Protein AF-0000000066256297 (afdb_homodimer)

Structure (mmCIF, N/CA/C/O backbone):
data_AF-0000000066256297-model_v1
#
loop_
_entity.id
_entity.type
_entity.pdbx_description
1 polymer 'tRNA (pseudouridine(54)-N(1))-methyltransferase'
#
loop_
_atom_site.group_PDB
_atom_site.id
_atom_site.type_symbol
_atom_site.label_atom_id
_atom_site.label_alt_id
_atom_site.label_comp_id
_atom_site.label_asym_id
_atom_site.label_entity_id
_atom_site.label_seq_id
_atom_site.pdbx_PDB_ins_code
_atom_site.Cartn_x
_atom_site.Cartn_y
_atom_site.Cartn_z
_atom_site.occupancy
_atom_site.B_iso_or_equiv
_atom_site.auth_seq_id
_atom_site.auth_comp_id
_atom_site.auth_asym_id
_atom_site.auth_atom_id
_atom_site.pdbx_PDB_model_num
ATOM 1 N N . MET A 1 1 ? 9.57 9.062 17.453 1 93.94 1 MET A N 1
ATOM 2 C CA . MET A 1 1 ? 8.273 8.766 16.859 1 93.94 1 MET A CA 1
ATOM 3 C C . MET A 1 1 ? 8.188 9.328 15.438 1 93.94 1 MET A C 1
ATOM 5 O O . MET A 1 1 ? 8.453 10.508 15.219 1 93.94 1 MET A O 1
ATOM 9 N N . ARG A 1 2 ? 7.922 8.508 14.492 1 96.69 2 ARG A N 1
ATOM 10 C CA . ARG A 1 2 ? 7.742 8.93 13.109 1 96.69 2 ARG A CA 1
ATOM 11 C C . ARG A 1 2 ? 6.316 9.422 12.867 1 96.69 2 ARG A C 1
ATOM 13 O O . ARG A 1 2 ? 5.359 8.836 13.383 1 96.69 2 ARG A O 1
ATOM 20 N N . GLN A 1 3 ? 6.301 10.539 12.156 1 98.75 3 GLN A N 1
ATOM 21 C CA . GLN A 1 3 ? 4.973 11.078 11.875 1 98.75 3 GLN A CA 1
ATOM 22 C C . GLN A 1 3 ? 4.758 11.25 10.375 1 98.75 3 GLN A C 1
ATOM 24 O O . GLN A 1 3 ? 5.719 11.43 9.617 1 98.75 3 GLN A O 1
ATOM 29 N N . PHE A 1 4 ? 3.551 11.141 9.945 1 98.88 4 PHE A N 1
ATOM 30 C CA . PHE A 1 4 ? 3.123 11.43 8.586 1 98.88 4 PHE A CA 1
ATOM 31 C C . PHE A 1 4 ? 1.931 12.383 8.586 1 98.88 4 PHE A C 1
ATOM 33 O O . PHE A 1 4 ? 0.943 12.148 9.289 1 98.88 4 PHE A O 1
ATOM 40 N N . ILE A 1 5 ? 2.037 13.438 7.898 1 98.88 5 ILE A N 1
ATOM 41 C CA . ILE A 1 5 ? 0.925 14.344 7.637 1 98.88 5 ILE A CA 1
ATOM 42 C C . ILE A 1 5 ? 0.438 14.164 6.199 1 98.88 5 ILE A C 1
ATOM 44 O O . ILE A 1 5 ? 1.205 14.336 5.25 1 98.88 5 ILE A O 1
ATOM 48 N N . VAL A 1 6 ? -0.752 13.797 6.062 1 98.75 6 VAL A N 1
ATOM 49 C CA . VAL A 1 6 ? -1.353 13.633 4.742 1 98.75 6 VAL A CA 1
ATOM 50 C C . VAL A 1 6 ? -2.479 14.641 4.555 1 98.75 6 VAL A C 1
ATOM 52 O O . VAL A 1 6 ? -3.41 14.703 5.359 1 98.75 6 VAL A O 1
ATOM 55 N N . ILE A 1 7 ? -2.391 15.383 3.5 1 98.44 7 ILE A N 1
ATOM 56 C CA . ILE A 1 7 ? -3.395 16.406 3.215 1 98.44 7 ILE A CA 1
ATOM 57 C C . ILE A 1 7 ? -4.523 15.797 2.383 1 98.44 7 ILE A C 1
ATOM 59 O O . ILE A 1 7 ? -4.293 15.32 1.27 1 98.44 7 ILE A O 1
ATOM 63 N N 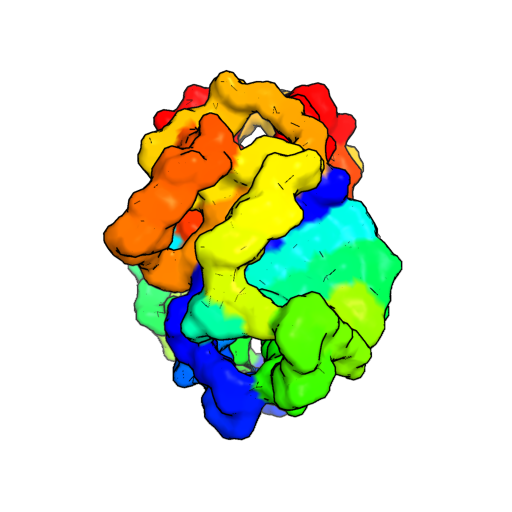. GLY A 1 8 ? -5.73 15.75 2.938 1 97.94 8 GLY A N 1
ATOM 64 C CA . GLY A 1 8 ? -6.926 15.383 2.199 1 97.94 8 GLY A CA 1
ATOM 65 C C . GLY A 1 8 ? -7.676 16.578 1.642 1 97.94 8 GLY A C 1
ATOM 66 O O . GLY A 1 8 ? -8.461 17.219 2.35 1 97.94 8 GLY A O 1
ATOM 67 N N . HIS A 1 9 ? -7.566 16.812 0.413 1 97.12 9 HIS A N 1
ATOM 68 C CA . HIS A 1 9 ? -8.047 18.047 -0.198 1 97.12 9 HIS A CA 1
ATOM 69 C C . HIS A 1 9 ? -9.562 18.031 -0.364 1 97.12 9 HIS A C 1
ATOM 71 O O . HIS A 1 9 ? -10.219 19.047 -0.148 1 97.12 9 HIS A O 1
ATOM 77 N N . ASP A 1 10 ? -10.109 16.844 -0.715 1 97 10 ASP A N 1
ATOM 78 C CA . ASP A 1 10 ? -11.484 16.844 -1.22 1 97 10 ASP A CA 1
ATOM 79 C C . ASP A 1 10 ? -12.406 16.031 -0.307 1 97 10 ASP A C 1
ATOM 81 O O . ASP A 1 10 ? -13.586 15.859 -0.605 1 97 10 ASP A O 1
ATOM 85 N N . VAL A 1 11 ? -11.859 15.516 0.78 1 97.5 11 VAL A N 1
ATOM 86 C CA . VAL A 1 11 ? -12.688 14.734 1.691 1 97.5 11 VAL A CA 1
ATOM 87 C C . VAL A 1 11 ? -13.734 15.633 2.346 1 97.5 11 VAL A C 1
ATOM 89 O O . VAL A 1 11 ? -13.398 16.688 2.891 1 97.5 11 VAL A O 1
ATOM 92 N N . PRO A 1 12 ? -14.992 15.25 2.311 1 97.69 12 PRO A N 1
ATOM 93 C CA . PRO A 1 12 ? -16.016 16.062 2.996 1 97.69 12 PRO A CA 1
ATOM 94 C C . PRO A 1 12 ? -15.805 16.109 4.508 1 97.69 12 PRO A C 1
ATOM 96 O O . PRO A 1 12 ? -15.414 15.102 5.113 1 97.69 12 PRO A O 1
ATOM 99 N N . THR A 1 13 ? -16.047 17.266 5.074 1 97.56 13 THR A N 1
ATOM 100 C CA . THR A 1 13 ? -15.969 17.375 6.527 1 97.56 13 THR A CA 1
ATOM 101 C C . THR A 1 13 ? -17.266 16.891 7.18 1 97.56 13 THR A C 1
ATOM 103 O O . THR A 1 13 ? -17.281 16.578 8.367 1 97.56 13 THR A O 1
ATOM 106 N N . ASP A 1 14 ? -18.359 16.891 6.395 1 97.62 14 ASP A N 1
ATOM 107 C CA . ASP A 1 14 ? -19.625 16.328 6.859 1 97.62 14 ASP A CA 1
ATOM 108 C C . ASP A 1 14 ? -19.609 14.797 6.797 1 97.62 14 ASP A C 1
ATOM 110 O O . ASP A 1 14 ? -19.516 14.219 5.711 1 97.62 14 ASP A O 1
ATOM 114 N N . PRO A 1 15 ? -19.703 14.172 7.945 1 97.62 15 PRO A N 1
ATOM 115 C CA . PRO A 1 15 ? -19.656 12.703 7.953 1 97.62 15 PRO A CA 1
ATOM 116 C C . PRO A 1 15 ? -20.75 12.062 7.105 1 97.62 15 PRO A C 1
ATOM 118 O O . PRO A 1 15 ? -20.547 10.984 6.539 1 97.62 15 PRO A O 1
ATOM 121 N N . ASP A 1 16 ? -21.844 12.695 6.918 1 97.31 16 ASP A N 1
ATOM 122 C CA . ASP A 1 16 ? -22.969 12.141 6.16 1 97.31 16 ASP A CA 1
ATOM 123 C C . ASP A 1 16 ? -22.656 12.125 4.664 1 97.31 16 ASP A C 1
ATOM 125 O O . ASP A 1 16 ? -23.297 11.398 3.904 1 97.31 16 ASP A O 1
ATOM 129 N N . ALA A 1 17 ? -21.719 12.914 4.273 1 97.5 17 ALA A N 1
ATOM 130 C CA . ALA A 1 17 ? -21.328 12.984 2.867 1 97.5 17 ALA A CA 1
ATOM 131 C C . ALA A 1 17 ? -20.25 11.961 2.541 1 97.5 17 ALA A C 1
ATOM 133 O O . ALA A 1 17 ? -19.844 11.828 1.385 1 97.5 17 ALA A O 1
ATOM 134 N N . VAL A 1 18 ? -19.797 11.25 3.531 1 97.5 18 VAL A N 1
ATOM 135 C CA . VAL A 1 18 ? -18.781 10.211 3.338 1 97.5 18 VAL A CA 1
ATOM 136 C C . VAL A 1 18 ? -19.469 8.859 3.117 1 97.5 18 VAL A C 1
ATOM 138 O O . VAL A 1 18 ? -19.859 8.195 4.074 1 97.5 18 VAL A O 1
ATOM 141 N N . SER A 1 19 ? -19.547 8.477 1.919 1 96.81 19 SER A N 1
ATOM 142 C CA . SER A 1 19 ? -20.109 7.172 1.591 1 96.81 19 SER A CA 1
ATOM 143 C C . SER A 1 19 ? -19.047 6.078 1.672 1 96.81 19 SER A C 1
ATOM 145 O O . SER A 1 19 ? -18.062 6.098 0.923 1 96.81 19 SER A O 1
ATOM 147 N N . LEU A 1 20 ? -19.297 5.062 2.494 1 96 20 LEU A N 1
ATOM 148 C CA . LEU A 1 20 ? -18.375 3.949 2.643 1 96 20 LEU A CA 1
ATOM 149 C C . LEU A 1 20 ? -18.438 3.023 1.434 1 96 20 LEU A C 1
ATOM 151 O O . LEU A 1 20 ? -17.547 2.184 1.242 1 96 20 LEU A O 1
ATOM 155 N N . ALA A 1 21 ? -19.484 3.16 0.629 1 94.69 21 ALA A N 1
ATOM 156 C CA . ALA A 1 21 ? -19.656 2.318 -0.552 1 94.69 21 ALA A CA 1
ATOM 157 C C . ALA A 1 21 ? -18.953 2.918 -1.761 1 94.69 21 ALA A C 1
ATOM 159 O O . ALA A 1 21 ? -18.781 2.254 -2.787 1 94.69 21 ALA A O 1
ATOM 160 N N . ASP A 1 22 ? -18.5 4.211 -1.619 1 96.81 22 ASP A N 1
ATOM 161 C CA . ASP A 1 22 ? -17.844 4.93 -2.705 1 96.81 22 ASP A CA 1
ATOM 162 C C . ASP A 1 22 ? -16.75 5.84 -2.172 1 96.81 22 ASP A C 1
ATOM 164 O O . ASP A 1 22 ? -16.875 7.066 -2.201 1 96.81 22 ASP A O 1
ATOM 168 N N . LEU A 1 23 ? -15.672 5.27 -1.812 1 97.88 23 LEU A N 1
ATOM 169 C CA . LEU A 1 23 ? -14.578 6.004 -1.184 1 97.88 23 LEU A CA 1
ATOM 170 C C . LEU A 1 23 ? -13.883 6.91 -2.193 1 97.88 23 LEU A C 1
ATOM 172 O O . LEU A 1 23 ? -13.508 8.039 -1.866 1 97.88 23 LEU A O 1
ATOM 176 N N . PRO A 1 24 ? -13.695 6.414 -3.461 1 97 24 PRO A N 1
ATOM 177 C CA . PRO A 1 24 ? -13.172 7.359 -4.449 1 97 24 PRO A CA 1
ATOM 178 C C . PRO A 1 24 ? -14.055 8.602 -4.605 1 97 24 PRO A C 1
ATOM 180 O O . PRO A 1 24 ? -13.539 9.711 -4.73 1 97 24 PRO A O 1
ATOM 183 N N . GLY A 1 25 ? -15.383 8.469 -4.574 1 97 25 GLY A N 1
ATOM 184 C CA . GLY A 1 25 ? -16.312 9.57 -4.719 1 97 25 GLY A CA 1
ATOM 185 C C . GLY A 1 25 ? -16.406 10.445 -3.48 1 97 25 GLY A C 1
ATOM 186 O O . GLY A 1 25 ? -16.938 11.555 -3.537 1 97 25 GLY A O 1
ATOM 187 N N . ALA A 1 26 ? -15.844 9.961 -2.355 1 97.12 26 ALA A N 1
ATOM 188 C CA . ALA A 1 26 ? -15.805 10.719 -1.104 1 97.12 26 ALA A CA 1
ATOM 189 C C . ALA A 1 26 ? -14.484 11.477 -0.96 1 97.12 26 ALA A C 1
ATOM 191 O O . ALA A 1 26 ? -13.844 11.414 0.088 1 97.12 26 ALA A O 1
ATOM 192 N N . GLY A 1 27 ? -14.102 12.133 -2.062 1 97.12 27 GLY A N 1
ATOM 193 C CA . GLY A 1 27 ? -12.883 12.922 -2.041 1 97.12 27 GLY A CA 1
ATOM 194 C C . GLY A 1 27 ? -11.625 12.062 -2.018 1 97.12 27 GLY A C 1
ATOM 195 O O . GLY A 1 27 ? -10.664 12.391 -1.322 1 97.12 27 GLY A O 1
ATOM 196 N N . ARG A 1 28 ? -11.695 10.906 -2.662 1 97.06 28 ARG A N 1
ATOM 197 C CA . ARG A 1 28 ? -10.586 9.969 -2.719 1 97.06 28 ARG A CA 1
ATOM 198 C C . ARG A 1 28 ? -10.188 9.508 -1.321 1 97.06 28 ARG A C 1
ATOM 200 O O . ARG A 1 28 ? -8.992 9.383 -1.019 1 97.06 28 ARG A O 1
ATOM 207 N N . LEU A 1 29 ? -11.148 9.281 -0.467 1 98.25 29 LEU A N 1
ATOM 208 C CA . LEU A 1 29 ? -10.875 8.781 0.877 1 98.25 29 LEU A CA 1
ATOM 209 C C . LEU A 1 29 ? -10.125 7.457 0.824 1 98.25 29 LEU A C 1
ATOM 211 O O . LEU A 1 29 ? -9.406 7.109 1.762 1 98.25 29 LEU A O 1
ATOM 215 N N . ASP A 1 30 ? -10.211 6.703 -0.293 1 98 30 ASP A N 1
ATOM 216 C CA . ASP A 1 30 ? -9.461 5.465 -0.474 1 98 30 ASP A CA 1
ATOM 217 C C . ASP A 1 30 ? -7.961 5.711 -0.356 1 98 30 ASP A C 1
ATOM 219 O O . ASP A 1 30 ? -7.238 4.902 0.23 1 98 30 ASP A O 1
ATOM 223 N N . VAL A 1 31 ? -7.465 6.832 -0.862 1 97.62 31 VAL A N 1
ATOM 224 C CA . VAL A 1 31 ? -6.051 7.176 -0.788 1 97.62 31 VAL A CA 1
ATOM 225 C C . VAL A 1 31 ? -5.637 7.352 0.671 1 97.62 31 VAL A C 1
ATOM 227 O O . VAL A 1 31 ? -4.613 6.82 1.103 1 97.62 31 VAL A O 1
ATOM 230 N N . LEU A 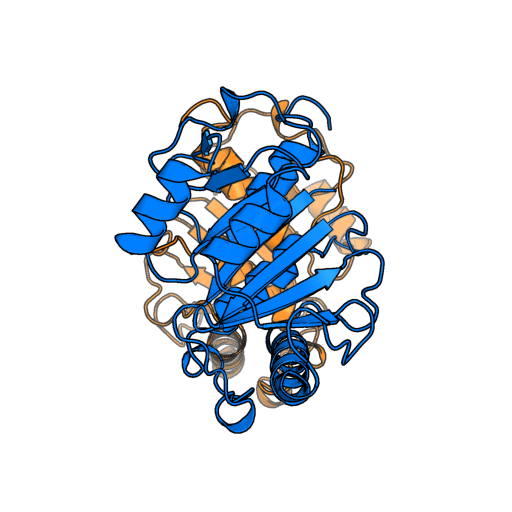1 32 ? -6.434 8.078 1.442 1 98.5 32 LEU A N 1
ATOM 231 C CA . LEU A 1 32 ? -6.109 8.328 2.844 1 98.5 32 LEU A CA 1
ATOM 232 C C . LEU A 1 32 ? -6.121 7.031 3.643 1 98.5 32 LEU A C 1
ATOM 234 O O . LEU A 1 32 ? -5.27 6.824 4.508 1 98.5 32 LEU A O 1
ATOM 238 N N . CYS A 1 33 ? -7.078 6.188 3.34 1 98.56 33 CYS A N 1
ATOM 239 C CA . CYS A 1 33 ? -7.156 4.902 4.02 1 98.56 33 CYS A CA 1
ATOM 240 C C . CYS A 1 33 ? -5.918 4.059 3.734 1 98.56 33 CYS A C 1
ATOM 242 O O . CYS A 1 33 ? -5.371 3.422 4.637 1 98.56 33 CYS A O 1
ATOM 244 N N . ARG A 1 34 ? -5.496 4.102 2.49 1 98.25 34 ARG A N 1
ATOM 245 C CA . ARG A 1 34 ? -4.297 3.346 2.139 1 98.25 34 ARG A CA 1
ATOM 246 C C . ARG A 1 34 ? -3.064 3.938 2.812 1 98.25 34 ARG A C 1
ATOM 248 O O . ARG A 1 34 ? -2.145 3.205 3.188 1 98.25 34 ARG A O 1
ATOM 255 N N . CYS A 1 35 ? -3.031 5.215 2.955 1 98.69 35 CYS A N 1
ATOM 256 C CA . CYS A 1 35 ? -1.939 5.848 3.686 1 98.69 35 CYS A CA 1
ATOM 257 C C . CYS A 1 35 ? -1.9 5.367 5.133 1 98.69 35 CYS A C 1
ATOM 259 O O . CYS A 1 35 ? -0.828 5.074 5.664 1 98.69 35 CYS A O 1
ATOM 261 N N . LEU A 1 36 ? -3.074 5.309 5.754 1 98.75 36 LEU A N 1
ATOM 262 C CA . LEU A 1 36 ? -3.146 4.816 7.125 1 98.75 36 LEU A CA 1
ATOM 263 C C . LEU A 1 36 ? -2.668 3.371 7.207 1 98.75 36 LEU A C 1
ATOM 265 O O . LEU A 1 36 ? -1.913 3.014 8.117 1 98.75 36 LEU A O 1
ATOM 269 N N . ASN A 1 37 ? -3.105 2.617 6.262 1 98.25 37 ASN A N 1
ATOM 270 C CA . ASN A 1 37 ? -2.633 1.237 6.195 1 98.25 37 ASN A CA 1
ATOM 271 C C . ASN A 1 37 ? -1.111 1.168 6.109 1 98.25 37 ASN A C 1
ATOM 273 O O . ASN A 1 37 ? -0.47 0.5 6.926 1 98.25 37 ASN A O 1
ATOM 277 N N . SER A 1 38 ? -0.524 1.867 5.203 1 98.62 38 SER A N 1
ATOM 278 C CA . SER A 1 38 ? 0.917 1.86 4.969 1 98.62 38 SER A CA 1
ATOM 279 C C . SER A 1 38 ? 1.677 2.352 6.195 1 98.62 38 SER A C 1
ATOM 281 O O . SER A 1 38 ? 2.793 1.904 6.461 1 98.62 38 SER A O 1
ATOM 283 N N . ALA A 1 39 ? 1.097 3.234 6.93 1 98.81 39 ALA A N 1
ATOM 284 C CA . ALA A 1 39 ? 1.782 3.871 8.047 1 98.81 39 ALA A CA 1
ATOM 285 C C . ALA A 1 39 ? 1.852 2.934 9.25 1 98.81 39 ALA A C 1
ATOM 287 O O . ALA A 1 39 ? 2.857 2.9 9.961 1 98.81 39 ALA A O 1
ATOM 288 N N . PHE A 1 40 ? 0.82 2.111 9.414 1 98.69 40 PHE A N 1
ATOM 289 C CA . PHE A 1 40 ? 0.727 1.488 10.734 1 98.69 40 PHE A CA 1
ATOM 290 C C . PHE A 1 40 ? 0.972 -0.013 10.641 1 98.69 40 PHE A C 1
ATOM 292 O O . PHE A 1 40 ? 1.448 -0.63 11.594 1 98.69 40 PHE A O 1
ATOM 299 N N . PHE A 1 41 ? 0.716 -0.639 9.539 1 97.94 41 PHE A N 1
ATOM 300 C CA . PHE A 1 41 ? 0.625 -2.094 9.555 1 97.94 41 PHE A CA 1
ATOM 301 C C . PHE A 1 41 ? 1.976 -2.725 9.234 1 97.94 41 PHE A C 1
ATOM 303 O O . PHE A 1 41 ? 2.697 -2.246 8.359 1 97.94 41 PHE A O 1
ATOM 310 N N . LEU A 1 42 ? 2.283 -3.736 9.938 1 96.31 42 LEU A N 1
ATOM 311 C CA . LEU A 1 42 ? 3.248 -4.789 9.641 1 96.31 42 LEU A CA 1
ATOM 312 C C . LEU A 1 42 ? 2.545 -6.121 9.398 1 96.31 42 LEU A C 1
ATOM 314 O O . LEU A 1 42 ? 1.331 -6.23 9.594 1 96.31 42 LEU A O 1
ATOM 318 N N . SER A 1 43 ? 3.182 -7.09 8.883 1 92.06 43 SER A N 1
ATOM 319 C CA . SER A 1 43 ? 2.588 -8.383 8.562 1 92.06 43 SER A CA 1
ATOM 320 C C . SER A 1 43 ? 1.782 -8.93 9.734 1 92.06 43 SER A C 1
ATOM 322 O O . SER A 1 43 ? 0.704 -9.492 9.547 1 92.06 43 SER A O 1
ATOM 324 N N . HIS A 1 44 ? 2.197 -8.797 10.977 1 87.5 44 HIS A N 1
ATOM 325 C CA . HIS A 1 44 ? 1.499 -9.406 12.102 1 87.5 44 HIS A CA 1
ATOM 326 C C . HIS A 1 44 ? 1.401 -8.445 13.281 1 87.5 44 HIS A C 1
ATOM 328 O O . HIS A 1 44 ? 1.224 -8.867 14.422 1 87.5 44 HIS A O 1
ATOM 334 N N . ASP A 1 45 ? 1.59 -7.168 12.93 1 92.19 45 ASP A N 1
ATOM 335 C CA . ASP A 1 45 ? 1.62 -6.191 14.016 1 92.19 45 ASP A CA 1
ATOM 336 C C . ASP A 1 45 ? 1.303 -4.789 13.5 1 92.19 45 ASP A C 1
ATOM 338 O O . ASP A 1 45 ? 1.182 -4.578 12.289 1 92.19 45 ASP A O 1
ATOM 342 N N . LEU A 1 46 ? 1.068 -3.861 14.438 1 96.19 46 LEU A N 1
ATOM 343 C CA . LEU A 1 46 ? 0.966 -2.432 14.164 1 96.19 46 LEU A CA 1
ATOM 344 C C . LEU A 1 46 ? 2.207 -1.695 14.664 1 96.19 46 LEU A C 1
ATOM 346 O O . LEU A 1 46 ? 2.734 -2.01 15.734 1 96.19 46 LEU A O 1
ATOM 350 N N . ARG A 1 47 ? 2.66 -0.815 13.906 1 97.44 47 ARG A N 1
ATOM 351 C CA . ARG A 1 47 ? 3.703 0.068 14.414 1 97.44 47 ARG A CA 1
ATOM 352 C C . ARG A 1 47 ? 3.176 0.936 15.555 1 97.44 47 ARG A C 1
ATOM 354 O O . ARG A 1 47 ? 2.193 1.661 15.383 1 97.44 47 ARG A O 1
ATOM 361 N N . ASP A 1 48 ? 3.805 0.898 16.656 1 97 48 ASP A N 1
ATOM 362 C CA . ASP A 1 48 ? 3.285 1.605 17.828 1 97 48 ASP A CA 1
ATOM 363 C C . ASP A 1 48 ? 3.99 2.947 18.016 1 97 48 ASP A C 1
ATOM 365 O O . ASP A 1 48 ? 3.535 3.791 18.797 1 97 48 ASP A O 1
ATOM 369 N N . ASN A 1 49 ? 5.066 3.193 17.359 1 97.31 49 ASN A N 1
ATOM 370 C CA . ASN A 1 49 ? 5.816 4.441 17.453 1 97.31 49 ASN A CA 1
ATOM 371 C C . ASN A 1 49 ? 5.625 5.309 16.219 1 97.31 49 ASN A C 1
ATOM 373 O O . ASN A 1 49 ? 6.586 5.891 15.703 1 97.31 49 ASN A O 1
ATOM 377 N N . VAL A 1 50 ? 4.438 5.305 15.672 1 98.56 50 VAL A N 1
ATOM 378 C CA . VAL A 1 50 ? 4.07 6.074 14.484 1 98.56 50 VAL A CA 1
ATOM 379 C C . VAL A 1 50 ? 2.807 6.887 14.773 1 98.56 50 VAL A C 1
ATOM 381 O O . VAL A 1 50 ? 1.908 6.422 15.477 1 98.56 50 VAL A O 1
ATOM 384 N N . ARG A 1 51 ? 2.793 8.141 14.266 1 98.75 51 ARG A N 1
ATOM 385 C CA . ARG A 1 51 ? 1.64 9.039 14.305 1 98.75 51 ARG A CA 1
ATOM 386 C C . ARG A 1 51 ? 1.274 9.516 12.898 1 98.75 51 ARG A C 1
ATOM 388 O O . ARG A 1 51 ? 2.154 9.836 12.102 1 98.75 51 ARG A O 1
ATOM 395 N N . VAL A 1 52 ? -0.029 9.492 12.609 1 98.94 52 VAL A N 1
ATOM 396 C CA . VAL A 1 52 ? -0.481 10.039 11.336 1 98.94 52 VAL A CA 1
ATOM 397 C C . VAL A 1 52 ? -1.491 11.156 11.578 1 98.94 52 VAL A C 1
ATOM 399 O O . VAL A 1 52 ? -2.369 11.031 12.438 1 98.94 52 VAL A O 1
ATOM 402 N N . TRP A 1 53 ? -1.342 12.195 10.82 1 98.88 53 TRP A N 1
ATOM 403 C CA . TRP A 1 53 ? -2.309 13.289 10.758 1 98.88 53 TRP A CA 1
ATOM 404 C C . TRP A 1 53 ? -2.975 13.344 9.383 1 98.88 53 TRP A C 1
ATOM 406 O O . TRP A 1 53 ? -2.295 13.422 8.359 1 98.88 53 TRP A O 1
ATOM 416 N N . LEU A 1 54 ? -4.23 13.289 9.391 1 98.88 54 LEU A N 1
ATOM 417 C CA . LEU A 1 54 ? -5.004 13.617 8.195 1 98.88 54 LEU A CA 1
ATOM 418 C C . LEU A 1 54 ? -5.582 15.023 8.289 1 98.88 54 LEU A C 1
ATOM 420 O O . LEU A 1 54 ? -6.383 15.312 9.18 1 98.88 54 LEU A O 1
ATOM 424 N N . VAL A 1 55 ? -5.148 15.883 7.422 1 98.56 55 VAL A N 1
ATOM 425 C CA . VAL A 1 55 ? -5.719 17.234 7.363 1 98.56 55 VAL A CA 1
ATOM 426 C C . VAL A 1 55 ? -6.887 17.25 6.383 1 98.56 55 VAL A C 1
ATOM 428 O O . VAL A 1 55 ? -6.711 16.984 5.191 1 98.56 55 VAL A O 1
ATOM 431 N N . VAL A 1 56 ? -8.039 17.594 6.832 1 97.81 56 VAL A N 1
ATOM 432 C CA . VAL A 1 56 ? -9.25 17.531 6.023 1 97.81 56 VAL A CA 1
ATOM 433 C C . VAL A 1 56 ? -9.859 18.938 5.91 1 97.81 56 VAL A C 1
ATOM 435 O O . VAL A 1 56 ? -10.156 19.562 6.918 1 97.81 56 VAL A O 1
ATOM 438 N N . GLY A 1 57 ? -10.039 19.391 4.688 1 94.12 57 GLY A N 1
ATOM 439 C CA . GLY A 1 57 ? -10.664 20.672 4.426 1 94.12 57 GLY A CA 1
ATOM 440 C C . GLY A 1 57 ? -9.844 21.844 4.945 1 94.12 57 GLY A C 1
ATOM 441 O O . GLY A 1 57 ? -10.367 22.953 5.105 1 94.12 57 GLY A O 1
ATOM 442 N N . ASP A 1 58 ? -8.594 21.516 5.289 1 96.19 58 ASP A N 1
ATOM 443 C CA . ASP A 1 58 ? -7.742 22.484 5.965 1 96.19 58 ASP A CA 1
ATOM 444 C C . ASP A 1 58 ? -8.453 23.078 7.184 1 96.19 58 ASP A C 1
ATOM 446 O O . ASP A 1 58 ? -8.273 24.266 7.5 1 96.19 58 ASP A O 1
ATOM 450 N N . GLU A 1 59 ? -9.273 22.359 7.785 1 95.81 59 GLU A N 1
ATOM 451 C CA . GLU A 1 59 ? -10.109 22.766 8.906 1 95.81 59 GLU A CA 1
ATOM 452 C C . GLU A 1 59 ? -9.945 21.828 10.094 1 95.81 59 GLU A C 1
ATOM 454 O O . GLU A 1 59 ? -9.93 22.266 11.25 1 95.81 59 GLU A O 1
ATOM 459 N N . TYR A 1 60 ? -9.836 20.578 9.797 1 97.56 60 TYR A N 1
ATOM 460 C CA . TYR A 1 60 ? -9.703 19.578 10.859 1 97.56 60 TYR A CA 1
ATOM 461 C C . TYR A 1 60 ? -8.445 18.734 10.672 1 97.56 60 TYR A C 1
ATOM 463 O O . TYR A 1 60 ? -8 18.516 9.539 1 97.56 60 TYR A O 1
ATOM 471 N N . ALA A 1 61 ? -7.871 18.312 11.75 1 98.31 61 ALA A N 1
ATOM 472 C CA . ALA A 1 61 ? -6.812 17.297 11.766 1 98.31 61 ALA A CA 1
ATOM 473 C C . ALA A 1 61 ? -7.242 16.062 12.547 1 98.31 61 ALA A C 1
ATOM 475 O O . ALA A 1 61 ? -7.641 16.172 13.711 1 98.31 61 ALA A O 1
ATOM 476 N N . ILE A 1 62 ? -7.285 15 11.898 1 98.69 62 ILE A N 1
ATOM 477 C CA . ILE A 1 62 ? -7.527 13.711 12.539 1 98.69 62 ILE A CA 1
ATOM 478 C C . ILE A 1 62 ? -6.195 13.023 12.828 1 98.69 62 ILE A C 1
ATOM 480 O O . ILE A 1 62 ? -5.383 12.812 11.922 1 98.69 62 ILE A O 1
ATOM 484 N N . ARG A 1 63 ? -6 12.688 14.023 1 98.75 63 ARG A N 1
ATOM 485 C CA . ARG A 1 63 ? -4.742 12.086 14.445 1 98.75 63 ARG A CA 1
ATOM 486 C C . ARG A 1 63 ? -4.934 10.609 14.797 1 98.75 63 ARG A C 1
ATOM 488 O O . ARG A 1 63 ? -5.855 10.258 15.531 1 98.75 63 ARG A O 1
ATOM 495 N N . PHE A 1 64 ? -4.121 9.758 14.266 1 98.81 64 PHE A N 1
ATOM 496 C CA . PHE A 1 64 ? -4.016 8.344 14.609 1 98.81 64 PHE A CA 1
ATOM 497 C C . PHE A 1 64 ? -2.727 8.062 15.375 1 98.81 64 PHE A C 1
ATOM 499 O O . PHE A 1 64 ? -1.632 8.328 14.875 1 98.81 64 PHE A O 1
ATOM 506 N N . GLU A 1 65 ? -2.883 7.555 16.547 1 98.75 65 GLU A N 1
ATOM 507 C CA . GLU A 1 65 ? -1.749 7.277 17.422 1 98.75 65 GLU A CA 1
ATOM 508 C C . GLU A 1 65 ? -1.459 5.777 17.484 1 98.75 65 GLU A C 1
ATOM 510 O O . GLU A 1 65 ? -2.205 5.023 18.109 1 98.75 65 GLU A O 1
ATOM 515 N N . GLY A 1 66 ? -0.285 5.359 16.953 1 98.25 66 GLY A N 1
ATOM 516 C CA . GLY A 1 66 ? 0.035 3.949 16.797 1 98.25 66 GLY A CA 1
ATOM 517 C C . GLY A 1 66 ? -0.035 3.178 18.094 1 98.25 66 GLY A C 1
ATOM 518 O O . GLY A 1 66 ? -0.587 2.076 18.141 1 98.25 66 GLY A O 1
ATOM 519 N N . SER A 1 67 ? 0.377 3.727 19.172 1 97.94 67 SER A N 1
ATOM 520 C CA . SER A 1 67 ? 0.475 3.035 20.453 1 97.94 67 SER A CA 1
ATOM 521 C C . SER A 1 67 ? -0.903 2.811 21.062 1 97.94 67 SER A C 1
ATOM 523 O O . SER A 1 67 ? -1.055 2.004 21.984 1 97.94 67 SER A O 1
ATOM 525 N N . GLU A 1 68 ? -1.868 3.49 20.547 1 98.38 68 GLU A N 1
ATOM 526 C CA . GLU A 1 68 ? -3.184 3.463 21.188 1 98.38 68 GLU A CA 1
ATOM 527 C C . GLU A 1 68 ? -4.215 2.791 20.281 1 98.38 68 GLU A C 1
ATOM 529 O O . GLU A 1 68 ? -5.305 2.436 20.734 1 98.38 68 GLU A O 1
ATOM 534 N N . LEU A 1 69 ? -3.828 2.545 19.016 1 97.75 69 LEU A N 1
ATOM 535 C CA . LEU A 1 69 ? -4.773 2.004 18.047 1 97.75 69 LEU A CA 1
ATOM 536 C C . LEU A 1 69 ? -5.184 0.584 18.422 1 97.75 69 LEU A C 1
ATOM 538 O O . LEU A 1 69 ? -4.336 -0.24 18.766 1 97.75 69 LEU A O 1
ATOM 542 N N . ARG A 1 70 ? -6.523 0.24 18.359 1 92.56 70 ARG A N 1
ATOM 543 C CA . ARG A 1 70 ? -7.023 -1.098 18.656 1 92.56 70 ARG A CA 1
ATOM 544 C C . ARG A 1 70 ? -7.996 -1.572 17.594 1 92.56 70 ARG A C 1
ATOM 546 O O . ARG A 1 70 ? -8.195 -2.775 17.406 1 92.56 70 ARG A O 1
ATOM 553 N N . ARG A 1 71 ? -8.578 -0.694 16.781 1 88.25 71 ARG A N 1
ATOM 554 C CA . ARG A 1 71 ? -9.656 -1.056 15.875 1 88.25 71 ARG A CA 1
ATOM 555 C C . ARG A 1 71 ? -9.281 -0.755 14.43 1 88.25 71 ARG A C 1
ATOM 557 O O . ARG A 1 71 ? -10.156 -0.523 13.594 1 88.25 71 ARG A O 1
ATOM 564 N N . LEU A 1 72 ? -8.039 -0.723 14.203 1 95.19 72 LEU A N 1
ATOM 565 C CA . LEU A 1 72 ? -7.652 -0.449 12.82 1 95.19 72 LEU A CA 1
ATOM 566 C C . LEU A 1 72 ? -7.488 -1.745 12.031 1 95.19 72 LEU A C 1
ATOM 568 O O . LEU A 1 72 ? -6.762 -2.646 12.461 1 95.19 72 LEU A O 1
ATOM 572 N N . ASN A 1 73 ? -8.281 -1.924 11.039 1 94.75 73 ASN A N 1
ATOM 573 C CA . ASN A 1 73 ? -8.148 -3.025 10.094 1 94.75 73 ASN A CA 1
ATOM 574 C C . ASN A 1 73 ? -7.531 -2.562 8.773 1 94.75 73 ASN A C 1
ATOM 576 O O . ASN A 1 73 ? -7.66 -1.395 8.398 1 94.75 73 ASN A O 1
ATOM 580 N N . PRO A 1 74 ? -6.855 -3.412 8.109 1 94.81 74 PRO A N 1
ATOM 581 C CA . PRO A 1 74 ? -6.074 -2.98 6.945 1 94.81 74 PRO A CA 1
ATOM 582 C C . PRO A 1 74 ? -6.949 -2.641 5.738 1 94.81 74 PRO A C 1
ATOM 584 O O . PRO A 1 74 ? -6.488 -1.976 4.809 1 94.81 74 PRO A O 1
ATOM 587 N N . ASP A 1 75 ? -8.172 -3.059 5.691 1 96.94 75 ASP A N 1
ATOM 588 C CA . ASP A 1 75 ? -8.992 -2.822 4.508 1 96.94 75 ASP A CA 1
ATOM 589 C C . ASP A 1 75 ? -9.516 -1.386 4.48 1 96.94 75 ASP A C 1
ATOM 591 O O . ASP A 1 75 ? -9.711 -0.77 5.531 1 96.94 75 ASP A O 1
ATOM 595 N N . GLU A 1 76 ? -9.789 -0.865 3.332 1 98.44 76 GLU A N 1
ATOM 596 C CA . GLU A 1 76 ? -10.133 0.538 3.129 1 98.44 76 GLU A CA 1
ATOM 597 C C . GLU A 1 76 ? -11.469 0.877 3.789 1 98.44 76 GLU A C 1
ATOM 599 O O . GLU A 1 76 ? -11.594 1.916 4.441 1 98.44 76 GLU A O 1
ATOM 604 N N . ARG A 1 77 ? -12.406 0.026 3.662 1 97.44 77 ARG A N 1
ATOM 605 C CA . ARG A 1 77 ? -13.758 0.35 4.105 1 97.44 77 ARG A CA 1
ATOM 606 C C . ARG A 1 77 ? -13.82 0.496 5.621 1 97.44 77 ARG A C 1
ATOM 608 O O . ARG A 1 77 ? -14.414 1.446 6.137 1 97.44 77 ARG A O 1
ATOM 615 N N . SER A 1 78 ? -13.242 -0.438 6.312 1 97.12 78 SER A N 1
ATOM 616 C CA . SER A 1 78 ? -13.234 -0.368 7.77 1 97.12 78 SER A CA 1
ATOM 617 C C . SER A 1 78 ? -12.453 0.849 8.258 1 97.12 78 SER A C 1
ATOM 619 O O . SER A 1 78 ? -12.852 1.495 9.234 1 97.12 78 SER A O 1
ATOM 621 N N . THR A 1 79 ? -11.352 1.139 7.625 1 97.94 79 THR A N 1
ATOM 622 C CA . THR A 1 79 ? -10.562 2.312 7.977 1 97.94 79 THR A CA 1
ATOM 623 C C . THR A 1 79 ? -11.352 3.594 7.723 1 97.94 79 THR A C 1
ATOM 625 O O . THR A 1 79 ? -11.312 4.523 8.531 1 97.94 79 THR A O 1
ATOM 628 N N . ALA A 1 80 ? -12.078 3.623 6.586 1 98.31 80 ALA A N 1
ATOM 629 C CA . ALA A 1 80 ? -12.906 4.777 6.25 1 98.31 80 ALA A CA 1
ATOM 630 C C . ALA A 1 80 ? -13.984 5.012 7.309 1 98.31 80 ALA A C 1
ATOM 632 O O . ALA A 1 80 ? -14.328 6.156 7.609 1 98.31 80 ALA A O 1
ATOM 633 N N . ALA A 1 81 ? -14.484 3.936 7.84 1 97.94 81 ALA A N 1
ATOM 634 C CA . ALA A 1 81 ? -15.477 4.051 8.906 1 97.94 81 ALA A CA 1
ATOM 635 C C . ALA A 1 81 ? -14.891 4.75 10.125 1 97.94 81 ALA A C 1
ATOM 637 O O . ALA A 1 81 ? -15.586 5.52 10.797 1 97.94 81 ALA A O 1
ATOM 638 N N . LEU A 1 82 ? -13.625 4.492 10.469 1 98.12 82 LEU A N 1
ATOM 639 C CA . LEU A 1 82 ? -12.953 5.164 11.578 1 98.12 82 LEU A CA 1
ATOM 640 C C . LEU A 1 82 ? -12.805 6.656 11.297 1 98.12 82 LEU A C 1
ATOM 642 O O . LEU A 1 82 ? -13.047 7.484 12.18 1 98.12 82 LEU A O 1
ATOM 646 N N . VAL A 1 83 ? -12.469 6.996 10.062 1 98.5 83 VAL A N 1
ATOM 647 C CA . VAL A 1 83 ? -12.328 8.398 9.672 1 98.5 83 VAL A CA 1
ATOM 648 C C . VAL A 1 83 ? -13.68 9.094 9.742 1 98.5 83 VAL A C 1
ATOM 650 O O . VAL A 1 83 ? -13.789 10.195 10.281 1 98.5 83 VAL A O 1
ATOM 653 N N . ARG A 1 84 ? -14.68 8.438 9.18 1 98.44 84 ARG A N 1
ATOM 654 C CA . ARG A 1 84 ? -16.031 8.992 9.242 1 98.44 84 ARG A CA 1
ATOM 655 C C . ARG A 1 84 ? -16.469 9.195 10.688 1 98.44 84 ARG A C 1
ATOM 657 O O . ARG A 1 84 ? -17.109 10.203 11.008 1 98.44 84 ARG A O 1
ATOM 664 N N . GLY A 1 85 ? -16.203 8.203 11.555 1 98.25 85 GLY A N 1
ATOM 665 C CA . GLY A 1 85 ? -16.484 8.336 12.977 1 98.25 85 GLY A CA 1
ATOM 666 C C . GLY A 1 85 ? -15.797 9.523 13.625 1 98.25 85 GLY A C 1
ATOM 667 O O . GLY A 1 85 ? -16.391 10.211 14.461 1 98.25 85 GLY A O 1
ATOM 668 N N . ALA A 1 86 ? -14.547 9.742 13.25 1 98.56 86 ALA A N 1
ATOM 669 C CA . ALA A 1 86 ? -13.828 10.906 13.758 1 98.56 86 ALA A CA 1
ATOM 670 C C . ALA A 1 86 ? -14.5 12.203 13.312 1 98.56 86 ALA A C 1
ATOM 672 O O . ALA A 1 86 ? -14.719 13.102 14.125 1 98.56 86 ALA A O 1
ATOM 673 N N . LEU A 1 87 ? -14.883 12.289 12.031 1 98.38 87 LEU A N 1
ATOM 674 C CA . LEU A 1 87 ? -15.555 13.477 11.508 1 98.38 87 LEU A CA 1
ATOM 675 C C . LEU A 1 87 ? -16.875 13.711 12.227 1 98.38 87 LEU A C 1
ATOM 677 O O . LEU A 1 87 ? -17.266 14.859 12.461 1 98.38 87 LEU A O 1
ATOM 681 N N . ALA A 1 88 ? -17.547 12.633 12.547 1 98.25 88 ALA A N 1
ATOM 682 C CA . ALA A 1 88 ? -18.828 12.75 13.258 1 98.25 88 ALA A CA 1
ATOM 683 C C . ALA A 1 88 ? -18.625 13.359 14.641 1 98.25 88 ALA A C 1
ATOM 685 O O . ALA A 1 88 ? -19.547 13.977 15.188 1 98.25 88 ALA A O 1
ATOM 686 N N . ALA A 1 89 ? -17.422 13.203 15.188 1 98 89 ALA A N 1
ATOM 687 C CA . ALA A 1 89 ? -17.125 13.688 16.531 1 98 89 ALA A CA 1
ATOM 688 C C . ALA A 1 89 ? -16.547 15.102 16.5 1 98 89 ALA A C 1
ATOM 690 O O . ALA A 1 89 ? -16.203 15.664 17.547 1 98 89 ALA A O 1
ATOM 691 N N . ARG A 1 90 ? -16.453 15.695 15.344 1 96.25 90 ARG A N 1
ATOM 692 C CA . ARG A 1 90 ? -15.727 16.953 15.18 1 96.25 90 ARG A CA 1
ATOM 693 C C . ARG A 1 90 ? -16.359 18.062 16.016 1 96.25 90 ARG A C 1
ATOM 695 O O . ARG A 1 90 ? -15.68 18.984 16.469 1 96.25 90 ARG A O 1
ATOM 702 N N . GLU A 1 91 ? -17.656 18.031 16.219 1 93.81 91 GLU A N 1
ATOM 703 C CA . GLU A 1 91 ? -18.344 19.062 16.984 1 93.81 91 GLU A CA 1
ATOM 704 C C . GLU A 1 91 ? -17.922 19.062 18.453 1 93.81 91 GLU A C 1
ATOM 706 O O . GLU A 1 91 ? -18.109 20.047 19.156 1 93.81 91 GLU A O 1
ATOM 711 N N . LYS A 1 92 ? -17.391 17.906 18.875 1 93.69 92 LYS A N 1
ATOM 712 C CA . LYS A 1 92 ? -16.938 17.766 20.25 1 93.69 92 LYS A CA 1
ATOM 713 C C . LYS A 1 92 ? -15.523 18.312 20.422 1 93.69 92 LYS A C 1
ATOM 715 O O . LYS A 1 92 ? -15.008 18.406 21.531 1 93.69 92 LYS A O 1
ATOM 720 N N . ALA A 1 93 ? -14.938 18.578 19.312 1 87.69 93 ALA A N 1
ATOM 721 C CA . ALA A 1 93 ? -13.633 19.234 19.328 1 87.69 93 ALA A CA 1
ATOM 722 C C . ALA A 1 93 ? -13.766 20.719 19.594 1 87.69 93 ALA A C 1
ATOM 724 O O . ALA A 1 93 ? -14.43 21.438 18.844 1 87.69 93 ALA A O 1
ATOM 725 N N . ILE A 1 94 ? -13.523 21.188 20.781 1 84.19 94 ILE A N 1
ATOM 726 C CA . ILE A 1 94 ? -13.672 22.578 21.188 1 84.19 94 ILE A CA 1
ATOM 727 C C . ILE A 1 94 ? -12.312 23.266 21.141 1 84.19 94 ILE A C 1
ATOM 729 O O . ILE A 1 94 ? -11.383 22.875 21.844 1 84.19 94 ILE A O 1
ATOM 733 N N . GLY A 1 95 ? -12.273 24.219 20.328 1 80.12 95 GLY A N 1
ATOM 734 C CA . GLY A 1 95 ? -10.992 24.891 20.203 1 80.12 95 GLY A CA 1
ATOM 735 C C . GLY A 1 95 ? -9.852 23.953 19.828 1 80.12 95 GLY A C 1
ATOM 736 O O . GLY A 1 95 ? -9.914 23.281 18.797 1 80.12 95 GLY A O 1
ATOM 737 N N . SER A 1 96 ? -8.875 23.891 20.719 1 78.44 96 SER A N 1
ATOM 738 C CA . SER A 1 96 ? -7.707 23.062 20.453 1 78.44 96 SER A CA 1
ATOM 739 C C . SER A 1 96 ? -7.801 21.719 21.188 1 78.44 96 SER A C 1
ATOM 741 O O . SER A 1 96 ? -6.945 20.844 21 1 78.44 96 SER A O 1
ATOM 743 N N . MET A 1 97 ? -8.891 21.641 21.875 1 91.12 97 MET A N 1
ATOM 744 C CA . MET A 1 97 ? -9.055 20.359 22.578 1 91.12 97 MET A CA 1
ATOM 745 C C . MET A 1 97 ? -9.578 19.281 21.641 1 91.12 97 MET A C 1
ATOM 747 O O . MET A 1 97 ? -10.617 19.453 21 1 91.12 97 MET A O 1
ATOM 751 N N . ALA A 1 98 ? -8.883 18.234 21.578 1 95.94 98 ALA A N 1
ATOM 752 C CA . ALA A 1 98 ? -9.195 17.156 20.641 1 95.94 98 ALA A CA 1
ATOM 753 C C . ALA A 1 98 ? -10.305 16.266 21.188 1 95.94 98 ALA A C 1
ATOM 755 O O . ALA A 1 98 ? -10.375 16.031 22.391 1 95.94 98 ALA A O 1
ATOM 756 N N . ALA A 1 99 ? -11.211 15.852 20.375 1 98 99 ALA A N 1
ATOM 757 C CA . ALA A 1 99 ? -12.125 14.75 20.672 1 98 99 ALA A CA 1
ATOM 758 C C . ALA A 1 99 ? -11.477 13.406 20.375 1 98 99 ALA A C 1
ATOM 760 O O . ALA A 1 99 ? -10.555 13.312 19.562 1 98 99 ALA A O 1
ATOM 761 N N . ASN A 1 100 ? -11.844 12.352 21.094 1 97.94 100 ASN A N 1
ATOM 762 C CA . ASN A 1 100 ? -11.297 11.016 20.938 1 97.94 100 ASN A CA 1
ATOM 763 C C . ASN A 1 100 ? -12.391 9.977 20.734 1 97.94 100 ASN A C 1
ATOM 765 O O . ASN A 1 100 ? -12.734 9.234 21.656 1 97.94 100 ASN A O 1
ATOM 769 N N . PRO A 1 101 ? -12.906 9.852 19.516 1 97 101 PRO A N 1
ATOM 770 C CA . PRO A 1 101 ? -14.078 9.016 19.25 1 97 101 PRO A CA 1
ATOM 771 C C . PRO A 1 101 ? -13.773 7.523 19.359 1 97 101 PRO A C 1
ATOM 773 O O . PRO A 1 101 ? -14.688 6.711 19.5 1 97 101 PRO A O 1
ATOM 776 N N . SER A 1 102 ? -12.57 7.051 19.219 1 96.88 102 SER A N 1
ATOM 777 C CA . SER A 1 102 ? -12.156 5.656 19.328 1 96.88 102 SER A CA 1
ATOM 778 C C . SER A 1 102 ? -10.703 5.543 19.766 1 96.88 102 SER A C 1
ATOM 780 O O . SER A 1 102 ? -9.953 6.52 19.688 1 96.88 102 SER A O 1
ATOM 782 N N . PRO A 1 103 ? -10.305 4.398 20.312 1 97.81 103 PRO A N 1
ATOM 783 C CA . PRO A 1 103 ? -8.922 4.262 20.781 1 97.81 103 PRO A CA 1
ATOM 784 C C . PRO A 1 103 ? -7.898 4.648 19.703 1 97.81 103 PRO A C 1
ATOM 786 O O . PRO A 1 103 ? -7.918 4.105 18.609 1 97.81 103 PRO A O 1
ATOM 789 N N . GLY A 1 104 ? -7.07 5.648 20.031 1 98.44 104 GLY A N 1
ATOM 790 C CA . GLY A 1 104 ? -5.953 6.031 19.172 1 98.44 104 GLY A CA 1
ATOM 791 C C . GLY A 1 104 ? -6.352 6.992 18.062 1 98.44 104 GLY A C 1
ATOM 792 O O . GLY A 1 104 ? -5.516 7.379 17.25 1 98.44 104 GLY A O 1
ATOM 793 N N . VAL A 1 105 ? -7.645 7.398 18.062 1 98.62 105 VAL A N 1
ATOM 794 C CA . VAL A 1 105 ? -8.117 8.312 17.016 1 98.62 105 VAL A CA 1
ATOM 795 C C . VAL A 1 105 ? -8.625 9.602 17.656 1 98.62 105 VAL A C 1
ATOM 797 O O . VAL A 1 105 ? -9.477 9.562 18.547 1 98.62 105 VAL A O 1
ATOM 800 N N . TYR A 1 106 ? -8.07 10.68 17.203 1 98.69 106 TYR A N 1
ATOM 801 C CA . TYR A 1 106 ? -8.398 11.992 17.734 1 98.69 106 TYR A CA 1
ATOM 802 C C . TYR A 1 106 ? -8.75 12.969 16.609 1 98.69 106 TYR A C 1
ATOM 804 O O . TYR A 1 106 ? -8.258 12.828 15.492 1 98.69 106 TYR A O 1
ATOM 812 N N . ILE A 1 107 ? -9.531 13.945 16.922 1 98.62 107 ILE A N 1
ATOM 813 C CA . ILE A 1 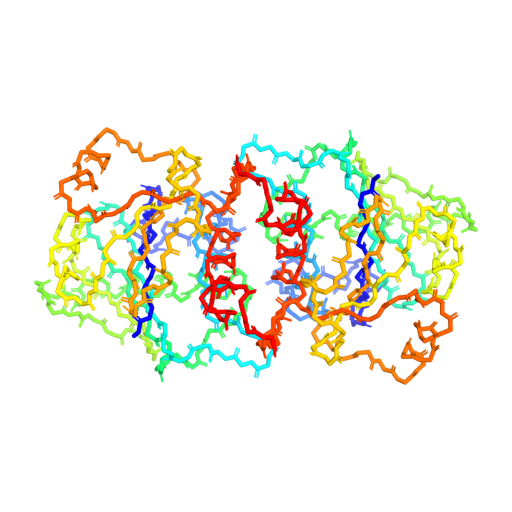107 ? -9.812 14.992 15.945 1 98.62 107 ILE A CA 1
ATOM 814 C C . ILE A 1 107 ? -9.82 16.359 16.641 1 98.62 107 ILE A C 1
ATOM 816 O O . ILE A 1 107 ? -10.312 16.484 17.766 1 98.62 107 ILE A O 1
ATOM 820 N N . ARG A 1 108 ? -9.305 17.375 15.977 1 98.06 108 ARG A N 1
ATOM 821 C CA . ARG A 1 108 ? -9.336 18.75 16.438 1 98.06 108 ARG A CA 1
ATOM 822 C C . ARG A 1 108 ? -9.461 19.719 15.273 1 98.06 108 ARG A C 1
ATOM 824 O O . ARG A 1 108 ? -9.195 19.359 14.125 1 98.06 108 ARG A O 1
ATOM 831 N N . THR A 1 109 ? -9.953 20.891 15.641 1 97.19 109 THR A N 1
ATOM 832 C CA . THR A 1 109 ? -9.906 21.969 14.664 1 97.19 109 THR A CA 1
ATOM 833 C C . THR A 1 109 ? -8.469 22.438 14.438 1 97.19 109 THR A C 1
ATOM 835 O O . THR A 1 109 ? -7.816 22.922 15.375 1 97.19 109 THR A O 1
ATOM 838 N N . GLN A 1 110 ? -8.023 22.219 13.258 1 96.94 110 GLN A N 1
ATOM 839 C CA . GLN A 1 110 ? -6.621 22.484 12.961 1 96.94 110 GLN A CA 1
ATOM 840 C C . GLN A 1 110 ? -6.387 22.594 11.461 1 96.94 110 GLN A C 1
ATOM 842 O O . GLN A 1 110 ? -6.812 21.734 10.695 1 96.94 110 GLN A O 1
ATOM 847 N N . SER A 1 111 ? -5.789 23.781 11.07 1 96.5 111 SER A N 1
ATOM 848 C CA . SER A 1 111 ? -5.359 23.938 9.688 1 96.5 111 SER A CA 1
ATOM 849 C C . SER A 1 111 ? -3.996 23.281 9.453 1 96.5 111 SER A C 1
ATOM 851 O O . SER A 1 111 ? -3.314 22.906 10.406 1 96.5 111 SER A O 1
ATOM 853 N N . LEU A 1 112 ? -3.623 23.172 8.164 1 98.06 112 LEU A N 1
ATOM 854 C CA . LEU A 1 112 ? -2.295 22.656 7.84 1 98.06 112 LEU A CA 1
ATOM 855 C C . LEU A 1 112 ? -1.211 23.547 8.453 1 98.06 112 LEU A C 1
ATOM 857 O O . LEU A 1 112 ? -0.265 23.031 9.062 1 98.06 112 LEU A O 1
ATOM 861 N N . SER A 1 113 ? -1.365 24.844 8.242 1 97.81 113 SER A N 1
ATOM 862 C CA . SER A 1 113 ? -0.373 25.781 8.766 1 97.81 113 SER A CA 1
ATOM 863 C C . SER A 1 113 ? -0.202 25.625 10.273 1 97.81 113 SER A C 1
ATOM 865 O O . SER A 1 113 ? 0.922 25.516 10.766 1 97.81 113 SER A O 1
ATOM 867 N N . GLY A 1 114 ? -1.299 25.594 11 1 96.69 114 GLY A N 1
ATOM 868 C CA . GLY A 1 114 ? -1.247 25.406 12.445 1 96.69 114 GLY A CA 1
ATOM 869 C C . GLY A 1 114 ? -0.621 24.078 12.844 1 96.69 114 GLY A C 1
ATOM 870 O O . GLY A 1 114 ? 0.104 24 13.844 1 96.69 114 GLY A O 1
ATOM 871 N N . LEU A 1 115 ? -0.948 23.047 12.109 1 97.69 115 LEU A N 1
ATOM 872 C CA . LEU A 1 115 ? -0.4 21.734 12.414 1 97.69 115 LEU A CA 1
ATOM 873 C C . LEU A 1 115 ? 1.114 21.719 12.234 1 97.69 115 LEU A C 1
ATOM 875 O O . LEU A 1 115 ? 1.84 21.172 13.07 1 97.69 115 LEU A O 1
ATOM 879 N N . LEU A 1 116 ? 1.575 22.281 11.125 1 98.06 116 LEU A N 1
ATOM 880 C CA . LEU A 1 116 ? 3.01 22.344 10.859 1 98.06 116 LEU A CA 1
ATOM 881 C C . LEU A 1 116 ? 3.74 23.047 11.992 1 98.06 116 LEU A C 1
ATOM 883 O O . LEU A 1 116 ? 4.832 22.641 12.391 1 98.06 116 LEU A O 1
ATOM 887 N N . GLU A 1 117 ? 3.162 24.062 12.562 1 96.69 117 GLU A N 1
ATOM 888 C CA . GLU A 1 117 ? 3.74 24.766 13.695 1 96.69 117 GLU A CA 1
ATOM 889 C C . GLU A 1 117 ? 3.754 23.906 14.953 1 96.69 117 GLU A C 1
ATOM 891 O O . GLU A 1 117 ? 4.738 23.891 15.695 1 96.69 117 GLU A O 1
ATOM 896 N N . SER A 1 118 ? 2.697 23.219 15.109 1 95.69 118 SER A N 1
ATOM 897 C CA . SER A 1 118 ? 2.529 22.438 16.328 1 95.69 118 SER A CA 1
ATOM 898 C C . SER A 1 118 ? 3.51 21.266 16.375 1 95.69 118 SER A C 1
ATOM 900 O O . SER A 1 118 ? 3.896 20.828 17.469 1 95.69 118 SER A O 1
ATOM 902 N N . VAL A 1 119 ? 3.955 20.781 15.18 1 96.44 119 VAL A N 1
ATOM 903 C CA . VAL A 1 119 ? 4.801 19.594 15.172 1 96.44 119 VAL A CA 1
ATOM 904 C C . VAL A 1 119 ? 6.254 20 14.938 1 96.44 119 VAL A C 1
ATOM 906 O O . VAL A 1 119 ? 7.141 19.141 14.867 1 96.44 119 VAL A O 1
ATOM 909 N N . ALA A 1 120 ? 6.551 21.234 14.828 1 93.69 120 ALA A N 1
ATOM 910 C CA . ALA A 1 120 ? 7.852 21.75 14.422 1 93.69 120 ALA A CA 1
ATOM 911 C C . ALA A 1 120 ? 8.953 21.312 15.391 1 93.69 120 ALA A C 1
ATOM 913 O O . ALA A 1 120 ? 10.086 21.062 14.977 1 93.69 120 ALA A O 1
ATOM 914 N N . ASP A 1 121 ? 8.617 21.156 16.656 1 94.5 121 ASP A N 1
ATOM 915 C CA . ASP A 1 121 ? 9.633 20.859 17.656 1 94.5 121 ASP A CA 1
ATOM 916 C C . ASP A 1 121 ? 9.812 19.359 17.844 1 94.5 121 ASP A C 1
ATOM 918 O O . ASP A 1 121 ? 10.719 18.906 18.547 1 94.5 121 ASP A O 1
ATOM 922 N N . ASP A 1 122 ? 8.938 18.578 17.219 1 95.69 122 ASP A N 1
ATOM 923 C CA . ASP A 1 122 ? 8.984 17.125 17.406 1 95.69 122 ASP A CA 1
ATOM 924 C C . ASP A 1 122 ? 10.172 16.516 16.656 1 95.69 122 ASP A C 1
ATOM 926 O O . ASP A 1 122 ? 10.688 15.477 17.062 1 95.69 122 ASP A O 1
ATOM 930 N N . GLY A 1 123 ? 10.641 17.125 15.586 1 94.44 123 GLY A N 1
ATOM 931 C CA . GLY A 1 123 ? 11.695 16.641 14.711 1 94.44 123 GLY A CA 1
ATOM 932 C C . GLY A 1 123 ? 11.703 17.312 13.352 1 94.44 123 GLY A C 1
ATOM 933 O O . GLY A 1 123 ? 10.93 18.234 13.109 1 94.44 123 GLY A O 1
ATOM 934 N N . PRO A 1 124 ? 12.609 16.875 12.516 1 96.31 124 PRO A N 1
ATOM 935 C CA . PRO A 1 124 ? 12.68 17.516 11.188 1 96.31 124 PRO A CA 1
ATOM 936 C C . PRO A 1 124 ? 11.422 17.281 10.359 1 96.31 124 PRO A C 1
ATOM 938 O O . PRO A 1 124 ? 10.859 16.188 10.367 1 96.31 124 PRO A O 1
ATOM 941 N N . LEU A 1 125 ? 11.008 18.328 9.695 1 97.56 125 LEU A N 1
ATOM 942 C CA . LEU A 1 125 ? 9.891 18.281 8.758 1 97.56 125 LEU A CA 1
ATOM 943 C C . LEU A 1 125 ? 10.383 18.031 7.336 1 97.56 125 LEU A C 1
ATOM 945 O O . LEU A 1 125 ? 11.172 18.812 6.801 1 97.56 125 LEU A O 1
ATOM 949 N N . VAL A 1 126 ? 9.922 16.938 6.742 1 97.69 126 VAL A N 1
ATOM 950 C CA . VAL A 1 126 ? 10.406 16.484 5.441 1 97.69 126 VAL A CA 1
ATOM 951 C C . VAL A 1 126 ? 9.25 16.422 4.449 1 97.69 126 VAL A C 1
ATOM 953 O O . VAL A 1 126 ? 8.289 15.672 4.652 1 97.69 126 VAL A O 1
ATOM 956 N N . THR A 1 127 ? 9.312 17.203 3.428 1 97.56 127 THR A N 1
ATOM 957 C CA . THR A 1 127 ? 8.344 17.062 2.34 1 97.56 127 THR A CA 1
ATOM 958 C C . THR A 1 127 ? 8.781 15.984 1.354 1 97.56 127 THR A C 1
ATOM 960 O O . THR A 1 127 ? 9.883 16.047 0.807 1 97.56 127 THR A O 1
ATOM 963 N N . LEU A 1 128 ? 7.965 15.016 1.155 1 96.38 128 LEU A N 1
ATOM 964 C CA . LEU A 1 128 ? 8.258 14.008 0.136 1 96.38 128 LEU A CA 1
ATOM 965 C C . LEU A 1 128 ? 7.816 14.492 -1.242 1 96.38 128 LEU A C 1
ATOM 967 O O . LEU A 1 128 ? 6.648 14.828 -1.44 1 96.38 128 LEU A O 1
ATOM 971 N N . HIS A 1 129 ? 8.781 14.539 -2.104 1 93.5 129 HIS A N 1
ATOM 972 C CA . HIS A 1 129 ? 8.539 15.078 -3.438 1 93.5 129 HIS A CA 1
ATOM 973 C C . HIS A 1 129 ? 9.477 14.453 -4.461 1 93.5 129 HIS A C 1
ATOM 975 O O . HIS A 1 129 ? 10.656 14.211 -4.164 1 93.5 129 HIS A O 1
ATOM 981 N N . GLU A 1 130 ? 8.969 14.227 -5.656 1 91.38 130 GLU A N 1
ATOM 982 C CA . GLU A 1 130 ? 9.758 13.57 -6.695 1 91.38 130 GLU A CA 1
ATOM 983 C C . GLU A 1 130 ? 10.977 14.406 -7.082 1 91.38 130 GLU A C 1
ATOM 985 O O . GLU A 1 130 ? 12 13.859 -7.488 1 91.38 130 GLU A O 1
ATOM 990 N N . ASP A 1 131 ? 10.922 15.727 -6.887 1 91.38 131 ASP A N 1
ATOM 991 C CA . ASP A 1 131 ? 12.008 16.625 -7.277 1 91.38 131 ASP A CA 1
ATOM 992 C C . ASP A 1 131 ? 12.938 16.906 -6.098 1 91.38 131 ASP A C 1
ATOM 994 O O . ASP A 1 131 ? 13.812 17.766 -6.188 1 91.38 131 ASP A O 1
ATOM 998 N N . GLY A 1 132 ? 12.742 16.25 -5.035 1 95.62 132 GLY A N 1
ATOM 999 C CA . GLY A 1 132 ? 13.57 16.484 -3.859 1 95.62 132 GLY A CA 1
ATOM 1000 C C . GLY A 1 132 ? 14.938 15.836 -3.963 1 95.62 132 GLY A C 1
ATOM 1001 O O . GLY A 1 132 ? 15.273 15.234 -4.984 1 95.62 132 GLY A O 1
ATOM 1002 N N . GLN A 1 133 ? 15.75 16.062 -2.885 1 96.69 133 GLN A N 1
ATOM 1003 C CA . GLN A 1 133 ? 17.047 15.398 -2.732 1 96.69 133 GLN A CA 1
ATOM 1004 C C . GLN A 1 133 ? 16.875 13.891 -2.549 1 96.69 133 GLN A C 1
ATOM 1006 O O . GLN A 1 133 ? 16.016 13.453 -1.787 1 96.69 133 GLN A O 1
ATOM 1011 N N . PRO A 1 134 ? 17.672 13.094 -3.33 1 97.56 134 PRO A N 1
ATOM 1012 C CA . PRO A 1 134 ? 17.578 11.648 -3.115 1 97.56 134 PRO A CA 1
ATOM 1013 C C . PRO A 1 134 ? 17.719 11.266 -1.645 1 97.56 134 PRO A C 1
ATOM 1015 O O . PRO A 1 134 ? 18.594 11.781 -0.945 1 97.56 134 PRO A O 1
ATOM 1018 N N . VAL A 1 135 ? 16.891 10.375 -1.223 1 97.12 135 VAL A N 1
ATOM 1019 C CA . VAL A 1 135 ? 16.812 10.008 0.188 1 97.12 135 VAL A CA 1
ATOM 1020 C C . VAL A 1 135 ? 18.141 9.406 0.64 1 97.12 135 VAL A C 1
ATOM 1022 O O . VAL A 1 135 ? 18.547 9.578 1.794 1 97.12 135 VAL A O 1
ATOM 1025 N N . VAL A 1 136 ? 18.906 8.805 -0.211 1 95.81 136 VAL A N 1
ATOM 1026 C CA . VAL A 1 136 ? 20.141 8.125 0.136 1 95.81 136 VAL A CA 1
ATOM 1027 C C . VAL A 1 136 ? 21.219 9.156 0.475 1 95.81 136 VAL A C 1
ATOM 1029 O O . VAL A 1 136 ? 22.234 8.812 1.074 1 95.81 136 VAL A O 1
ATOM 1032 N N . ASP A 1 137 ? 21.016 10.375 0.064 1 95.38 137 ASP A N 1
ATOM 1033 C CA . ASP A 1 137 ? 21.984 11.43 0.311 1 95.38 137 ASP A CA 1
ATOM 1034 C C . ASP A 1 137 ? 21.75 12.086 1.671 1 95.38 137 ASP A C 1
ATOM 1036 O O . ASP A 1 137 ? 22.484 13 2.059 1 95.38 137 ASP A O 1
ATOM 1040 N N . ILE A 1 138 ? 20.781 11.633 2.344 1 93.38 138 ILE A N 1
ATOM 1041 C CA . ILE A 1 138 ? 20.453 12.203 3.652 1 93.38 138 ILE A CA 1
ATOM 1042 C C . ILE A 1 138 ? 20.578 11.117 4.723 1 93.38 138 ILE A C 1
ATOM 1044 O O . ILE A 1 138 ? 20.25 9.953 4.477 1 93.38 138 ILE A O 1
ATOM 1048 N N . ASP A 1 139 ? 21.031 11.547 5.898 1 92 139 ASP A N 1
ATOM 1049 C CA . ASP A 1 139 ? 21.062 10.609 7.016 1 92 139 ASP A CA 1
ATOM 1050 C C . ASP A 1 139 ? 19.672 10.422 7.621 1 92 139 ASP A C 1
ATOM 1052 O O . ASP A 1 139 ? 18.938 11.391 7.824 1 92 139 ASP A O 1
ATOM 1056 N N . PRO A 1 140 ? 19.391 9.156 7.824 1 90.75 140 PRO A N 1
ATOM 1057 C CA . PRO A 1 140 ? 18.109 8.961 8.492 1 90.75 140 PRO A CA 1
ATOM 1058 C C . PRO A 1 140 ? 18 9.734 9.812 1 90.75 140 PRO A C 1
ATOM 1060 O O . PRO A 1 140 ? 18.969 9.781 10.578 1 90.75 140 PRO A O 1
ATOM 1063 N N . SER A 1 141 ? 17.031 10.492 9.922 1 84.62 141 SER A N 1
ATOM 1064 C CA . SER A 1 141 ? 16.812 11.266 11.141 1 84.62 141 SER A CA 1
ATOM 1065 C C . SER A 1 141 ? 15.992 10.477 12.156 1 84.62 141 SER A C 1
ATOM 1067 O O . SER A 1 141 ? 15.234 9.578 11.789 1 84.62 141 SER A O 1
ATOM 1069 N N . ALA A 1 142 ? 16.328 11.062 13.422 1 84.75 142 ALA A N 1
ATOM 1070 C CA . ALA A 1 142 ? 15.516 10.508 14.5 1 84.75 142 ALA A CA 1
ATOM 1071 C C . ALA A 1 142 ? 14.148 11.18 14.555 1 84.75 142 ALA A C 1
ATOM 1073 O O . ALA A 1 142 ? 14.039 12.391 14.383 1 84.75 142 ALA A O 1
ATOM 1074 N N . GLU A 1 143 ? 13.047 10.547 14.383 1 93.94 143 GLU A N 1
ATOM 1075 C CA . GLU A 1 143 ? 11.664 10.945 14.633 1 93.94 143 GLU A CA 1
ATOM 1076 C C . GLU A 1 143 ? 11.172 11.93 13.578 1 93.94 143 GLU A C 1
ATOM 1078 O O . GLU A 1 143 ? 10.672 13.008 13.914 1 93.94 143 GLU A O 1
ATOM 1083 N N . PRO A 1 144 ? 11.391 11.805 12.305 1 97.31 144 PRO A N 1
ATOM 1084 C CA . PRO A 1 144 ? 10.953 12.719 11.242 1 97.31 144 PRO A CA 1
ATOM 1085 C C . PRO A 1 144 ? 9.438 12.836 11.164 1 97.31 144 PRO A C 1
ATOM 1087 O O . PRO A 1 144 ? 8.719 11.961 11.648 1 97.31 144 PRO A O 1
ATOM 1090 N N . THR A 1 145 ? 9.023 14.008 10.68 1 98.5 145 THR A N 1
ATOM 1091 C CA . THR A 1 145 ? 7.652 14.203 10.227 1 98.5 145 THR A CA 1
ATOM 1092 C C . THR A 1 145 ? 7.602 14.375 8.711 1 98.5 145 THR A C 1
ATOM 1094 O O . THR A 1 145 ? 8.133 15.352 8.172 1 98.5 145 THR A O 1
ATOM 1097 N N . PHE A 1 146 ? 7.004 13.438 8.047 1 98.56 146 PHE A N 1
ATOM 1098 C CA . PHE A 1 146 ? 6.859 13.492 6.598 1 98.56 146 PHE A CA 1
ATOM 1099 C C . PHE A 1 146 ? 5.531 14.141 6.211 1 98.56 146 PHE A C 1
ATOM 1101 O O . PHE A 1 146 ? 4.5 13.867 6.828 1 98.56 146 PHE A O 1
ATOM 1108 N N . VAL A 1 147 ? 5.547 14.977 5.227 1 98.5 147 VAL A N 1
ATOM 1109 C CA . VAL A 1 147 ? 4.324 15.594 4.727 1 98.5 147 VAL A CA 1
ATOM 1110 C C . VAL A 1 147 ? 4.066 15.148 3.289 1 98.5 147 VAL A C 1
ATOM 1112 O O . VAL A 1 147 ? 4.965 15.195 2.447 1 98.5 147 VAL A O 1
ATOM 1115 N N . LEU A 1 148 ? 2.9 14.648 3.076 1 97.44 148 LEU A N 1
ATOM 1116 C CA . LEU A 1 148 ? 2.469 14.188 1.762 1 97.44 148 LEU A CA 1
ATOM 1117 C C . LEU A 1 148 ? 1.094 14.742 1.413 1 97.44 148 LEU A C 1
ATOM 1119 O O . LEU A 1 148 ? 0.34 15.148 2.303 1 97.44 148 LEU A O 1
ATOM 1123 N N . SER A 1 149 ? 0.836 14.797 0.121 1 96.31 149 SER A N 1
ATOM 1124 C CA . SER A 1 149 ? -0.496 15.125 -0.374 1 96.31 149 SER A CA 1
ATOM 1125 C C . SER A 1 149 ? -1.252 13.875 -0.802 1 96.31 149 SER A C 1
ATOM 1127 O O . SER A 1 149 ? -0.678 12.781 -0.853 1 96.31 149 SER A O 1
ATOM 1129 N N . ASP A 1 150 ? -2.494 13.992 -1 1 94.75 150 ASP A N 1
ATOM 1130 C CA . ASP A 1 150 ? -3.324 12.898 -1.495 1 94.75 150 ASP A CA 1
ATOM 1131 C C . ASP A 1 150 ? -3.158 12.727 -3.002 1 94.75 150 ASP A C 1
ATOM 1133 O O . ASP A 1 150 ? -2.033 12.656 -3.504 1 94.75 150 ASP A O 1
ATOM 1137 N N . HIS A 1 151 ? -4.137 12.68 -3.816 1 90.5 151 HIS A N 1
ATOM 1138 C CA . HIS A 1 151 ? -4.055 12.461 -5.258 1 90.5 151 HIS A CA 1
ATOM 1139 C C . HIS A 1 151 ? -3.77 13.766 -5.996 1 90.5 151 HIS A C 1
ATOM 1141 O O . HIS A 1 151 ? -3.514 13.758 -7.203 1 90.5 151 HIS A O 1
ATOM 1147 N N . HIS A 1 152 ? -3.736 14.828 -5.227 1 91.81 152 HIS A N 1
ATOM 1148 C CA . HIS A 1 152 ? -3.379 16.125 -5.789 1 91.81 152 HIS A CA 1
ATOM 1149 C C . HIS A 1 152 ? -1.906 16.438 -5.551 1 91.81 152 HIS A C 1
ATOM 1151 O O . HIS A 1 152 ? -1.308 15.938 -4.594 1 91.81 152 HIS A O 1
ATOM 1157 N N . SER A 1 153 ? -1.43 17.312 -6.441 1 91.88 153 SER A N 1
ATOM 1158 C CA . SER A 1 153 ? -0.186 17.984 -6.094 1 91.88 153 SER A CA 1
ATOM 1159 C C . SER A 1 153 ? -0.413 19.047 -5.02 1 91.88 153 SER A C 1
ATOM 1161 O O . SER A 1 153 ? -1.536 19.516 -4.836 1 91.88 153 SER A O 1
ATOM 1163 N N . PHE A 1 154 ? 0.641 19.328 -4.262 1 94.75 154 PHE A N 1
ATOM 1164 C CA . PHE A 1 154 ? 0.546 20.5 -3.385 1 94.75 154 PHE A CA 1
ATOM 1165 C C . PHE A 1 154 ? 0.161 21.734 -4.176 1 94.75 154 PHE A C 1
ATOM 1167 O O . PHE A 1 154 ? 0.73 22.016 -5.234 1 94.75 154 PHE A O 1
ATOM 1174 N N . ASP A 1 155 ? -0.788 22.438 -3.654 1 94.81 155 ASP A N 1
ATOM 1175 C CA . ASP A 1 155 ? -1.107 23.688 -4.344 1 94.81 155 ASP A CA 1
ATOM 1176 C C . ASP A 1 155 ? -0.107 24.797 -3.982 1 94.81 155 ASP A C 1
ATOM 1178 O O . ASP A 1 155 ? 0.838 24.547 -3.227 1 94.81 155 ASP A O 1
ATOM 1182 N N . ASP A 1 156 ? -0.34 25.953 -4.512 1 96.06 156 ASP A N 1
ATOM 1183 C CA . ASP A 1 156 ? 0.628 27.031 -4.348 1 96.06 156 ASP A CA 1
ATOM 1184 C C . ASP A 1 156 ? 0.76 27.438 -2.881 1 96.06 156 ASP A C 1
ATOM 1186 O O . ASP A 1 156 ? 1.866 27.688 -2.396 1 96.06 156 ASP A O 1
ATOM 1190 N N . ALA A 1 157 ? -0.323 27.578 -2.203 1 96.44 157 ALA A N 1
ATOM 1191 C CA . ALA A 1 157 ? -0.302 27.969 -0.796 1 96.44 157 ALA A CA 1
ATOM 1192 C C . ALA A 1 157 ? 0.401 26.922 0.053 1 96.44 157 ALA A C 1
ATOM 1194 O O . ALA A 1 157 ? 1.212 27.25 0.922 1 96.44 157 ALA A O 1
ATOM 1195 N N . GLU A 1 158 ? 0.081 25.703 -0.201 1 96.19 158 GLU A N 1
ATOM 1196 C CA . GLU A 1 158 ? 0.731 24.594 0.499 1 96.19 158 GLU A CA 1
ATOM 1197 C C . GLU A 1 158 ? 2.232 24.578 0.223 1 96.19 158 GLU A C 1
ATOM 1199 O O . GLU A 1 158 ? 3.035 24.406 1.143 1 96.19 158 GLU A O 1
ATOM 1204 N N . THR A 1 159 ? 2.535 24.719 -1.049 1 95.56 159 THR A N 1
ATOM 1205 C CA . THR A 1 159 ? 3.939 24.75 -1.445 1 95.56 159 THR A CA 1
ATOM 1206 C C . THR A 1 159 ? 4.691 25.844 -0.696 1 95.56 159 THR A C 1
ATOM 1208 O O . THR A 1 159 ? 5.797 25.609 -0.2 1 95.56 159 THR A O 1
ATOM 1211 N N . ALA A 1 160 ? 4.109 26.969 -0.594 1 96.5 160 ALA A N 1
ATOM 1212 C CA . ALA A 1 160 ? 4.723 28.094 0.124 1 96.5 160 ALA A CA 1
ATOM 1213 C C . ALA A 1 160 ? 4.859 27.781 1.611 1 96.5 160 ALA A C 1
ATOM 1215 O O . ALA A 1 160 ? 5.891 28.062 2.221 1 96.5 160 ALA A O 1
ATOM 1216 N N . LEU A 1 161 ? 3.816 27.234 2.184 1 96.62 161 LEU A N 1
ATOM 1217 C CA . LEU A 1 161 ? 3.83 26.859 3.59 1 96.62 161 LEU A CA 1
ATOM 1218 C C . LEU A 1 161 ? 4.949 25.859 3.871 1 96.62 161 LEU A C 1
ATOM 1220 O O . LEU A 1 161 ? 5.676 26 4.859 1 96.62 161 LEU A O 1
ATOM 1224 N N . LEU A 1 162 ? 5.027 24.859 3.029 1 96.62 162 LEU A N 1
ATOM 1225 C CA . LEU A 1 162 ? 6.027 23.812 3.219 1 96.62 162 LEU A CA 1
ATOM 1226 C C . LEU A 1 162 ? 7.434 24.359 3.012 1 96.62 162 LEU A C 1
ATOM 1228 O O . LEU A 1 162 ? 8.367 23.969 3.715 1 96.62 162 LEU A O 1
ATOM 1232 N N . ALA A 1 163 ? 7.582 25.25 2.062 1 94.56 163 ALA A N 1
ATOM 1233 C CA . ALA A 1 163 ? 8.875 25.906 1.852 1 94.56 163 ALA A CA 1
ATOM 1234 C C . ALA A 1 163 ? 9.305 26.672 3.092 1 94.56 163 ALA A C 1
ATOM 1236 O O . ALA A 1 163 ? 10.5 26.719 3.416 1 94.56 163 ALA A O 1
ATOM 1237 N N . ALA A 1 164 ? 8.375 27.219 3.807 1 95.81 164 ALA A N 1
ATOM 1238 C CA . ALA A 1 164 ? 8.656 28.047 4.969 1 95.81 164 ALA A CA 1
ATOM 1239 C C . ALA A 1 164 ? 8.961 27.188 6.199 1 95.81 164 ALA A C 1
ATOM 1241 O O . ALA A 1 164 ? 9.68 27.625 7.105 1 95.81 164 ALA A O 1
ATOM 1242 N N . HIS A 1 165 ? 8.461 25.953 6.266 1 95.75 165 HIS A N 1
ATOM 1243 C CA . HIS A 1 165 ? 8.508 25.203 7.512 1 95.75 165 HIS A CA 1
ATOM 1244 C C . HIS A 1 165 ? 9.391 23.969 7.379 1 95.75 165 HIS A C 1
ATOM 1246 O O . HIS A 1 165 ? 9.969 23.5 8.359 1 95.75 165 HIS A O 1
ATOM 1252 N N . ALA A 1 166 ? 9.422 23.375 6.188 1 94.88 166 ALA A N 1
ATOM 1253 C CA . ALA A 1 166 ? 10.086 22.094 6.016 1 94.88 166 ALA A CA 1
ATOM 1254 C C . ALA A 1 166 ? 11.602 22.234 6.082 1 94.88 166 ALA A C 1
ATOM 1256 O O . ALA A 1 166 ? 12.164 23.203 5.57 1 94.88 166 ALA A O 1
ATOM 1257 N N . ASP A 1 167 ? 12.242 21.281 6.652 1 94.75 167 ASP A N 1
ATOM 1258 C CA . ASP A 1 167 ? 13.695 21.25 6.75 1 94.75 167 ASP A CA 1
ATOM 1259 C C . ASP A 1 167 ? 14.32 20.688 5.473 1 94.75 167 ASP A C 1
ATOM 1261 O O . ASP A 1 167 ? 15.453 21.031 5.129 1 94.75 167 ASP A O 1
ATOM 1265 N N . ARG A 1 168 ? 13.586 19.812 4.805 1 95.25 168 ARG A N 1
ATOM 1266 C CA . ARG A 1 168 ? 14.102 19.125 3.627 1 95.25 168 ARG A CA 1
ATOM 1267 C C . ARG A 1 168 ? 12.977 18.75 2.672 1 95.25 168 ARG A C 1
ATOM 1269 O O . ARG A 1 168 ? 11.828 18.594 3.088 1 95.25 168 ARG A O 1
ATOM 1276 N N . ARG A 1 169 ? 13.32 18.719 1.441 1 96.44 169 ARG A N 1
ATOM 1277 C CA . ARG A 1 169 ? 12.523 18.078 0.395 1 96.44 169 ARG A CA 1
ATOM 1278 C C . ARG A 1 169 ? 13.242 16.844 -0.162 1 96.44 169 ARG A C 1
ATOM 1280 O O . ARG A 1 169 ? 14.383 16.938 -0.621 1 96.44 169 ARG A O 1
ATOM 1287 N N . VAL A 1 170 ? 12.539 15.68 -0.122 1 97.25 170 VAL A N 1
ATOM 1288 C CA . VAL A 1 170 ? 13.25 14.422 -0.335 1 97.25 170 VAL A CA 1
ATOM 1289 C C . VAL A 1 170 ? 12.531 13.586 -1.39 1 97.25 170 VAL A C 1
ATOM 1291 O O . VAL A 1 170 ? 11.297 13.539 -1.412 1 97.25 170 VAL A O 1
ATOM 1294 N N . SER A 1 171 ? 13.305 13 -2.262 1 97.62 171 SER A N 1
ATOM 1295 C CA . SER A 1 171 ? 12.812 12.031 -3.236 1 97.62 171 SER A CA 1
ATOM 1296 C C . SER A 1 171 ? 13.156 10.602 -2.816 1 97.62 171 SER A C 1
ATOM 1298 O O . SER A 1 171 ? 14.25 10.344 -2.312 1 97.62 171 SER A O 1
ATOM 1300 N N . LEU A 1 172 ? 12.195 9.719 -2.994 1 98 172 LEU A N 1
ATOM 1301 C CA . LEU A 1 172 ? 12.375 8.336 -2.564 1 98 172 LEU A CA 1
ATOM 1302 C C . LEU A 1 172 ? 12.789 7.449 -3.736 1 98 172 LEU A C 1
ATOM 1304 O O . LEU A 1 172 ? 13.023 6.254 -3.562 1 98 172 LEU A O 1
ATOM 1308 N N . GLY A 1 173 ? 12.914 7.957 -4.887 1 97.38 173 GLY A N 1
ATOM 1309 C CA . GLY A 1 173 ? 13.258 7.23 -6.098 1 97.38 173 GLY A CA 1
ATOM 1310 C C . GLY A 1 173 ? 12.914 7.98 -7.367 1 97.38 173 GLY A C 1
ATOM 1311 O O . GLY A 1 173 ? 12.406 9.102 -7.312 1 97.38 173 GLY A O 1
ATOM 1312 N N . PRO A 1 174 ? 13.195 7.398 -8.531 1 96.69 174 PRO A N 1
ATOM 1313 C CA . PRO A 1 174 ? 12.992 8.078 -9.805 1 96.69 174 PRO A CA 1
ATOM 1314 C C . PRO A 1 174 ? 11.531 8.078 -10.258 1 96.69 174 PRO A C 1
ATOM 1316 O O . PRO A 1 174 ? 11.141 8.883 -11.109 1 96.69 174 PRO A O 1
ATOM 1319 N N . GLU A 1 175 ? 10.75 7.148 -9.766 1 96.44 175 GLU A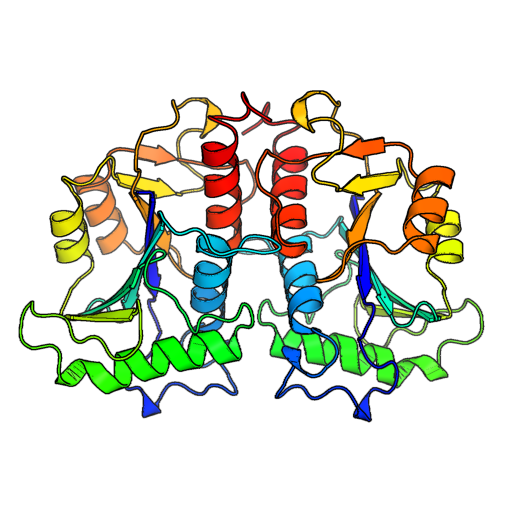 N 1
ATOM 1320 C CA . GLU A 1 175 ? 9.344 7.047 -10.148 1 96.44 175 GLU A CA 1
ATOM 1321 C C . GLU A 1 175 ? 8.453 7.82 -9.18 1 96.44 175 GLU A C 1
ATOM 1323 O O . GLU A 1 175 ? 8.641 7.742 -7.961 1 96.44 175 GLU A O 1
ATOM 1328 N N . PRO A 1 176 ? 7.527 8.633 -9.68 1 95.62 176 PRO A N 1
ATOM 1329 C CA . PRO A 1 176 ? 6.555 9.258 -8.773 1 95.62 176 PRO A CA 1
ATOM 1330 C C . PRO A 1 176 ? 5.633 8.242 -8.109 1 95.62 176 PRO A C 1
ATOM 1332 O O . PRO A 1 176 ? 5.016 7.418 -8.789 1 95.62 176 PRO A O 1
ATOM 1335 N N . LEU A 1 177 ? 5.551 8.281 -6.809 1 97 177 LEU A N 1
ATOM 1336 C CA . LEU A 1 177 ? 4.828 7.258 -6.059 1 97 177 LEU A CA 1
ATOM 1337 C C . LEU A 1 177 ? 3.502 7.805 -5.539 1 97 177 LEU A C 1
ATOM 1339 O O . LEU A 1 177 ? 3.389 8.992 -5.246 1 97 177 LEU A O 1
ATOM 1343 N N . HIS A 1 178 ? 2.504 6.906 -5.402 1 96.25 178 HIS A N 1
ATOM 1344 C CA . HIS A 1 178 ? 1.345 7.219 -4.574 1 96.25 178 HIS A CA 1
ATOM 1345 C C . HIS A 1 178 ? 1.762 7.527 -3.139 1 96.25 178 HIS A C 1
ATOM 1347 O O . HIS A 1 178 ? 2.787 7.035 -2.666 1 96.25 178 HIS A O 1
ATOM 1353 N N . ALA A 1 179 ? 0.969 8.289 -2.541 1 97.06 179 ALA A N 1
ATOM 1354 C CA . ALA A 1 179 ? 1.27 8.688 -1.167 1 97.06 179 ALA A CA 1
ATOM 1355 C C . ALA A 1 179 ? 1.458 7.469 -0.271 1 97.06 179 ALA A C 1
ATOM 1357 O O . ALA A 1 179 ? 2.402 7.41 0.521 1 97.06 179 ALA A O 1
ATOM 1358 N N . ASP A 1 180 ? 0.549 6.473 -0.37 1 98.25 180 ASP A N 1
ATOM 1359 C CA . ASP A 1 180 ? 0.659 5.281 0.466 1 98.25 180 ASP A CA 1
ATOM 1360 C C . ASP A 1 180 ? 1.934 4.5 0.149 1 98.25 180 ASP A C 1
ATOM 1362 O O . ASP A 1 180 ? 2.562 3.938 1.047 1 98.25 180 ASP A O 1
ATOM 1366 N N . HIS A 1 181 ? 2.348 4.438 -1.114 1 98.5 181 HIS A N 1
ATOM 1367 C CA . HIS A 1 181 ? 3.609 3.801 -1.481 1 98.5 181 HIS A CA 1
ATOM 1368 C C . HIS A 1 181 ? 4.797 4.566 -0.912 1 98.5 181 HIS A C 1
ATOM 1370 O O . HIS A 1 181 ? 5.762 3.963 -0.438 1 98.5 181 HIS A O 1
ATOM 1376 N N . ALA A 1 182 ? 4.711 5.859 -1.015 1 98.56 182 ALA A N 1
ATOM 1377 C CA . ALA A 1 182 ? 5.781 6.691 -0.475 1 98.56 182 ALA A CA 1
ATOM 1378 C C . ALA A 1 182 ? 5.969 6.445 1.02 1 98.56 182 ALA A C 1
ATOM 1380 O O . ALA A 1 182 ? 7.098 6.355 1.503 1 98.56 182 ALA A O 1
ATOM 1381 N N . ILE A 1 183 ? 4.887 6.324 1.728 1 98.75 183 ILE A N 1
ATOM 1382 C CA . ILE A 1 183 ? 4.953 6.047 3.158 1 98.75 183 ILE A CA 1
ATOM 1383 C C . ILE A 1 183 ? 5.664 4.715 3.395 1 98.75 183 ILE A C 1
ATOM 1385 O O . ILE A 1 183 ? 6.539 4.617 4.254 1 98.75 183 ILE A O 1
ATOM 1389 N N . THR A 1 184 ? 5.309 3.697 2.66 1 98.75 184 THR A N 1
ATOM 1390 C CA . THR A 1 184 ? 5.91 2.375 2.783 1 98.75 184 THR A CA 1
ATOM 1391 C C . THR A 1 184 ? 7.414 2.439 2.533 1 98.75 184 THR A C 1
ATOM 1393 O O . THR A 1 184 ? 8.203 1.873 3.297 1 98.75 184 THR A O 1
ATOM 1396 N N . VAL A 1 185 ? 7.828 3.146 1.488 1 98.62 185 VAL A N 1
ATOM 1397 C CA . VAL A 1 185 ? 9.242 3.266 1.139 1 98.62 185 VAL A CA 1
ATOM 1398 C C . VAL A 1 185 ? 9.977 4.059 2.217 1 98.62 185 VAL A C 1
ATOM 1400 O O . VAL A 1 185 ? 11.086 3.701 2.609 1 98.62 185 VAL A O 1
ATOM 1403 N N . ALA A 1 186 ? 9.375 5.137 2.699 1 98.38 186 ALA A N 1
ATOM 1404 C CA . ALA A 1 186 ? 9.977 5.922 3.773 1 98.38 186 ALA A CA 1
ATOM 1405 C C . ALA A 1 186 ? 10.195 5.07 5.023 1 98.38 186 ALA A C 1
ATOM 1407 O O . ALA A 1 186 ? 11.25 5.141 5.656 1 98.38 186 ALA A O 1
ATOM 1408 N N . HIS A 1 187 ? 9.203 4.262 5.387 1 98.38 187 HIS A N 1
ATOM 1409 C CA . HIS A 1 187 ? 9.344 3.33 6.5 1 98.38 187 HIS A CA 1
ATOM 1410 C C . HIS A 1 187 ? 10.523 2.391 6.293 1 98.38 187 HIS A C 1
ATOM 1412 O O . HIS A 1 187 ? 11.32 2.182 7.207 1 98.38 187 HIS A O 1
ATOM 1418 N N . ASN A 1 188 ? 10.547 1.82 5.109 1 98.12 188 ASN A N 1
ATOM 1419 C CA . ASN A 1 188 ? 11.609 0.859 4.84 1 98.12 188 ASN A CA 1
ATOM 1420 C C . ASN A 1 188 ? 12.992 1.5 4.961 1 98.12 188 ASN A C 1
ATOM 1422 O O . ASN A 1 188 ? 13.906 0.904 5.527 1 98.12 188 ASN A O 1
ATOM 1426 N N . TYR A 1 189 ? 13.102 2.725 4.434 1 98.38 189 TYR A N 1
ATOM 1427 C CA . TYR A 1 189 ? 14.336 3.49 4.543 1 98.38 189 TYR A CA 1
ATOM 1428 C C . TYR A 1 189 ? 14.742 3.674 6.004 1 98.38 189 TYR A C 1
ATOM 1430 O O . TYR A 1 189 ? 15.891 3.432 6.371 1 98.38 189 TYR A O 1
ATOM 1438 N N . LEU A 1 190 ? 13.789 4.027 6.812 1 97.88 190 LEU A N 1
ATOM 1439 C CA . LEU A 1 190 ? 14.055 4.254 8.227 1 97.88 190 LEU A CA 1
ATOM 1440 C C . LEU A 1 190 ? 14.32 2.934 8.945 1 97.88 190 LEU A C 1
ATOM 1442 O O . LEU A 1 190 ? 15.234 2.84 9.766 1 97.88 190 LEU A O 1
ATOM 1446 N N . ASP A 1 191 ? 13.516 1.907 8.664 1 97.06 191 ASP A N 1
ATOM 1447 C CA . ASP A 1 191 ? 13.672 0.602 9.297 1 97.06 191 ASP A CA 1
ATOM 1448 C C . ASP A 1 191 ? 15.062 0.029 9.039 1 97.06 191 ASP A C 1
ATOM 1450 O O . ASP A 1 191 ? 15.617 -0.67 9.891 1 97.06 191 ASP A O 1
ATOM 1454 N N . THR A 1 192 ? 15.617 0.279 7.875 1 97.19 192 THR A N 1
ATOM 1455 C CA . THR A 1 192 ? 16.891 -0.301 7.457 1 97.19 192 THR A CA 1
ATOM 1456 C C . THR A 1 192 ? 18.047 0.646 7.77 1 97.19 192 THR A C 1
ATOM 1458 O O . THR A 1 192 ? 19.172 0.406 7.355 1 97.19 192 THR A O 1
ATOM 1461 N N . ASP A 1 193 ? 17.75 1.733 8.461 1 96.62 193 ASP A N 1
ATOM 1462 C CA . ASP A 1 193 ? 18.781 2.734 8.773 1 96.62 193 ASP A CA 1
ATOM 1463 C C . ASP A 1 193 ? 19.516 3.168 7.512 1 96.62 193 ASP A C 1
ATOM 1465 O O . ASP A 1 193 ? 20.75 3.09 7.453 1 96.62 193 ASP A O 1
ATOM 1469 N N . GLY A 1 194 ? 18.688 3.607 6.52 1 96.19 194 GLY A N 1
ATOM 1470 C CA . GLY A 1 194 ? 19.266 4.051 5.262 1 96.19 194 GLY A CA 1
ATOM 1471 C C . GLY A 1 194 ? 19.828 2.912 4.434 1 96.19 194 GLY A C 1
ATOM 1472 O O . GLY A 1 194 ? 20.906 3.043 3.84 1 96.19 194 GLY A O 1
ATOM 1473 N N . TYR A 1 195 ? 19.234 1.71 4.527 1 95.88 195 TYR A N 1
ATOM 1474 C CA . TYR A 1 195 ? 19.578 0.507 3.783 1 95.88 195 TYR A CA 1
ATOM 1475 C C . TYR A 1 195 ? 20.906 -0.071 4.277 1 95.88 195 TYR A C 1
ATOM 1477 O O . TYR A 1 195 ? 21.625 -0.719 3.518 1 95.88 195 TYR A O 1
ATOM 1485 N N . ASN A 1 196 ? 21.234 0.161 5.594 1 93.88 196 ASN A N 1
ATOM 1486 C CA . ASN A 1 196 ? 22.484 -0.307 6.168 1 93.88 196 ASN A CA 1
ATOM 1487 C C . ASN A 1 196 ? 22.266 -1.431 7.176 1 93.88 196 ASN A C 1
ATOM 1489 O O . ASN A 1 196 ? 23.219 -2.074 7.617 1 93.88 196 ASN A O 1
ATOM 1493 N N . ARG A 1 197 ? 20.984 -1.714 7.484 1 92.62 197 ARG A N 1
ATOM 1494 C CA . ARG A 1 197 ? 20.672 -2.725 8.492 1 92.62 197 ARG A CA 1
ATOM 1495 C C . ARG A 1 197 ? 19.531 -3.619 8.039 1 92.62 197 ARG A C 1
ATOM 1497 O O . ARG A 1 197 ? 18.469 -3.127 7.672 1 92.62 197 ARG A O 1
ATOM 1504 N N . TYR A 1 198 ? 19.781 -4.891 8.07 1 93.44 198 TYR A N 1
ATOM 1505 C CA . TYR A 1 198 ? 18.797 -5.883 7.66 1 93.44 198 TYR A CA 1
ATOM 1506 C C . TYR A 1 198 ? 18.703 -7.016 8.672 1 93.44 198 TYR A C 1
ATOM 1508 O O . TYR A 1 198 ? 19.688 -7.32 9.359 1 93.44 198 TYR A O 1
ATOM 1516 N N . MET B 1 1 ? 10.453 -7.715 -17.875 1 94 1 MET B N 1
ATOM 1517 C CA . MET B 1 1 ? 9.133 -7.586 -17.25 1 94 1 MET B CA 1
ATOM 1518 C C . MET B 1 1 ? 9.148 -8.148 -15.828 1 94 1 MET B C 1
ATOM 1520 O O . MET B 1 1 ? 9.578 -9.281 -15.609 1 94 1 MET B O 1
ATOM 1524 N N . ARG B 1 2 ? 8.789 -7.355 -14.883 1 96.75 2 ARG B N 1
ATOM 1525 C CA . ARG B 1 2 ? 8.695 -7.793 -13.492 1 96.75 2 ARG B CA 1
ATOM 1526 C C . ARG B 1 2 ? 7.363 -8.484 -13.227 1 96.75 2 ARG B C 1
ATOM 1528 O O . ARG B 1 2 ? 6.324 -8.047 -13.719 1 96.75 2 ARG B O 1
ATOM 1535 N N . GLN B 1 3 ? 7.52 -9.594 -12.516 1 98.75 3 GLN B N 1
ATOM 1536 C CA . GLN B 1 3 ? 6.289 -10.312 -12.203 1 98.75 3 GLN B CA 1
ATOM 1537 C C . GLN B 1 3 ? 6.129 -10.508 -10.703 1 98.75 3 GLN B C 1
ATOM 1539 O O . GLN B 1 3 ? 7.117 -10.562 -9.969 1 98.75 3 GLN B O 1
ATOM 1544 N N . PHE B 1 4 ? 4.934 -10.578 -10.258 1 98.88 4 PHE B N 1
ATOM 1545 C CA . PHE B 1 4 ? 4.574 -10.93 -8.883 1 98.88 4 PHE B CA 1
ATOM 1546 C C . PHE B 1 4 ? 3.533 -12.039 -8.867 1 98.88 4 PHE B C 1
ATOM 1548 O O . PHE B 1 4 ? 2.51 -11.953 -9.547 1 98.88 4 PHE B O 1
ATOM 1555 N N . ILE B 1 5 ? 3.801 -13.07 -8.18 1 98.88 5 ILE B N 1
ATOM 1556 C CA . ILE B 1 5 ? 2.836 -14.125 -7.895 1 98.88 5 ILE B CA 1
ATOM 1557 C C . ILE B 1 5 ? 2.354 -14.016 -6.453 1 98.88 5 ILE B C 1
ATOM 1559 O O . ILE B 1 5 ? 3.154 -14.078 -5.516 1 98.88 5 ILE B O 1
ATOM 1563 N N . VAL B 1 6 ? 1.12 -13.836 -6.297 1 98.75 6 VAL B N 1
ATOM 1564 C CA . VAL B 1 6 ? 0.525 -13.75 -4.965 1 98.75 6 VAL B CA 1
ATOM 1565 C C . VAL B 1 6 ? -0.441 -14.914 -4.758 1 98.75 6 VAL B C 1
ATOM 1567 O O . VAL B 1 6 ? -1.366 -15.109 -5.551 1 98.75 6 VAL B O 1
ATOM 1570 N N . ILE B 1 7 ? -0.235 -15.617 -3.703 1 98.44 7 ILE B N 1
ATOM 1571 C CA . ILE B 1 7 ? -1.075 -16.766 -3.402 1 98.44 7 ILE B CA 1
ATOM 1572 C C . ILE B 1 7 ? -2.268 -16.328 -2.555 1 98.44 7 ILE B C 1
ATOM 1574 O O . ILE B 1 7 ? -2.094 -15.82 -1.446 1 98.44 7 ILE B O 1
ATOM 1578 N N . GLY B 1 8 ? -3.475 -16.469 -3.084 1 97.94 8 GLY B N 1
ATOM 1579 C CA . GLY B 1 8 ? -4.699 -16.266 -2.33 1 97.94 8 GLY B CA 1
ATOM 1580 C C . GLY B 1 8 ? -5.266 -17.562 -1.764 1 97.94 8 GLY B C 1
ATOM 1581 O O . GLY B 1 8 ? -5.973 -18.297 -2.459 1 97.94 8 GLY B O 1
ATOM 1582 N N . HIS B 1 9 ? -5.102 -17.781 -0.536 1 97.19 9 HIS B N 1
ATOM 1583 C CA . HIS B 1 9 ? -5.387 -19.062 0.081 1 97.19 9 HIS B CA 1
ATOM 1584 C C . HIS B 1 9 ? -6.887 -19.266 0.272 1 97.19 9 HIS B C 1
ATOM 1586 O O . HIS B 1 9 ? -7.402 -20.375 0.062 1 97.19 9 HIS B O 1
ATOM 1592 N N . ASP B 1 10 ? -7.594 -18.172 0.636 1 97 10 ASP B N 1
ATOM 1593 C CA . ASP B 1 10 ? -8.945 -18.359 1.165 1 97 10 ASP B CA 1
ATOM 1594 C C . ASP B 1 10 ? -9.984 -17.688 0.271 1 97 10 ASP B C 1
ATOM 1596 O O . ASP B 1 10 ? -11.172 -17.688 0.592 1 97 10 ASP B O 1
ATOM 1600 N N . VAL B 1 11 ? -9.547 -17.109 -0.83 1 97.56 11 VAL B N 1
ATOM 1601 C CA . VAL B 1 11 ? -10.492 -16.453 -1.725 1 97.56 11 VAL B CA 1
ATOM 1602 C C . VAL B 1 11 ? -11.414 -17.484 -2.359 1 97.56 11 VAL B C 1
ATOM 1604 O O . VAL B 1 11 ? -10.945 -18.484 -2.914 1 97.56 11 VAL B O 1
ATOM 1607 N N . PRO B 1 12 ? -12.711 -17.281 -2.307 1 97.69 12 PRO B N 1
ATOM 1608 C CA . PRO B 1 12 ? -13.617 -18.234 -2.973 1 97.69 12 PRO B CA 1
ATOM 1609 C C . PRO B 1 12 ? -13.43 -18.25 -4.488 1 97.69 12 PRO B C 1
ATOM 1611 O O . PRO B 1 12 ? -13.203 -17.203 -5.102 1 97.69 12 PRO B O 1
ATOM 1614 N N . THR B 1 13 ? -13.523 -19.453 -5.051 1 97.56 13 THR B N 1
ATOM 1615 C CA . THR B 1 13 ? -13.445 -19.547 -6.504 1 97.56 13 THR B CA 1
ATOM 1616 C C . THR B 1 13 ? -14.812 -19.266 -7.133 1 97.56 13 THR B C 1
ATOM 1618 O O . THR B 1 13 ? -14.898 -18.953 -8.328 1 97.56 13 THR B O 1
ATOM 1621 N N . ASP B 1 14 ? -15.891 -19.406 -6.324 1 97.56 14 ASP B N 1
ATOM 1622 C CA . ASP B 1 14 ? -17.234 -19.031 -6.766 1 97.56 14 ASP B CA 1
ATOM 1623 C C . ASP B 1 14 ? -17.422 -17.516 -6.703 1 97.56 14 ASP B C 1
ATOM 1625 O O . ASP B 1 14 ? -17.406 -16.922 -5.621 1 97.56 14 ASP B O 1
ATOM 1629 N N . PRO B 1 15 ? -17.625 -16.906 -7.848 1 97.62 15 PRO B N 1
ATOM 1630 C CA . PRO B 1 15 ? -17.781 -15.453 -7.859 1 97.62 15 PRO B CA 1
ATOM 1631 C C . PRO B 1 15 ? -18.938 -14.969 -6.996 1 97.62 15 PRO B C 1
ATOM 1633 O O . PRO B 1 15 ? -18.875 -13.875 -6.43 1 97.62 15 PRO B O 1
ATOM 1636 N N . ASP B 1 16 ? -19.938 -15.75 -6.793 1 97.31 16 ASP B N 1
ATOM 1637 C CA . ASP B 1 16 ? -21.109 -15.352 -6.02 1 97.31 16 ASP B CA 1
ATOM 1638 C C . ASP B 1 16 ? -20.797 -15.289 -4.527 1 97.31 16 ASP B C 1
ATOM 1640 O O . ASP B 1 16 ? -21.516 -14.664 -3.754 1 97.31 16 ASP B O 1
ATOM 1644 N N . ALA B 1 17 ? -19.734 -15.938 -4.152 1 97.5 17 ALA B N 1
ATOM 1645 C CA . ALA B 1 17 ? -19.328 -15.953 -2.752 1 97.5 17 ALA B CA 1
ATOM 1646 C C . ALA B 1 17 ? -18.406 -14.781 -2.438 1 97.5 17 ALA B C 1
ATOM 1648 O O . ALA B 1 17 ? -18 -14.586 -1.287 1 97.5 17 ALA B O 1
ATOM 1649 N N . VAL B 1 18 ? -18.062 -14.016 -3.432 1 97.5 18 VAL B N 1
ATOM 1650 C CA . VAL B 1 18 ? -17.203 -12.844 -3.25 1 97.5 18 VAL B CA 1
ATOM 1651 C C . VAL B 1 18 ? -18.078 -11.609 -3.01 1 97.5 18 VAL B C 1
ATOM 1653 O O . VAL B 1 18 ? -18.594 -11.008 -3.955 1 97.5 18 VAL B O 1
ATOM 1656 N N . SER B 1 19 ? -18.172 -11.234 -1.816 1 96.81 19 SER B N 1
ATOM 1657 C CA . SER B 1 19 ? -18.906 -10.016 -1.472 1 96.81 19 SER B CA 1
ATOM 1658 C C . SER B 1 19 ? -18.016 -8.789 -1.573 1 96.81 19 SER B C 1
ATOM 1660 O O . SER B 1 19 ? -17.031 -8.664 -0.841 1 96.81 19 SER B O 1
ATOM 1662 N N . LEU B 1 20 ? -18.422 -7.828 -2.387 1 96 20 LEU B N 1
ATOM 1663 C CA . LEU B 1 20 ? -17.656 -6.594 -2.555 1 96 20 LEU B CA 1
ATOM 1664 C C . LEU B 1 20 ? -17.828 -5.684 -1.343 1 96 20 LEU B C 1
ATOM 1666 O O . LEU B 1 20 ? -17.062 -4.73 -1.165 1 96 20 LEU B O 1
ATOM 1670 N N . ALA B 1 21 ? -18.844 -5.953 -0.525 1 94.75 21 ALA B N 1
ATOM 1671 C CA . ALA B 1 21 ? -19.109 -5.141 0.658 1 94.75 21 ALA B CA 1
ATOM 1672 C C . ALA B 1 21 ? -18.297 -5.629 1.854 1 94.75 21 ALA B C 1
ATOM 1674 O O . ALA B 1 21 ? -18.219 -4.945 2.877 1 94.75 21 ALA B O 1
ATOM 1675 N N . ASP B 1 22 ? -17.672 -6.848 1.711 1 96.81 22 ASP B N 1
ATOM 1676 C CA . ASP B 1 22 ? -16.906 -7.461 2.785 1 96.81 22 ASP B CA 1
ATOM 1677 C C . ASP B 1 22 ? -15.695 -8.203 2.23 1 96.81 22 ASP B C 1
ATOM 1679 O O . ASP B 1 22 ? -15.641 -9.438 2.27 1 96.81 22 ASP B O 1
ATOM 1683 N N . LEU B 1 23 ? -14.727 -7.496 1.844 1 97.88 23 LEU B N 1
ATOM 1684 C CA . LEU B 1 23 ? -13.547 -8.07 1.195 1 97.88 23 LEU B CA 1
ATOM 1685 C C . LEU B 1 23 ? -12.711 -8.867 2.191 1 97.88 23 LEU B C 1
ATOM 1687 O O . LEU B 1 23 ? -12.195 -9.93 1.859 1 97.88 23 LEU B O 1
ATOM 1691 N N . PRO B 1 24 ? -12.578 -8.344 3.451 1 97.06 24 PRO B N 1
ATOM 1692 C CA . PRO B 1 24 ? -11.906 -9.203 4.43 1 97.06 24 PRO B CA 1
ATOM 1693 C C . PRO B 1 24 ? -12.602 -10.555 4.602 1 97.06 24 PRO B C 1
ATOM 1695 O O . PRO B 1 24 ? -11.93 -11.586 4.715 1 97.06 24 PRO B O 1
ATOM 1698 N N . GLY B 1 25 ? -13.922 -10.609 4.602 1 97.12 25 GLY B N 1
ATOM 1699 C CA . GLY B 1 25 ? -14.688 -11.836 4.77 1 97.12 25 GLY B CA 1
ATOM 1700 C C . GLY B 1 25 ? -14.68 -12.711 3.533 1 97.12 25 GLY B C 1
ATOM 1701 O O . GLY B 1 25 ? -15.047 -13.891 3.6 1 97.12 25 GLY B O 1
ATOM 1702 N N . ALA B 1 26 ? -14.227 -12.164 2.395 1 97.19 26 ALA B N 1
ATOM 1703 C CA . ALA B 1 26 ? -14.102 -12.906 1.144 1 97.19 26 ALA B CA 1
ATOM 1704 C C . ALA B 1 26 ? -12.695 -13.469 0.975 1 97.19 26 ALA B C 1
ATOM 1706 O O . ALA B 1 26 ? -12.086 -13.32 -0.084 1 97.19 26 ALA B O 1
ATOM 1707 N N . GLY B 1 27 ? -12.203 -14.07 2.066 1 97.12 27 GLY B N 1
ATOM 1708 C CA . GLY B 1 27 ? -10.883 -14.68 2.021 1 97.12 27 GLY B CA 1
ATOM 1709 C C . GLY B 1 27 ? -9.758 -13.664 1.979 1 97.12 27 GLY B C 1
ATOM 1710 O O . GLY B 1 27 ? -8.773 -13.852 1.271 1 97.12 27 GLY B O 1
ATOM 1711 N N . ARG B 1 28 ? -9.992 -12.523 2.619 1 97.12 28 ARG B N 1
ATOM 1712 C CA . ARG B 1 28 ? -9.016 -11.438 2.658 1 97.12 28 ARG B CA 1
ATOM 1713 C C . ARG B 1 28 ? -8.703 -10.922 1.255 1 97.12 28 ARG B C 1
ATOM 1715 O O . ARG B 1 28 ? -7.551 -10.633 0.936 1 97.12 28 ARG B O 1
ATOM 1722 N N . LEU B 1 29 ? -9.711 -10.836 0.414 1 98.25 29 LEU B N 1
ATOM 1723 C CA . LEU B 1 29 ? -9.523 -10.305 -0.933 1 98.25 29 LEU B CA 1
ATOM 1724 C C . LEU B 1 29 ? -8.969 -8.891 -0.888 1 98.25 29 LEU B C 1
ATOM 1726 O O . LEU B 1 29 ? -8.328 -8.438 -1.84 1 98.25 29 LEU B O 1
ATOM 1730 N N . ASP B 1 30 ? -9.148 -8.156 0.231 1 98.06 30 ASP B N 1
ATOM 1731 C CA . ASP B 1 30 ? -8.578 -6.82 0.402 1 98.06 30 ASP B CA 1
ATOM 1732 C C . ASP B 1 30 ? -7.059 -6.852 0.261 1 98.06 30 ASP B C 1
ATOM 1734 O O . ASP B 1 30 ? -6.465 -5.945 -0.332 1 98.06 30 ASP B O 1
ATOM 1738 N N . VAL B 1 31 ? -6.398 -7.895 0.753 1 97.62 31 VAL B N 1
ATOM 1739 C CA . VAL B 1 31 ? -4.949 -8.031 0.656 1 97.62 31 VAL B CA 1
ATOM 1740 C C . VAL B 1 31 ? -4.539 -8.148 -0.81 1 97.62 31 VAL B C 1
ATOM 1742 O O . VAL B 1 31 ? -3.609 -7.477 -1.256 1 97.62 31 VAL B O 1
ATOM 1745 N N . LEU B 1 32 ? -5.234 -8.977 -1.566 1 98.5 32 LEU B N 1
ATOM 1746 C CA . LEU B 1 32 ? -4.902 -9.18 -2.973 1 98.5 32 LEU B CA 1
ATOM 1747 C C . LEU B 1 32 ? -5.109 -7.898 -3.77 1 98.5 32 LEU B C 1
ATOM 1749 O O . LEU B 1 32 ? -4.309 -7.57 -4.648 1 98.5 32 LEU B O 1
ATOM 1753 N N . CYS B 1 33 ? -6.184 -7.199 -3.451 1 98.5 33 CYS B N 1
ATOM 1754 C CA . CYS B 1 33 ? -6.453 -5.934 -4.129 1 98.5 33 CYS B CA 1
ATOM 1755 C C . CYS B 1 33 ? -5.344 -4.926 -3.859 1 98.5 33 CYS B C 1
ATOM 1757 O O . CYS B 1 33 ? -4.91 -4.215 -4.77 1 98.5 33 CYS B O 1
ATOM 1759 N N . ARG B 1 34 ? -4.898 -4.906 -2.623 1 98.25 34 ARG B N 1
ATOM 1760 C CA . ARG B 1 34 ? -3.814 -3.988 -2.289 1 98.25 34 ARG B CA 1
ATOM 1761 C C . ARG B 1 34 ? -2.52 -4.395 -2.982 1 98.25 34 ARG B C 1
ATOM 1763 O O . ARG B 1 34 ? -1.72 -3.541 -3.369 1 98.25 34 ARG B O 1
ATOM 1770 N N . CYS B 1 35 ? -2.307 -5.652 -3.129 1 98.69 35 CYS B N 1
ATOM 1771 C CA . CYS B 1 35 ? -1.149 -6.121 -3.879 1 98.69 35 CYS B CA 1
ATOM 1772 C C . CYS B 1 35 ? -1.205 -5.645 -5.324 1 98.69 35 CYS B C 1
ATOM 1774 O O . CYS B 1 35 ? -0.197 -5.195 -5.875 1 98.69 35 CYS B O 1
ATOM 1776 N N . LEU B 1 36 ? -2.379 -5.766 -5.93 1 98.75 36 LEU B N 1
ATOM 1777 C CA . LEU B 1 36 ? -2.547 -5.293 -7.301 1 98.75 36 LEU B CA 1
ATOM 1778 C C . LEU B 1 36 ? -2.283 -3.793 -7.391 1 98.75 36 LEU B C 1
ATOM 1780 O O . LEU B 1 36 ? -1.603 -3.332 -8.312 1 98.75 36 LEU 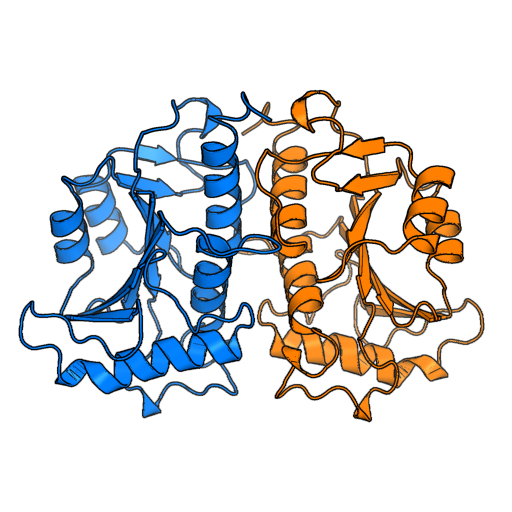B O 1
ATOM 1784 N N . ASN B 1 37 ? -2.814 -3.107 -6.438 1 98.19 37 ASN B N 1
ATOM 1785 C CA . ASN B 1 37 ? -2.551 -1.674 -6.379 1 98.19 37 ASN B CA 1
ATOM 1786 C C . ASN B 1 37 ? -1.054 -1.381 -6.32 1 98.19 37 ASN B C 1
ATOM 1788 O O . ASN B 1 37 ? -0.534 -0.623 -7.141 1 98.19 37 ASN B O 1
ATOM 1792 N N . SER B 1 38 ? -0.356 -1.989 -5.426 1 98.62 38 SER B N 1
ATOM 1793 C CA . SER B 1 38 ? 1.071 -1.769 -5.223 1 98.62 38 SER B CA 1
ATOM 1794 C C . SER B 1 38 ? 1.872 -2.148 -6.465 1 98.62 38 SER B C 1
ATOM 1796 O O . SER B 1 38 ? 2.906 -1.543 -6.75 1 98.62 38 SER B O 1
ATOM 1798 N N . ALA B 1 39 ? 1.42 -3.102 -7.18 1 98.81 39 ALA B N 1
ATOM 1799 C CA . ALA B 1 39 ? 2.17 -3.633 -8.312 1 98.81 39 ALA B CA 1
ATOM 1800 C C . ALA B 1 39 ? 2.08 -2.699 -9.516 1 98.81 39 ALA B C 1
ATOM 1802 O O . ALA B 1 39 ? 3.057 -2.521 -10.25 1 98.81 39 ALA B O 1
ATOM 1803 N N . PHE B 1 40 ? 0.937 -2.041 -9.664 1 98.69 40 PHE B N 1
ATOM 1804 C CA . PHE B 1 40 ? 0.729 -1.438 -10.969 1 98.69 40 PHE B CA 1
ATOM 1805 C C . PHE B 1 40 ? 0.759 0.083 -10.875 1 98.69 40 PHE B C 1
ATOM 1807 O O . PHE B 1 40 ? 1.129 0.762 -11.836 1 98.69 40 PHE B O 1
ATOM 1814 N N . PHE B 1 41 ? 0.431 0.667 -9.781 1 97.88 41 PHE B N 1
ATOM 1815 C CA . PHE B 1 41 ? 0.133 2.094 -9.789 1 97.88 41 PHE B CA 1
ATOM 1816 C C . PHE B 1 41 ? 1.385 2.91 -9.484 1 97.88 41 PHE B C 1
ATOM 1818 O O . PHE B 1 41 ? 2.18 2.541 -8.625 1 97.88 41 PHE B O 1
ATOM 1825 N N . LEU B 1 42 ? 1.521 3.955 -10.195 1 96.25 42 LEU B N 1
ATOM 1826 C CA . LEU B 1 42 ? 2.33 5.133 -9.906 1 96.25 42 LEU B CA 1
ATOM 1827 C C . LEU B 1 42 ? 1.446 6.352 -9.656 1 96.25 42 LEU B C 1
ATOM 1829 O O . LEU B 1 42 ? 0.227 6.285 -9.836 1 96.25 42 LEU B O 1
ATOM 1833 N N . SER B 1 43 ? 1.953 7.41 -9.141 1 92.12 43 SER B N 1
ATOM 1834 C CA . SER B 1 43 ? 1.185 8.602 -8.805 1 92.12 43 SER B CA 1
ATOM 1835 C C . SER B 1 43 ? 0.29 9.031 -9.969 1 92.12 43 SER B C 1
ATOM 1837 O O . SER B 1 43 ? -0.854 9.438 -9.758 1 92.12 43 SER B O 1
ATOM 1839 N N . HIS B 1 44 ? 0.696 8.953 -11.211 1 87.62 44 HIS B N 1
ATOM 1840 C CA . HIS B 1 44 ? -0.104 9.461 -12.328 1 87.62 44 HIS B CA 1
ATOM 1841 C C . HIS B 1 44 ? -0.08 8.492 -13.508 1 87.62 44 HIS B C 1
ATOM 1843 O O . HIS B 1 44 ? -0.333 8.883 -14.641 1 87.62 44 HIS B O 1
ATOM 1849 N N . ASP B 1 45 ? 0.294 7.258 -13.164 1 92.19 45 ASP B N 1
ATOM 1850 C CA . ASP B 1 45 ? 0.445 6.297 -14.25 1 92.19 45 ASP B CA 1
ATOM 1851 C C . ASP B 1 45 ? 0.344 4.863 -13.742 1 92.19 45 ASP B C 1
ATOM 1853 O O . ASP B 1 45 ? 0.267 4.633 -12.531 1 92.19 45 ASP B O 1
ATOM 1857 N N . LEU B 1 46 ? 0.233 3.91 -14.68 1 96.19 46 LEU B N 1
ATOM 1858 C CA . LEU B 1 46 ? 0.343 2.48 -14.414 1 96.19 46 LEU B CA 1
ATOM 1859 C C . LEU B 1 46 ? 1.668 1.931 -14.93 1 96.19 46 LEU B C 1
ATOM 1861 O O . LEU B 1 46 ? 2.127 2.318 -16 1 96.19 46 LEU B O 1
ATOM 1865 N N . ARG B 1 47 ? 2.254 1.119 -14.172 1 97.44 47 ARG B N 1
ATOM 1866 C CA . ARG B 1 47 ? 3.402 0.394 -14.703 1 97.44 47 ARG B CA 1
ATOM 1867 C C . ARG B 1 47 ? 2.986 -0.541 -15.836 1 97.44 47 ARG B C 1
ATOM 1869 O O . ARG B 1 47 ? 2.119 -1.397 -15.648 1 97.44 47 ARG B O 1
ATOM 1876 N N . ASP B 1 48 ? 3.592 -0.418 -16.953 1 97 48 ASP B N 1
ATOM 1877 C CA . ASP B 1 48 ? 3.16 -1.195 -18.109 1 97 48 ASP B CA 1
ATOM 1878 C C . ASP B 1 48 ? 4.039 -2.43 -18.297 1 97 48 ASP B C 1
ATOM 1880 O O . ASP B 1 48 ? 3.682 -3.342 -19.047 1 97 48 ASP B O 1
ATOM 1884 N N . ASN B 1 49 ? 5.16 -2.506 -17.688 1 97.31 49 ASN B N 1
ATOM 1885 C CA . ASN B 1 49 ? 6.07 -3.639 -17.797 1 97.31 49 ASN B CA 1
ATOM 1886 C C . ASN B 1 49 ? 6.031 -4.516 -16.547 1 97.31 49 ASN B C 1
ATOM 1888 O O . ASN B 1 49 ? 7.074 -4.938 -16.047 1 97.31 49 ASN B O 1
ATOM 1892 N N . VAL B 1 50 ? 4.863 -4.695 -15.992 1 98.56 50 VAL B N 1
ATOM 1893 C CA . VAL B 1 50 ? 4.629 -5.504 -14.805 1 98.56 50 VAL B CA 1
ATOM 1894 C C . VAL B 1 50 ? 3.49 -6.488 -15.062 1 98.56 50 VAL B C 1
ATOM 1896 O O . VAL B 1 50 ? 2.523 -6.164 -15.758 1 98.56 50 VAL B O 1
ATOM 1899 N N . ARG B 1 51 ? 3.668 -7.727 -14.547 1 98.75 51 ARG B N 1
ATOM 1900 C CA . ARG B 1 51 ? 2.652 -8.773 -14.57 1 98.75 51 ARG B CA 1
ATOM 1901 C C . ARG B 1 51 ? 2.387 -9.297 -13.164 1 98.75 51 ARG B C 1
ATOM 1903 O O . ARG B 1 51 ? 3.318 -9.484 -12.375 1 98.75 51 ARG B O 1
ATOM 1910 N N . VAL B 1 52 ? 1.1 -9.469 -12.844 1 98.94 52 VAL B N 1
ATOM 1911 C CA . VAL B 1 52 ? 0.753 -10.07 -11.562 1 98.94 52 VAL B CA 1
ATOM 1912 C C . VAL B 1 52 ? -0.09 -11.328 -11.789 1 98.94 52 VAL B C 1
ATOM 1914 O O . VAL B 1 52 ? -0.994 -11.328 -12.625 1 98.94 52 VAL B O 1
ATOM 1917 N N . TRP B 1 53 ? 0.224 -12.32 -11.031 1 98.88 53 TRP B N 1
ATOM 1918 C CA . TRP B 1 53 ? -0.574 -13.539 -10.953 1 98.88 53 TRP B CA 1
ATOM 1919 C C . TRP B 1 53 ? -1.203 -13.695 -9.57 1 98.88 53 TRP B C 1
ATOM 1921 O O . TRP B 1 53 ? -0.501 -13.672 -8.555 1 98.88 53 TRP B O 1
ATOM 1931 N N . LEU B 1 54 ? -2.461 -13.828 -9.555 1 98.88 54 LEU B N 1
ATOM 1932 C CA . LEU B 1 54 ? -3.158 -14.258 -8.352 1 98.88 54 LEU B CA 1
ATOM 1933 C C . LEU B 1 54 ? -3.527 -15.734 -8.438 1 98.88 54 LEU B C 1
ATOM 1935 O O . LEU B 1 54 ? -4.293 -16.141 -9.312 1 98.88 54 LEU B O 1
ATOM 1939 N N . VAL B 1 55 ? -2.955 -16.516 -7.578 1 98.56 55 VAL B N 1
ATOM 1940 C CA . VAL B 1 55 ? -3.326 -17.938 -7.508 1 98.56 55 VAL B CA 1
ATOM 1941 C C . VAL B 1 55 ? -4.465 -18.125 -6.508 1 98.56 55 VAL B C 1
ATOM 1943 O O . VAL B 1 55 ? -4.305 -17.828 -5.32 1 98.56 55 VAL B O 1
ATOM 1946 N N . VAL B 1 56 ? -5.562 -18.625 -6.938 1 97.81 56 VAL B N 1
ATOM 1947 C CA . VAL B 1 56 ? -6.758 -18.734 -6.113 1 97.81 56 VAL B CA 1
ATOM 1948 C C . VAL B 1 56 ? -7.16 -20.203 -5.984 1 97.81 56 VAL B C 1
ATOM 1950 O O . VAL B 1 56 ? -7.383 -20.875 -6.988 1 97.81 56 VAL B O 1
ATOM 1953 N N . GLY B 1 57 ? -7.25 -20.672 -4.758 1 94.12 57 GLY B N 1
ATOM 1954 C CA . GLY B 1 57 ? -7.672 -22.047 -4.484 1 94.12 57 GLY B CA 1
ATOM 1955 C C . GLY B 1 57 ? -6.703 -23.078 -5.02 1 94.12 57 GLY B C 1
ATOM 1956 O O . GLY B 1 57 ? -7.062 -24.25 -5.164 1 94.12 57 GLY B O 1
ATOM 1957 N N . ASP B 1 58 ? -5.527 -22.578 -5.387 1 96.19 58 ASP B N 1
ATOM 1958 C CA . ASP B 1 58 ? -4.559 -23.422 -6.078 1 96.19 58 ASP B CA 1
ATOM 1959 C C . ASP B 1 58 ? -5.191 -24.109 -7.285 1 96.19 58 ASP B C 1
ATOM 1961 O O . ASP B 1 58 ? -4.84 -25.25 -7.609 1 96.19 58 ASP B O 1
ATOM 1965 N N . GLU B 1 59 ? -6.125 -23.516 -7.863 1 95.75 59 GLU B N 1
ATOM 1966 C CA . GLU B 1 59 ? -6.91 -24.047 -8.977 1 95.75 59 GLU B CA 1
ATOM 1967 C C . GLU B 1 59 ? -6.902 -23.094 -10.164 1 95.75 59 GLU B C 1
ATOM 1969 O O . GLU B 1 59 ? -6.844 -23.531 -11.312 1 95.75 59 GLU B O 1
ATOM 1974 N N . TYR B 1 60 ? -6.965 -21.844 -9.875 1 97.56 60 TYR B N 1
ATOM 1975 C CA . TYR B 1 60 ? -7 -20.844 -10.93 1 97.56 60 TYR B CA 1
ATOM 1976 C C . TYR B 1 60 ? -5.867 -19.828 -10.766 1 97.56 60 TYR B C 1
ATOM 1978 O O . TYR B 1 60 ? -5.445 -19.547 -9.648 1 97.56 60 TYR B O 1
ATOM 1986 N N . ALA B 1 61 ? -5.379 -19.328 -11.852 1 98.31 61 ALA B N 1
ATOM 1987 C CA . ALA B 1 61 ? -4.48 -18.172 -11.883 1 98.31 61 ALA B CA 1
ATOM 1988 C C . ALA B 1 61 ? -5.098 -17.016 -12.656 1 98.31 61 ALA B C 1
ATOM 1990 O O . ALA B 1 61 ? -5.5 -17.172 -13.812 1 98.31 61 ALA B O 1
ATOM 1991 N N . ILE B 1 62 ? -5.27 -15.961 -12.008 1 98.69 62 ILE B N 1
ATOM 1992 C CA . ILE B 1 62 ? -5.707 -14.719 -12.648 1 98.69 62 ILE B CA 1
ATOM 1993 C C . ILE B 1 62 ? -4.496 -13.844 -12.953 1 98.69 62 ILE B C 1
ATOM 1995 O O . ILE B 1 62 ? -3.709 -13.523 -12.062 1 98.69 62 ILE B O 1
ATOM 1999 N N . ARG B 1 63 ? -4.371 -13.492 -14.156 1 98.75 63 ARG B N 1
ATOM 2000 C CA . ARG B 1 63 ? -3.219 -12.719 -14.602 1 98.75 63 ARG B CA 1
ATOM 2001 C C . ARG B 1 63 ? -3.625 -11.289 -14.945 1 98.75 63 ARG B C 1
ATOM 2003 O O . ARG B 1 63 ? -4.602 -11.07 -15.664 1 98.75 63 ARG B O 1
ATOM 2010 N N . PHE B 1 64 ? -2.934 -10.32 -14.43 1 98.81 64 PHE B N 1
ATOM 2011 C CA . PHE B 1 64 ? -3.041 -8.906 -14.781 1 98.81 64 PHE B CA 1
ATOM 2012 C C . PHE B 1 64 ? -1.818 -8.453 -15.57 1 98.81 64 PHE B C 1
ATOM 2014 O O . PHE B 1 64 ? -0.688 -8.547 -15.086 1 98.81 64 PHE B O 1
ATOM 2021 N N . GLU B 1 65 ? -2.07 -7.961 -16.734 1 98.75 65 GLU B N 1
ATOM 2022 C CA . GLU B 1 65 ? -1.004 -7.52 -17.625 1 98.75 65 GLU B CA 1
ATOM 2023 C C . GLU B 1 65 ? -0.934 -5.996 -17.688 1 98.75 65 GLU B C 1
ATOM 2025 O O . GLU B 1 65 ? -1.794 -5.355 -18.297 1 98.75 65 GLU B O 1
ATOM 2030 N N . GLY B 1 66 ? 0.172 -5.414 -17.188 1 98.25 66 GLY B N 1
ATOM 2031 C CA . GLY B 1 66 ? 0.288 -3.973 -17.031 1 98.25 66 GLY B CA 1
ATOM 2032 C C . GLY B 1 66 ? 0.088 -3.223 -18.344 1 98.25 66 GLY B C 1
ATOM 2033 O O . GLY B 1 66 ? -0.616 -2.211 -18.375 1 98.25 66 GLY B O 1
ATOM 2034 N N . SER B 1 67 ? 0.566 -3.715 -19.422 1 97.88 67 SER B N 1
ATOM 2035 C CA . SER B 1 67 ? 0.546 -3.021 -20.703 1 97.88 67 SER B CA 1
ATOM 2036 C C . SER B 1 67 ? -0.859 -2.994 -21.297 1 97.88 67 SER B C 1
ATOM 2038 O O . SER B 1 67 ? -1.138 -2.217 -22.203 1 97.88 67 SER B O 1
ATOM 2040 N N . GLU B 1 68 ? -1.718 -3.805 -20.75 1 98.38 68 GLU B N 1
ATOM 2041 C CA . GLU B 1 68 ? -3.035 -3.963 -21.359 1 98.38 68 GLU B CA 1
ATOM 2042 C C . GLU B 1 68 ? -4.137 -3.445 -20.438 1 98.38 68 GLU B C 1
ATOM 2044 O O . GLU B 1 68 ? -5.273 -3.246 -20.875 1 98.38 68 GLU B O 1
ATOM 2049 N N . LEU B 1 69 ? -3.758 -3.152 -19.188 1 97.75 69 LEU B N 1
ATOM 2050 C CA . LEU B 1 69 ? -4.754 -2.754 -18.203 1 97.75 69 LEU B CA 1
ATOM 2051 C C . LEU B 1 69 ? -5.375 -1.408 -18.562 1 97.75 69 LEU B C 1
ATOM 2053 O O . LEU B 1 69 ? -4.66 -0.47 -18.922 1 97.75 69 LEU B O 1
ATOM 2057 N N . ARG B 1 70 ? -6.758 -1.256 -18.484 1 92.44 70 ARG B N 1
ATOM 2058 C CA . ARG B 1 70 ? -7.453 -0.005 -18.766 1 92.44 70 ARG B CA 1
ATOM 2059 C C . ARG B 1 70 ? -8.461 0.327 -17.672 1 92.44 70 ARG B C 1
ATOM 2061 O O . ARG B 1 70 ? -8.82 1.49 -17.484 1 92.44 70 ARG B O 1
ATOM 2068 N N . ARG B 1 71 ? -8.906 -0.619 -16.859 1 88.06 71 ARG B N 1
ATOM 2069 C CA . ARG B 1 71 ? -10.016 -0.415 -15.938 1 88.06 71 ARG B CA 1
ATOM 2070 C C . ARG B 1 71 ? -9.578 -0.653 -14.5 1 88.06 71 ARG B C 1
ATOM 2072 O O . ARG B 1 71 ? -10.391 -1 -13.648 1 88.06 71 ARG B O 1
ATOM 2079 N N . LEU B 1 72 ? -8.328 -0.518 -14.297 1 95 72 LEU B N 1
ATOM 2080 C CA . LEU B 1 72 ? -7.879 -0.725 -12.922 1 95 72 LEU B CA 1
ATOM 2081 C C . LEU B 1 72 ? -7.887 0.586 -12.141 1 95 72 LEU B C 1
ATOM 2083 O O . LEU B 1 72 ? -7.309 1.581 -12.586 1 95 72 LEU B O 1
ATOM 2087 N N . ASN B 1 73 ? -8.672 0.656 -11.141 1 94.56 73 ASN B N 1
ATOM 2088 C CA . ASN B 1 73 ? -8.688 1.77 -10.195 1 94.56 73 ASN B CA 1
ATOM 2089 C C . ASN B 1 73 ? -7.992 1.402 -8.891 1 94.56 73 ASN B C 1
ATOM 2091 O O . ASN B 1 73 ? -7.957 0.231 -8.508 1 94.56 73 ASN B O 1
ATOM 2095 N N . PRO B 1 74 ? -7.434 2.328 -8.234 1 94.69 74 PRO B N 1
ATOM 2096 C CA . PRO B 1 74 ? -6.582 2.012 -7.082 1 94.69 74 PRO B CA 1
ATOM 2097 C C . PRO B 1 74 ? -7.379 1.564 -5.859 1 94.69 74 PRO B C 1
ATOM 2099 O O . PRO B 1 74 ? -6.816 0.975 -4.934 1 94.69 74 PRO B O 1
ATOM 2102 N N . ASP B 1 75 ? -8.656 1.809 -5.801 1 96.88 75 ASP B N 1
ATOM 2103 C CA . ASP B 1 75 ? -9.414 1.459 -4.602 1 96.88 75 ASP B CA 1
ATOM 2104 C C . ASP B 1 75 ? -9.719 -0.037 -4.562 1 96.88 75 ASP B C 1
ATOM 2106 O O . ASP B 1 75 ? -9.852 -0.676 -5.605 1 96.88 75 ASP B O 1
ATOM 2110 N N . GLU B 1 76 ? -9.883 -0.594 -3.404 1 98.44 76 GLU B N 1
ATOM 2111 C CA . GLU B 1 76 ? -10.016 -2.033 -3.195 1 98.44 76 GLU B CA 1
ATOM 2112 C C . GLU B 1 76 ? -11.297 -2.564 -3.824 1 98.44 76 GLU B C 1
ATOM 2114 O O . GLU B 1 76 ? -11.297 -3.615 -4.469 1 98.44 76 GLU B O 1
ATOM 2119 N N . ARG B 1 77 ? -12.344 -1.848 -3.672 1 97.44 77 ARG B N 1
ATOM 2120 C CA . ARG B 1 77 ? -13.648 -2.363 -4.09 1 97.44 77 ARG B CA 1
ATOM 2121 C C . ARG B 1 77 ? -13.711 -2.521 -5.605 1 97.44 77 ARG B C 1
ATOM 2123 O O . ARG B 1 77 ? -14.172 -3.549 -6.109 1 97.44 77 ARG B O 1
ATOM 2130 N N . SER B 1 78 ? -13.281 -1.512 -6.312 1 97.06 78 SER B N 1
ATOM 2131 C CA . SER B 1 78 ? -13.289 -1.584 -7.77 1 97.06 78 SER B CA 1
ATOM 2132 C C . SER B 1 78 ? -12.359 -2.682 -8.273 1 97.06 78 SER B C 1
ATOM 2134 O O . SER B 1 78 ? -12.68 -3.383 -9.234 1 97.06 78 SER B O 1
ATOM 2136 N N . THR B 1 79 ? -11.203 -2.812 -7.664 1 97.88 79 THR B N 1
ATOM 2137 C CA . THR B 1 79 ? -10.258 -3.863 -8.031 1 97.88 79 THR B CA 1
ATOM 2138 C C . THR B 1 79 ? -10.859 -5.242 -7.762 1 97.88 79 THR B C 1
ATOM 2140 O O . THR B 1 79 ? -10.703 -6.16 -8.57 1 97.88 79 THR B O 1
ATOM 2143 N N . ALA B 1 80 ? -11.555 -5.375 -6.609 1 98.31 80 ALA B N 1
ATOM 2144 C CA . ALA B 1 80 ? -12.203 -6.633 -6.258 1 98.31 80 ALA B CA 1
ATOM 2145 C C . ALA B 1 80 ? -13.25 -7.02 -7.297 1 98.31 80 ALA B C 1
ATOM 2147 O O . ALA B 1 80 ? -13.438 -8.203 -7.598 1 98.31 80 ALA B O 1
ATOM 2148 N N . ALA B 1 81 ? -13.914 -6.023 -7.816 1 97.94 81 ALA B N 1
ATOM 2149 C CA . ALA B 1 81 ? -14.898 -6.281 -8.867 1 97.94 81 ALA B CA 1
ATOM 2150 C C . ALA B 1 81 ? -14.242 -6.891 -10.102 1 97.94 81 ALA B C 1
ATOM 2152 O O . ALA B 1 81 ? -14.828 -7.754 -10.758 1 97.94 81 ALA B O 1
ATOM 2153 N N . LEU B 1 82 ? -13.031 -6.453 -10.453 1 98.06 82 LEU B N 1
ATOM 2154 C CA . LEU B 1 82 ? -12.289 -7.02 -11.578 1 98.06 82 LEU B CA 1
ATOM 2155 C C . LEU B 1 82 ? -11.922 -8.477 -11.305 1 98.06 82 LEU B C 1
ATOM 2157 O O . LEU B 1 82 ? -12.062 -9.328 -12.188 1 98.06 82 LEU B O 1
ATOM 2161 N N . VAL B 1 83 ? -11.523 -8.766 -10.086 1 98.5 83 VAL B N 1
ATOM 2162 C CA . VAL B 1 83 ? -11.172 -10.133 -9.703 1 98.5 83 VAL B CA 1
ATOM 2163 C C . VAL B 1 83 ? -12.414 -11.016 -9.75 1 98.5 83 VAL B C 1
ATOM 2165 O O . VAL B 1 83 ? -12.367 -12.125 -10.289 1 98.5 83 VAL B O 1
ATOM 2168 N N . ARG B 1 84 ? -13.484 -10.508 -9.164 1 98.44 84 ARG B N 1
ATOM 2169 C CA . ARG B 1 84 ? -14.742 -11.242 -9.203 1 98.44 84 ARG B CA 1
ATOM 2170 C C . ARG B 1 84 ? -15.172 -11.516 -10.641 1 98.44 84 ARG B C 1
ATOM 2172 O O . ARG B 1 84 ? -15.664 -12.609 -10.953 1 98.44 84 ARG B O 1
ATOM 2179 N N . GLY B 1 85 ? -15.062 -10.492 -11.516 1 98.19 85 GLY B N 1
ATOM 2180 C CA . GLY B 1 85 ? -15.359 -10.664 -12.93 1 98.19 85 GLY B CA 1
ATOM 2181 C C . GLY B 1 85 ? -14.516 -11.742 -13.586 1 98.19 85 GLY B C 1
ATOM 2182 O O . GLY B 1 85 ? -15.008 -12.508 -14.414 1 98.19 85 GLY B O 1
ATOM 2183 N N . ALA B 1 86 ? -13.234 -11.789 -13.242 1 98.5 86 ALA B N 1
ATOM 2184 C CA . ALA B 1 86 ? -12.359 -12.836 -13.75 1 98.5 86 ALA B CA 1
ATOM 2185 C C . ALA B 1 86 ? -12.844 -14.219 -13.305 1 98.5 86 ALA B C 1
ATOM 2187 O O . ALA B 1 86 ? -12.945 -15.141 -14.117 1 98.5 86 ALA B O 1
ATOM 2188 N N . LEU B 1 87 ? -13.18 -14.359 -12.016 1 98.31 87 LEU B N 1
ATOM 2189 C CA . LEU B 1 87 ? -13.664 -15.625 -11.484 1 98.31 87 LEU B CA 1
ATOM 2190 C C . LEU B 1 87 ? -14.953 -16.047 -12.18 1 98.31 87 LEU B C 1
ATOM 2192 O O . LEU B 1 87 ? -15.18 -17.25 -12.406 1 98.31 87 LEU B O 1
ATOM 2196 N N . ALA B 1 88 ? -15.789 -15.078 -12.477 1 98.25 88 ALA B N 1
ATOM 2197 C CA . ALA B 1 88 ? -17.047 -15.375 -13.164 1 98.25 88 ALA B CA 1
ATOM 2198 C C . ALA B 1 88 ? -16.781 -15.961 -14.555 1 98.25 88 ALA B C 1
ATOM 2200 O O . ALA B 1 88 ? -17.609 -16.703 -15.086 1 98.25 88 ALA B O 1
ATOM 2201 N N . ALA B 1 89 ? -15.625 -15.633 -15.125 1 98 89 ALA B N 1
ATOM 2202 C CA . ALA B 1 89 ? -15.289 -16.078 -16.484 1 98 89 ALA B CA 1
ATOM 2203 C C . ALA B 1 89 ? -14.508 -17.391 -16.453 1 98 89 ALA B C 1
ATOM 2205 O O . ALA B 1 89 ? -14.117 -17.906 -17.5 1 98 89 ALA B O 1
ATOM 2206 N N . ARG B 1 90 ? -14.305 -17.953 -15.297 1 96.25 90 ARG B N 1
ATOM 2207 C CA . ARG B 1 90 ? -13.406 -19.094 -15.148 1 96.25 90 ARG B CA 1
ATOM 2208 C C . ARG B 1 90 ? -13.891 -20.297 -15.961 1 96.25 90 ARG B C 1
ATOM 2210 O O . ARG B 1 90 ? -13.094 -21.109 -16.422 1 96.25 90 ARG B O 1
ATOM 2217 N N . GLU B 1 91 ? -15.18 -20.453 -16.156 1 93.75 91 GLU B N 1
ATOM 2218 C CA . GLU B 1 91 ? -15.727 -21.578 -16.891 1 93.75 91 GLU B CA 1
ATOM 2219 C C . GLU B 1 91 ? -15.336 -21.516 -18.359 1 93.75 91 GLU B C 1
ATOM 2221 O O . GLU B 1 91 ? -15.391 -22.516 -19.078 1 93.75 91 GLU B O 1
ATOM 2226 N N . LYS B 1 92 ? -15 -20.281 -18.812 1 93.62 92 LYS B N 1
ATOM 2227 C CA . LYS B 1 92 ? -14.602 -20.094 -20.203 1 93.62 92 LYS B CA 1
ATOM 2228 C C . LYS B 1 92 ? -13.125 -20.438 -20.391 1 93.62 92 LYS B C 1
ATOM 2230 O O . LYS B 1 92 ? -12.625 -20.469 -21.516 1 93.62 92 LYS B O 1
ATOM 2235 N N . ALA B 1 93 ? -12.484 -20.609 -19.297 1 87.81 93 ALA B N 1
ATOM 2236 C CA . ALA B 1 93 ? -11.094 -21.078 -19.359 1 87.81 93 ALA B CA 1
ATOM 2237 C C . ALA B 1 93 ? -11.023 -22.578 -19.625 1 87.81 93 ALA B C 1
ATOM 2239 O O . ALA B 1 93 ? -11.609 -23.375 -18.891 1 87.81 93 ALA B O 1
ATOM 2240 N N . ILE B 1 94 ? -10.719 -22.984 -20.797 1 83.81 94 ILE B N 1
ATOM 2241 C CA . ILE B 1 94 ? -10.664 -24.375 -21.219 1 83.81 94 ILE B CA 1
ATOM 2242 C C . ILE B 1 94 ? -9.219 -24.875 -21.172 1 83.81 94 ILE B C 1
ATOM 2244 O O . ILE B 1 94 ? -8.359 -24.359 -21.906 1 83.81 94 ILE B O 1
ATOM 2248 N N . GLY B 1 95 ? -9.047 -25.828 -20.359 1 79.69 95 GLY B N 1
ATOM 2249 C CA . GLY B 1 95 ? -7.684 -26.312 -20.25 1 79.69 95 GLY B CA 1
ATOM 2250 C C . GLY B 1 95 ? -6.691 -25.219 -19.891 1 79.69 95 GLY B C 1
ATOM 2251 O O . GLY B 1 95 ? -6.844 -24.562 -18.859 1 79.69 95 GLY B O 1
ATOM 2252 N N . SER B 1 96 ? -5.75 -25 -20.781 1 78.19 96 SER B N 1
ATOM 2253 C CA . SER B 1 96 ? -4.703 -24.016 -20.531 1 78.19 96 SER B CA 1
ATOM 2254 C C . SER B 1 96 ? -4.996 -22.703 -21.25 1 78.19 96 SER B C 1
ATOM 2256 O O . SER B 1 96 ? -4.27 -21.719 -21.078 1 78.19 96 SER B O 1
ATOM 2258 N N . MET B 1 97 ? -6.09 -22.781 -21.953 1 90.94 97 MET B N 1
ATOM 2259 C CA . MET B 1 97 ? -6.438 -21.547 -22.641 1 90.94 97 MET B CA 1
ATOM 2260 C C . MET B 1 97 ? -7.102 -20.562 -21.703 1 90.94 97 MET B C 1
ATOM 2262 O O . MET B 1 97 ? -8.094 -20.891 -21.047 1 90.94 97 MET B O 1
ATOM 2266 N N . ALA B 1 98 ? -6.566 -19.406 -21.656 1 95.81 98 ALA B N 1
ATOM 2267 C CA . ALA B 1 98 ? -7.02 -18.391 -20.703 1 95.81 98 ALA B CA 1
ATOM 2268 C C . ALA B 1 98 ? -8.25 -17.672 -21.234 1 95.81 98 ALA B C 1
ATOM 2270 O O . ALA B 1 98 ? -8.375 -17.438 -22.453 1 95.81 98 ALA B O 1
ATOM 2271 N N . ALA B 1 99 ? -9.195 -17.391 -20.422 1 98 99 ALA B N 1
ATOM 2272 C CA . ALA B 1 99 ? -10.258 -16.422 -20.703 1 98 99 ALA B CA 1
ATOM 2273 C C . ALA B 1 99 ? -9.805 -15 -20.422 1 98 99 ALA B C 1
ATOM 2275 O O . ALA B 1 99 ? -8.891 -14.773 -19.625 1 98 99 ALA B O 1
ATOM 2276 N N . ASN B 1 100 ? -10.336 -14.016 -21.125 1 97.88 100 ASN B N 1
ATOM 2277 C CA . ASN B 1 100 ? -9.977 -12.609 -20.984 1 97.88 100 ASN B CA 1
ATOM 2278 C C . ASN B 1 100 ? -11.211 -11.742 -20.75 1 97.88 100 ASN B C 1
ATOM 2280 O O . ASN B 1 100 ? -11.672 -11.055 -21.672 1 97.88 100 ASN B O 1
ATOM 2284 N N . PRO B 1 101 ? -11.703 -11.688 -19.516 1 96.94 101 PRO B N 1
ATOM 2285 C CA . PRO B 1 101 ? -12.977 -11.023 -19.234 1 96.94 101 PRO B CA 1
ATOM 2286 C C . PRO B 1 101 ? -12.891 -9.5 -19.344 1 96.94 101 PRO B C 1
ATOM 2288 O O . PRO B 1 101 ? -13.914 -8.828 -19.469 1 96.94 101 PRO B O 1
ATOM 2291 N N . SER B 1 102 ? -11.773 -8.844 -19.219 1 96.81 102 SER B N 1
ATOM 2292 C CA . SER B 1 102 ? -11.562 -7.406 -19.344 1 96.81 102 SER B CA 1
ATOM 2293 C C . SER B 1 102 ? -10.148 -7.094 -19.812 1 96.81 102 SER B C 1
ATOM 2295 O O . SER B 1 102 ? -9.266 -7.949 -19.75 1 96.81 102 SER B O 1
ATOM 2297 N N . PRO B 1 103 ? -9.922 -5.914 -20.375 1 97.81 103 PRO B N 1
ATOM 2298 C CA . PRO B 1 103 ? -8.586 -5.582 -20.859 1 97.81 103 PRO B CA 1
ATOM 2299 C C . PRO B 1 103 ? -7.5 -5.816 -19.812 1 97.81 103 PRO B C 1
ATOM 2301 O O . PRO B 1 103 ? -7.582 -5.277 -18.703 1 97.81 103 PRO B O 1
ATOM 2304 N N . GLY B 1 104 ? -6.543 -6.684 -20.125 1 98.44 104 GLY B N 1
ATOM 2305 C CA . GLY B 1 104 ? -5.371 -6.902 -19.297 1 98.44 104 GLY B CA 1
ATOM 2306 C C . GLY B 1 104 ? -5.609 -7.906 -18.188 1 98.44 104 GLY B C 1
ATOM 2307 O O . GLY B 1 104 ? -4.715 -8.172 -17.375 1 98.44 104 GLY B O 1
ATOM 2308 N N . VAL B 1 105 ? -6.828 -8.5 -18.156 1 98.62 105 VAL B N 1
ATOM 2309 C CA . VAL B 1 105 ? -7.141 -9.469 -17.109 1 98.62 105 VAL B CA 1
ATOM 2310 C C . VAL B 1 105 ? -7.473 -10.82 -17.75 1 98.62 105 VAL B C 1
ATOM 2312 O O . VAL B 1 105 ? -8.336 -10.906 -18.625 1 98.62 105 VAL B O 1
ATOM 2315 N N . TYR B 1 106 ? -6.773 -11.805 -17.297 1 98.69 106 TYR B N 1
ATOM 2316 C CA . TYR B 1 106 ? -6.918 -13.156 -17.828 1 98.69 106 TYR B CA 1
ATOM 2317 C C . TYR B 1 106 ? -7.098 -14.164 -16.703 1 98.69 106 TYR B C 1
ATOM 2319 O O . TYR B 1 106 ? -6.613 -13.953 -15.578 1 98.69 106 TYR B O 1
ATOM 2327 N N . ILE B 1 107 ? -7.738 -15.25 -17 1 98.56 107 ILE B N 1
ATOM 2328 C CA . ILE B 1 107 ? -7.844 -16.328 -16.016 1 98.56 107 ILE B CA 1
ATOM 2329 C C . ILE B 1 107 ? -7.672 -17.672 -16.703 1 98.56 107 ILE B C 1
ATOM 2331 O O . ILE B 1 107 ? -8.156 -17.875 -17.828 1 98.56 107 ILE B O 1
ATOM 2335 N N . ARG B 1 108 ? -7.008 -18.594 -16.047 1 98.06 108 ARG B N 1
ATOM 2336 C CA . ARG B 1 108 ? -6.852 -19.969 -16.516 1 98.06 108 ARG B CA 1
ATOM 2337 C C . ARG B 1 108 ? -6.812 -20.953 -15.352 1 98.06 108 ARG B C 1
ATOM 2339 O O . ARG B 1 108 ? -6.574 -20.547 -14.203 1 98.06 108 ARG B O 1
ATOM 2346 N N . THR B 1 109 ? -7.133 -22.188 -15.703 1 97.19 109 THR B N 1
ATOM 2347 C CA . THR B 1 109 ? -6.914 -23.234 -14.727 1 97.19 109 THR B CA 1
ATOM 2348 C C . THR B 1 109 ? -5.422 -23.484 -14.531 1 97.19 109 THR B C 1
ATOM 2350 O O . THR B 1 109 ? -4.719 -23.859 -15.469 1 97.19 109 THR B O 1
ATOM 2353 N N . GLN B 1 110 ? -4.988 -23.219 -13.352 1 96.88 110 GLN B N 1
ATOM 2354 C CA . GLN B 1 110 ? -3.555 -23.281 -13.086 1 96.88 110 GLN B CA 1
ATOM 2355 C C . GLN B 1 110 ? -3.279 -23.359 -11.586 1 96.88 110 GLN B C 1
ATOM 2357 O O . GLN B 1 110 ? -3.812 -22.562 -10.805 1 96.88 110 GLN B O 1
ATOM 2362 N N . SER B 1 111 ? -2.508 -24.422 -11.211 1 96.56 111 SER B N 1
ATOM 2363 C CA . SER B 1 111 ? -2.033 -24.516 -9.836 1 96.56 111 SER B CA 1
ATOM 2364 C C . SER B 1 111 ? -0.773 -23.688 -9.633 1 96.56 111 SER B C 1
ATOM 2366 O O . SER B 1 111 ? -0.171 -23.219 -10.594 1 96.56 111 SER B O 1
ATOM 2368 N N . LEU B 1 112 ? -0.406 -23.516 -8.344 1 98.06 112 LEU B N 1
ATOM 2369 C CA . LEU B 1 112 ? 0.843 -22.828 -8.047 1 98.06 112 LEU B CA 1
ATOM 2370 C C . LEU B 1 112 ? 2.029 -23.547 -8.68 1 98.06 112 LEU B C 1
ATOM 2372 O O . LEU B 1 112 ? 2.881 -22.906 -9.305 1 98.06 112 LEU B O 1
ATOM 2376 N N . SER B 1 113 ? 2.059 -24.844 -8.469 1 97.88 113 SER B N 1
ATOM 2377 C CA . SER B 1 113 ? 3.164 -25.641 -9 1 97.88 113 SER B CA 1
ATOM 2378 C C . SER B 1 113 ? 3.285 -25.453 -10.516 1 97.88 113 SER B C 1
ATOM 2380 O O . SER B 1 113 ? 4.375 -25.203 -11.031 1 97.88 113 SER B O 1
ATOM 2382 N N . GLY B 1 114 ? 2.189 -25.594 -11.227 1 96.62 114 GLY B N 1
ATOM 2383 C CA . GLY B 1 114 ? 2.189 -25.391 -12.672 1 96.62 114 GLY B CA 1
ATOM 2384 C C . GLY B 1 114 ? 2.611 -24 -13.078 1 96.62 114 GLY B C 1
ATOM 2385 O O . GLY B 1 114 ? 3.299 -23.828 -14.086 1 96.62 114 GLY B O 1
ATOM 2386 N N . LEU B 1 115 ? 2.152 -23.016 -12.344 1 97.69 115 LEU B N 1
ATOM 2387 C CA . LEU B 1 115 ? 2.5 -21.641 -12.656 1 97.69 115 LEU B CA 1
ATOM 2388 C C . LEU B 1 115 ? 4 -21.406 -12.5 1 97.69 115 LEU B C 1
ATOM 2390 O O . LEU B 1 115 ? 4.625 -20.766 -13.352 1 97.69 115 LEU B O 1
ATOM 2394 N N . LEU B 1 116 ? 4.559 -21.891 -11.406 1 98.06 116 LEU B N 1
ATOM 2395 C CA . LEU B 1 116 ? 5.988 -21.75 -11.172 1 98.06 116 LEU B CA 1
ATOM 2396 C C . LEU B 1 116 ? 6.793 -22.344 -12.32 1 98.06 116 LEU B C 1
ATOM 2398 O O . LEU B 1 116 ? 7.809 -21.781 -12.734 1 98.06 116 LEU B O 1
ATOM 2402 N N . GLU B 1 117 ? 6.348 -23.438 -12.875 1 96.62 117 GLU B N 1
ATOM 2403 C CA . GLU B 1 117 ? 7 -24.062 -14.023 1 96.62 117 GLU B CA 1
ATOM 2404 C C . GLU B 1 117 ? 6.863 -23.188 -15.273 1 96.62 117 GLU B C 1
ATOM 2406 O O . GLU B 1 117 ? 7.82 -23.031 -16.031 1 96.62 117 GLU B O 1
ATOM 2411 N N . SER B 1 118 ? 5.719 -22.672 -15.414 1 95.69 118 SER B N 1
ATOM 2412 C CA . SER B 1 118 ? 5.418 -21.922 -16.625 1 95.69 118 SER B CA 1
ATOM 2413 C C . SER B 1 118 ? 6.219 -20.625 -16.703 1 95.69 118 SER B C 1
ATOM 2415 O O . SER B 1 118 ? 6.52 -20.125 -17.781 1 95.69 118 SER B O 1
ATOM 2417 N N . VAL B 1 119 ? 6.613 -20.078 -15.5 1 96.38 119 VAL B N 1
ATOM 2418 C CA . VAL B 1 119 ? 7.281 -18.781 -15.508 1 96.38 119 VAL B CA 1
ATOM 2419 C C . VAL B 1 119 ? 8.781 -18.969 -15.297 1 96.38 119 VAL B C 1
ATOM 2421 O O . VAL B 1 119 ? 9.531 -17.984 -15.234 1 96.38 119 VAL B O 1
ATOM 2424 N N . ALA B 1 120 ? 9.258 -20.141 -15.203 1 93.75 120 ALA B N 1
ATOM 2425 C CA . ALA B 1 120 ? 10.625 -20.484 -14.812 1 93.75 120 ALA B CA 1
ATOM 2426 C C . ALA B 1 120 ? 11.633 -19.891 -15.797 1 93.75 120 ALA B C 1
ATOM 2428 O O . ALA B 1 120 ? 12.727 -19.484 -15.406 1 93.75 120 ALA B O 1
ATOM 2429 N N . ASP B 1 121 ? 11.258 -19.781 -17.047 1 94.44 121 ASP B N 1
ATOM 2430 C CA . ASP B 1 121 ? 12.203 -19.344 -18.078 1 94.44 121 ASP B CA 1
ATOM 2431 C C . ASP B 1 121 ? 12.164 -17.828 -18.25 1 94.44 121 ASP B C 1
ATOM 2433 O O . ASP B 1 121 ? 12.984 -17.25 -18.984 1 94.44 121 ASP B O 1
ATOM 2437 N N . ASP B 1 122 ? 11.203 -17.172 -17.609 1 95.69 122 ASP B N 1
ATOM 2438 C CA . ASP B 1 122 ? 11.031 -15.734 -17.812 1 95.69 122 ASP B CA 1
ATOM 2439 C C . ASP B 1 122 ? 12.133 -14.953 -17.094 1 95.69 122 ASP B C 1
ATOM 2441 O O . ASP B 1 122 ? 12.484 -13.852 -17.5 1 95.69 122 ASP B O 1
ATOM 2445 N N . GLY B 1 123 ? 12.703 -15.484 -16.016 1 94.38 123 GLY B N 1
ATOM 2446 C CA . GLY B 1 123 ? 13.695 -14.844 -15.164 1 94.38 123 GLY B CA 1
ATOM 2447 C C . GLY B 1 123 ? 13.828 -15.5 -13.805 1 94.38 123 GLY B C 1
ATOM 2448 O O . GLY B 1 123 ? 13.195 -16.531 -13.539 1 94.38 123 GLY B O 1
ATOM 2449 N N . PRO B 1 124 ? 14.672 -14.953 -12.984 1 96.31 124 PRO B N 1
ATOM 2450 C CA . PRO B 1 124 ? 14.867 -15.555 -11.664 1 96.31 124 PRO B CA 1
ATOM 2451 C C . PRO B 1 124 ? 13.602 -15.516 -10.812 1 96.31 124 PRO B C 1
ATOM 2453 O O . PRO B 1 124 ? 12.883 -14.508 -10.812 1 96.31 124 PRO B O 1
ATOM 2456 N N . LEU B 1 125 ? 13.352 -16.609 -10.148 1 97.56 125 LEU B N 1
ATOM 2457 C CA . LEU B 1 125 ? 12.25 -16.734 -9.188 1 97.56 125 LEU B CA 1
ATOM 2458 C C . LEU B 1 125 ? 12.727 -16.406 -7.777 1 97.56 125 LEU B C 1
ATOM 2460 O O . LEU B 1 125 ? 13.633 -17.062 -7.258 1 97.56 125 LEU B O 1
ATOM 2464 N N . VAL B 1 126 ? 12.125 -15.391 -7.168 1 97.69 126 VAL B N 1
ATOM 2465 C CA . VAL B 1 126 ? 12.562 -14.875 -5.875 1 97.69 126 VAL B CA 1
ATOM 2466 C C . VAL B 1 126 ? 11.43 -14.969 -4.863 1 97.69 126 VAL B C 1
ATOM 2468 O O . VAL B 1 126 ? 10.367 -14.367 -5.047 1 97.69 126 VAL B O 1
ATOM 2471 N N . THR B 1 127 ? 11.617 -15.734 -3.842 1 97.5 127 THR B N 1
ATOM 2472 C CA . THR B 1 127 ? 10.672 -15.742 -2.734 1 97.5 127 THR B CA 1
ATOM 2473 C C . THR B 1 127 ? 10.969 -14.609 -1.756 1 97.5 127 THR B C 1
ATOM 2475 O O . THR B 1 127 ? 12.078 -14.516 -1.234 1 97.5 127 THR B O 1
ATOM 2478 N N . LEU B 1 128 ? 10.023 -13.766 -1.531 1 96.25 128 LEU B N 1
ATOM 2479 C CA . LEU B 1 128 ? 10.195 -12.734 -0.516 1 96.25 128 LEU B CA 1
ATOM 2480 C C . LEU B 1 128 ? 9.859 -13.273 0.87 1 96.25 128 LEU B C 1
ATOM 2482 O O . LEU B 1 128 ? 8.75 -13.773 1.092 1 96.25 128 LEU B O 1
ATOM 2486 N N . HIS B 1 129 ? 10.828 -13.172 1.71 1 93.38 129 HIS B N 1
ATOM 2487 C CA . HIS B 1 129 ? 10.695 -13.742 3.049 1 93.38 129 HIS B CA 1
ATOM 2488 C C . HIS B 1 129 ? 11.555 -12.977 4.055 1 93.38 129 HIS B C 1
ATOM 2490 O O . HIS B 1 129 ? 12.672 -12.57 3.734 1 93.38 129 HIS B O 1
ATOM 2496 N N . GLU B 1 130 ? 11.047 -12.836 5.258 1 91.5 130 GLU B N 1
ATOM 2497 C CA . GLU B 1 130 ? 11.75 -12.07 6.281 1 91.5 130 GLU B CA 1
ATOM 2498 C C . GLU B 1 130 ? 13.078 -12.719 6.641 1 91.5 130 GLU B C 1
ATOM 2500 O O . GLU B 1 130 ? 14.023 -12.023 7.031 1 91.5 130 GLU B O 1
ATOM 2505 N N . ASP B 1 131 ? 13.227 -14.031 6.445 1 91.5 131 ASP B N 1
ATOM 2506 C CA . ASP B 1 131 ? 14.438 -14.758 6.812 1 91.5 131 ASP B CA 1
ATOM 2507 C C . ASP B 1 131 ? 15.375 -14.906 5.617 1 91.5 131 ASP B C 1
ATOM 2509 O O . ASP B 1 131 ? 16.359 -15.633 5.688 1 91.5 131 ASP B O 1
ATOM 2513 N N . GLY B 1 132 ? 15.055 -14.297 4.555 1 95.69 132 GLY B N 1
ATOM 2514 C CA . GLY B 1 132 ? 15.875 -14.406 3.361 1 95.69 132 GLY B CA 1
ATOM 2515 C C . GLY B 1 132 ? 17.141 -13.57 3.436 1 95.69 132 GLY B C 1
ATOM 2516 O O . GLY B 1 132 ? 17.406 -12.93 4.453 1 95.69 132 GLY B O 1
ATOM 2517 N N . GLN B 1 133 ? 17.953 -13.672 2.334 1 96.69 133 GLN B N 1
ATOM 2518 C CA . GLN B 1 133 ? 19.141 -12.836 2.154 1 96.69 133 GLN B CA 1
ATOM 2519 C C . GLN B 1 133 ? 18.75 -11.367 1.978 1 96.69 133 GLN B C 1
ATOM 2521 O O . GLN B 1 133 ? 17.812 -11.055 1.235 1 96.69 133 GLN B O 1
ATOM 2526 N N . PRO B 1 134 ? 19.453 -10.469 2.748 1 97.56 134 PRO B N 1
ATOM 2527 C CA . PRO B 1 134 ? 19.141 -9.055 2.539 1 97.56 134 PRO B CA 1
ATOM 2528 C C . PRO B 1 134 ? 19.203 -8.648 1.067 1 97.56 134 PRO B C 1
ATOM 2530 O O . PRO B 1 134 ? 20.125 -9.031 0.351 1 97.56 134 PRO B O 1
ATOM 2533 N N . VAL B 1 135 ? 18.234 -7.887 0.666 1 97.12 135 VAL B N 1
ATOM 2534 C CA . VAL B 1 135 ? 18.078 -7.535 -0.742 1 97.12 135 VAL B CA 1
ATOM 2535 C C . VAL B 1 135 ? 19.297 -6.754 -1.219 1 97.12 135 VAL B C 1
ATOM 2537 O O . VAL B 1 135 ? 19.703 -6.859 -2.379 1 97.12 135 VAL B O 1
ATOM 2540 N N . VAL B 1 136 ? 19.984 -6.043 -0.381 1 95.75 136 VAL B N 1
ATOM 2541 C CA . VAL B 1 136 ? 21.094 -5.188 -0.749 1 95.75 136 VAL B CA 1
ATOM 2542 C C . VAL B 1 136 ? 22.312 -6.051 -1.11 1 95.75 136 VAL B C 1
ATOM 2544 O O . VAL B 1 136 ? 23.266 -5.57 -1.73 1 95.75 136 VAL B O 1
ATOM 2547 N N . ASP B 1 137 ? 22.281 -7.285 -0.697 1 95.31 137 ASP B N 1
ATOM 2548 C CA . ASP B 1 137 ? 23.406 -8.195 -0.962 1 95.31 137 ASP B CA 1
ATOM 2549 C C . ASP B 1 137 ? 23.234 -8.875 -2.318 1 95.31 137 ASP B C 1
ATOM 2551 O O . ASP B 1 137 ? 24.094 -9.68 -2.719 1 95.31 137 ASP B O 1
ATOM 2555 N N . ILE B 1 138 ? 22.203 -8.578 -2.977 1 93.25 138 ILE B N 1
ATOM 2556 C CA . ILE B 1 138 ? 21.938 -9.188 -4.277 1 93.25 138 ILE B CA 1
ATOM 2557 C C . ILE B 1 138 ? 21.891 -8.102 -5.352 1 93.25 138 ILE B C 1
ATOM 2559 O O . ILE B 1 138 ? 21.406 -6.996 -5.098 1 93.25 138 ILE B O 1
ATOM 2563 N N . ASP B 1 139 ? 22.375 -8.469 -6.543 1 91.94 139 ASP B N 1
ATOM 2564 C CA . ASP B 1 139 ? 22.25 -7.539 -7.664 1 91.94 139 ASP B CA 1
ATOM 2565 C C . ASP B 1 139 ? 20.828 -7.547 -8.234 1 91.94 139 ASP B C 1
ATOM 2567 O O . ASP B 1 139 ? 20.234 -8.609 -8.414 1 91.94 139 ASP B O 1
ATOM 2571 N N . PRO B 1 140 ? 20.375 -6.324 -8.422 1 90.62 140 PRO B N 1
ATOM 2572 C CA . PRO B 1 140 ? 19.062 -6.316 -9.055 1 90.62 140 PRO B CA 1
ATOM 2573 C C . PRO B 1 140 ? 19.031 -7.09 -10.375 1 90.62 140 PRO B C 1
ATOM 2575 O O . PRO B 1 140 ? 19.984 -7.012 -11.164 1 90.62 140 PRO B O 1
ATOM 2578 N N . SER B 1 141 ? 18.188 -7.977 -10.477 1 84.25 141 SER B N 1
ATOM 2579 C CA . SER B 1 141 ? 18.047 -8.773 -11.688 1 84.25 141 SER B CA 1
ATOM 2580 C C . SER B 1 141 ? 17.109 -8.102 -12.688 1 84.25 141 SER B C 1
ATOM 2582 O O . SER B 1 141 ? 16.25 -7.305 -12.297 1 84.25 141 SER B O 1
ATOM 2584 N N . ALA B 1 142 ? 17.5 -8.641 -13.953 1 84.25 142 ALA B N 1
ATOM 2585 C CA . ALA B 1 142 ? 16.594 -8.195 -15.008 1 84.25 142 ALA B CA 1
ATOM 2586 C C . ALA B 1 142 ? 15.344 -9.055 -15.062 1 84.25 142 ALA B C 1
ATOM 2588 O O . ALA B 1 142 ? 15.406 -10.273 -14.898 1 84.25 142 ALA B O 1
ATOM 2589 N N . GLU B 1 143 ? 14.164 -8.609 -14.828 1 93.81 143 GLU B N 1
ATOM 2590 C CA . GLU B 1 143 ? 12.844 -9.195 -15.055 1 93.81 143 GLU B CA 1
ATOM 2591 C C . GLU B 1 143 ? 12.523 -10.25 -14 1 93.81 143 GLU B C 1
ATOM 2593 O O . GLU B 1 143 ? 12.188 -11.391 -14.336 1 93.81 143 GLU B O 1
ATOM 2598 N N . PRO B 1 144 ? 12.742 -10.102 -12.742 1 97.25 144 PRO B N 1
ATOM 2599 C CA . PRO B 1 144 ? 12.461 -11.07 -11.68 1 97.25 144 PRO B CA 1
ATOM 2600 C C . PRO B 1 144 ? 10.977 -11.414 -11.578 1 97.25 144 PRO B C 1
ATOM 2602 O O . PRO B 1 144 ? 10.125 -10.648 -12.047 1 97.25 144 PRO B O 1
ATOM 2605 N N . THR B 1 145 ? 10.75 -12.633 -11.086 1 98.5 145 THR B N 1
ATOM 2606 C CA . THR B 1 145 ? 9.422 -13.023 -10.609 1 98.5 145 THR B CA 1
ATOM 2607 C C . THR B 1 145 ? 9.43 -13.203 -9.094 1 98.5 145 THR B C 1
ATOM 2609 O O . THR B 1 145 ? 10.102 -14.094 -8.57 1 98.5 145 THR B O 1
ATOM 2612 N N . PHE B 1 146 ? 8.703 -12.359 -8.406 1 98.56 146 PHE B N 1
ATOM 2613 C CA . PHE B 1 146 ? 8.602 -12.438 -6.953 1 98.56 146 PHE B CA 1
ATOM 2614 C C . PHE B 1 146 ? 7.387 -13.266 -6.543 1 98.56 146 PHE B C 1
ATOM 2616 O O . PHE B 1 146 ? 6.316 -13.141 -7.141 1 98.56 146 PHE B O 1
ATOM 2623 N N . VAL B 1 147 ? 7.543 -14.086 -5.566 1 98.5 147 VAL B N 1
ATOM 2624 C CA . VAL B 1 147 ? 6.434 -14.875 -5.043 1 98.5 147 VAL B CA 1
ATOM 2625 C C . VAL B 1 147 ? 6.137 -14.469 -3.602 1 98.5 147 VAL B C 1
ATOM 2627 O O . VAL B 1 147 ? 7.047 -14.383 -2.775 1 98.5 147 VAL B O 1
ATOM 2630 N N . LEU B 1 148 ? 4.914 -14.141 -3.375 1 97.44 148 LEU B N 1
ATOM 2631 C CA . LEU B 1 148 ? 4.441 -13.734 -2.053 1 97.44 148 LEU B CA 1
ATOM 2632 C C . LEU B 1 148 ? 3.17 -14.492 -1.681 1 97.44 148 LEU B C 1
ATOM 2634 O O . LEU B 1 148 ? 2.461 -14.992 -2.557 1 97.44 148 LEU B O 1
ATOM 2638 N N . SER B 1 149 ? 2.941 -14.578 -0.385 1 96.31 149 SER B N 1
ATOM 2639 C CA . SER B 1 149 ? 1.677 -15.094 0.133 1 96.31 149 SER B CA 1
ATOM 2640 C C . SER B 1 149 ? 0.756 -13.961 0.565 1 96.31 149 SER B C 1
ATOM 2642 O O . SER B 1 149 ? 1.163 -12.797 0.582 1 96.31 149 SER B O 1
ATOM 2644 N N . ASP B 1 150 ? -0.445 -14.273 0.806 1 94.75 150 ASP B N 1
ATOM 2645 C CA . ASP B 1 150 ? -1.418 -13.305 1.307 1 94.75 150 ASP B CA 1
ATOM 2646 C C . ASP B 1 150 ? -1.261 -13.094 2.811 1 94.75 150 ASP B C 1
ATOM 2648 O O . ASP B 1 150 ? -0.153 -12.859 3.297 1 94.75 150 ASP B O 1
ATOM 2652 N N . HIS B 1 151 ? -2.227 -13.195 3.635 1 90.69 151 HIS B N 1
ATOM 2653 C CA . HIS B 1 151 ? -2.162 -12.969 5.074 1 90.69 151 HIS B CA 1
ATOM 2654 C C . HIS B 1 151 ? -1.677 -14.211 5.809 1 90.69 151 HIS B C 1
ATOM 2656 O O . HIS B 1 151 ? -1.416 -14.164 7.012 1 90.69 151 HIS B O 1
ATOM 2662 N N . HIS B 1 152 ? -1.51 -15.258 5.035 1 91.88 152 HIS B N 1
ATOM 2663 C CA . HIS B 1 152 ? -0.954 -16.484 5.594 1 91.88 152 HIS B CA 1
ATOM 2664 C C . HIS B 1 152 ? 0.543 -16.578 5.32 1 91.88 152 HIS B C 1
ATOM 2666 O O . HIS B 1 152 ? 1.039 -16.016 4.34 1 91.88 152 HIS B O 1
ATOM 2672 N N . SER B 1 153 ? 1.161 -17.359 6.215 1 91.88 153 SER B N 1
ATOM 2673 C CA . SER B 1 153 ? 2.484 -17.859 5.844 1 91.88 153 SER B CA 1
ATOM 2674 C C . SER B 1 153 ? 2.395 -18.938 4.773 1 91.88 153 SER B C 1
ATOM 2676 O O . SER B 1 153 ? 1.352 -19.562 4.609 1 91.88 153 SER B O 1
ATOM 2678 N N . PHE B 1 154 ? 3.469 -19.062 3.994 1 94.81 154 PHE B N 1
ATOM 2679 C CA . PHE B 1 154 ? 3.529 -20.234 3.121 1 94.81 154 PHE B CA 1
ATOM 2680 C C . PHE B 1 154 ? 3.338 -21.516 3.918 1 94.81 154 PHE B C 1
ATOM 2682 O O . PHE B 1 154 ? 3.953 -21.703 4.973 1 94.81 154 PHE B O 1
ATOM 2689 N N . ASP B 1 155 ? 2.496 -22.344 3.414 1 94.94 155 ASP B N 1
ATOM 2690 C CA . ASP B 1 155 ? 2.371 -23.625 4.105 1 94.94 155 ASP B CA 1
ATOM 2691 C C . ASP B 1 155 ? 3.512 -24.562 3.727 1 94.94 155 ASP B C 1
ATOM 2693 O O . ASP B 1 155 ? 4.398 -24.203 2.955 1 94.94 155 ASP B O 1
ATOM 2697 N N . ASP B 1 156 ? 3.459 -25.766 4.262 1 96.12 156 ASP B N 1
ATOM 2698 C CA . ASP B 1 156 ? 4.57 -26.688 4.078 1 96.12 156 ASP B CA 1
ATOM 2699 C C . ASP B 1 156 ? 4.734 -27.062 2.611 1 96.12 156 ASP B C 1
ATOM 2701 O O . ASP B 1 156 ? 5.855 -27.156 2.105 1 96.12 156 ASP B O 1
ATOM 2705 N N . ALA B 1 157 ? 3.676 -27.375 1.959 1 96.5 157 ALA B N 1
ATOM 2706 C CA . ALA B 1 157 ? 3.729 -27.766 0.552 1 96.5 157 ALA B CA 1
ATOM 2707 C C . ALA B 1 157 ? 4.258 -26.625 -0.311 1 96.5 157 ALA B C 1
ATOM 2709 O O . ALA B 1 157 ? 5.09 -26.844 -1.194 1 96.5 157 ALA B O 1
ATOM 2710 N N . GLU B 1 158 ? 3.768 -25.469 -0.053 1 96.31 158 GLU B N 1
ATOM 2711 C CA . GLU B 1 158 ? 4.238 -24.281 -0.766 1 96.31 158 GLU B CA 1
ATOM 2712 C C . GLU B 1 158 ? 5.723 -24.047 -0.515 1 96.31 158 GLU B C 1
ATOM 2714 O O . GLU B 1 158 ? 6.477 -23.766 -1.448 1 96.31 158 GLU B O 1
ATOM 2719 N N . THR B 1 159 ? 6.062 -24.141 0.753 1 95.62 159 THR B N 1
ATOM 2720 C CA . THR B 1 159 ? 7.461 -23.969 1.127 1 95.62 159 THR B CA 1
ATOM 2721 C C . THR B 1 159 ? 8.352 -24.938 0.367 1 95.62 159 THR B C 1
ATOM 2723 O O . THR B 1 159 ? 9.406 -24.562 -0.147 1 95.62 159 THR B O 1
ATOM 2726 N N . ALA B 1 160 ? 7.941 -26.141 0.271 1 96.56 160 ALA B N 1
ATOM 2727 C CA . ALA B 1 160 ? 8.695 -27.156 -0.456 1 96.56 160 ALA B CA 1
ATOM 2728 C C . ALA B 1 160 ? 8.758 -26.844 -1.945 1 96.56 160 ALA B C 1
ATOM 2730 O O . ALA B 1 160 ? 9.812 -26.969 -2.57 1 96.56 160 ALA B O 1
ATOM 2731 N N . LEU B 1 161 ? 7.641 -26.453 -2.496 1 96.62 161 LEU B N 1
ATOM 2732 C CA . LEU B 1 161 ? 7.578 -26.078 -3.904 1 96.62 161 LEU B CA 1
ATOM 2733 C C . LEU B 1 161 ? 8.539 -24.938 -4.203 1 96.62 161 LEU B C 1
ATOM 2735 O O . LEU B 1 161 ? 9.258 -24.969 -5.203 1 96.62 161 LEU B O 1
ATOM 2739 N N . LEU B 1 162 ? 8.484 -23.922 -3.367 1 96.62 162 LEU B N 1
ATOM 2740 C CA . LEU B 1 162 ? 9.32 -22.75 -3.576 1 96.62 162 LEU B CA 1
ATOM 2741 C C . LEU B 1 162 ? 10.797 -23.094 -3.395 1 96.62 162 LEU B C 1
ATOM 2743 O O . LEU B 1 162 ? 11.648 -22.578 -4.113 1 96.62 162 LEU B O 1
ATOM 2747 N N . ALA B 1 163 ? 11.078 -23.953 -2.449 1 94.69 163 ALA B N 1
ATOM 2748 C CA . ALA B 1 163 ? 12.453 -24.406 -2.258 1 94.69 163 ALA B CA 1
ATOM 2749 C C . ALA B 1 163 ? 12.977 -25.109 -3.504 1 94.69 163 ALA B C 1
ATOM 2751 O O . ALA B 1 163 ? 14.156 -24.984 -3.848 1 94.69 163 ALA B O 1
ATOM 2752 N N . ALA B 1 164 ? 12.125 -25.781 -4.195 1 95.81 164 ALA B N 1
ATOM 2753 C CA . ALA B 1 164 ? 12.508 -26.562 -5.363 1 95.81 164 ALA B CA 1
ATOM 2754 C C . ALA B 1 164 ? 12.656 -25.688 -6.598 1 95.81 164 ALA B C 1
ATOM 2756 O O . ALA B 1 164 ? 13.422 -26.016 -7.512 1 95.81 164 ALA B O 1
ATOM 2757 N N . HIS B 1 165 ? 11.984 -24.531 -6.656 1 95.81 165 HIS B N 1
ATOM 2758 C CA . HIS B 1 165 ? 11.898 -23.797 -7.906 1 95.81 165 HIS B CA 1
ATOM 2759 C C . HIS B 1 165 ? 12.594 -22.438 -7.793 1 95.81 165 HIS B C 1
ATOM 2761 O O . HIS B 1 165 ? 13.086 -21.906 -8.789 1 95.81 165 HIS B O 1
ATOM 2767 N N . ALA B 1 166 ? 12.578 -21.844 -6.605 1 94.94 166 ALA B N 1
ATOM 2768 C CA . ALA B 1 166 ? 13.039 -20.469 -6.445 1 94.94 166 ALA B CA 1
ATOM 2769 C C . ALA B 1 166 ? 14.562 -20.391 -6.547 1 94.94 166 ALA B C 1
ATOM 2771 O O . ALA B 1 166 ? 15.273 -21.281 -6.047 1 94.94 166 ALA B O 1
ATOM 2772 N N . ASP B 1 167 ? 15.047 -19.359 -7.133 1 94.88 167 ASP B N 1
ATOM 2773 C CA . ASP B 1 167 ? 16.469 -19.109 -7.262 1 94.88 167 ASP B CA 1
ATOM 2774 C C . ASP B 1 167 ? 17.047 -18.484 -5.996 1 94.88 167 ASP B C 1
ATOM 2776 O O . ASP B 1 167 ? 18.219 -18.656 -5.672 1 94.88 167 ASP B O 1
ATOM 2780 N N . ARG B 1 168 ? 16.188 -17.703 -5.312 1 95.31 168 ARG B N 1
ATOM 2781 C CA . ARG B 1 168 ? 16.625 -16.953 -4.145 1 95.31 168 ARG B CA 1
ATOM 2782 C C . ARG B 1 168 ? 15.484 -16.734 -3.166 1 95.31 168 ARG B C 1
ATOM 2784 O O . ARG B 1 168 ? 14.312 -16.75 -3.561 1 95.31 168 ARG B O 1
ATOM 2791 N N . ARG B 1 169 ? 15.844 -16.656 -1.942 1 96.44 169 ARG B N 1
ATOM 2792 C CA . ARG B 1 169 ? 14.992 -16.141 -0.878 1 96.44 169 ARG B CA 1
ATOM 2793 C C . ARG B 1 169 ? 15.531 -14.82 -0.336 1 96.44 169 ARG B C 1
ATOM 2795 O O . ARG B 1 169 ? 16.688 -14.75 0.096 1 96.44 169 ARG B O 1
ATOM 2802 N N . VAL B 1 170 ? 14.672 -13.75 -0.353 1 97.25 170 VAL B N 1
ATOM 2803 C CA . VAL B 1 170 ? 15.195 -12.406 -0.153 1 97.25 170 VAL B CA 1
ATOM 2804 C C . VAL B 1 170 ? 14.383 -11.688 0.918 1 97.25 170 VAL B C 1
ATOM 2806 O O . VAL B 1 170 ? 13.156 -11.812 0.965 1 97.25 170 VAL B O 1
ATOM 2809 N N . SER B 1 171 ? 15.086 -11 1.771 1 97.62 171 SER B N 1
ATOM 2810 C CA . SER B 1 171 ? 14.484 -10.109 2.758 1 97.62 171 SER B CA 1
ATOM 2811 C C . SER B 1 171 ? 14.602 -8.648 2.334 1 97.62 171 SER B C 1
ATOM 2813 O O . SER B 1 171 ? 15.633 -8.234 1.811 1 97.62 171 SER B O 1
ATOM 2815 N N . LEU B 1 172 ? 13.531 -7.906 2.533 1 98 172 LEU B N 1
ATOM 2816 C CA . LEU B 1 172 ?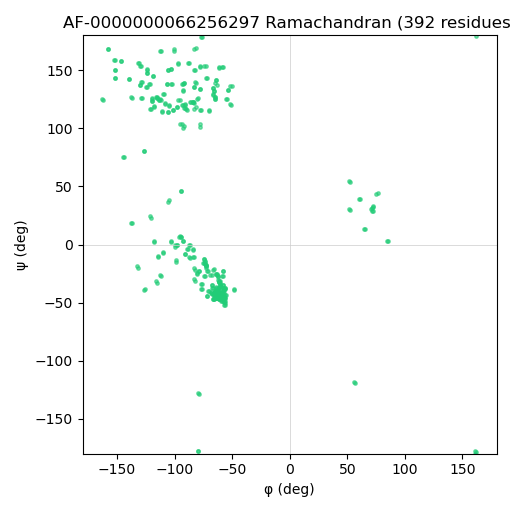 13.5 -6.512 2.104 1 98 172 LEU B CA 1
ATOM 2817 C C . LEU B 1 172 ? 13.805 -5.578 3.27 1 98 172 LEU B C 1
ATOM 2819 O O . LEU B 1 172 ? 13.852 -4.359 3.096 1 98 172 LEU B O 1
ATOM 2823 N N . GLY B 1 173 ? 14.039 -6.062 4.426 1 97.44 173 GLY B N 1
ATOM 2824 C CA . GLY B 1 173 ? 14.297 -5.293 5.629 1 97.44 173 GLY B CA 1
ATOM 2825 C C . GLY B 1 173 ? 14.086 -6.086 6.902 1 97.44 173 GLY B C 1
ATOM 2826 O O . GLY B 1 173 ? 13.734 -7.266 6.855 1 97.44 173 GLY B O 1
ATOM 2827 N N . PRO B 1 174 ? 14.297 -5.465 8.055 1 96.75 174 PRO B N 1
ATOM 2828 C CA . PRO B 1 174 ? 14.219 -6.172 9.336 1 96.75 174 PRO B CA 1
ATOM 2829 C C . PRO B 1 174 ? 12.781 -6.375 9.805 1 96.75 174 PRO B C 1
ATOM 2831 O O . PRO B 1 174 ? 12.523 -7.23 10.656 1 96.75 174 PRO B O 1
ATOM 2834 N N . GLU B 1 175 ? 11.867 -5.57 9.328 1 96.44 175 GLU B N 1
ATOM 2835 C CA . GLU B 1 175 ? 10.469 -5.672 9.734 1 96.44 175 GLU B CA 1
ATOM 2836 C C . GLU B 1 175 ? 9.68 -6.566 8.781 1 96.44 175 GLU B C 1
ATOM 2838 O O . GLU B 1 175 ? 9.828 -6.461 7.562 1 96.44 175 GLU B O 1
ATOM 2843 N N . PRO B 1 176 ? 8.891 -7.508 9.297 1 95.62 176 PRO B N 1
ATOM 2844 C CA . PRO B 1 176 ? 8 -8.266 8.414 1 95.62 176 PRO B CA 1
ATOM 2845 C C . PRO B 1 176 ? 6.93 -7.387 7.766 1 95.62 176 PRO B C 1
ATOM 2847 O O . PRO B 1 176 ? 6.223 -6.652 8.469 1 95.62 176 PRO B O 1
ATOM 2850 N N . LEU B 1 177 ? 6.824 -7.434 6.465 1 97 177 LEU B N 1
ATOM 2851 C CA . LEU B 1 177 ? 5.945 -6.527 5.73 1 97 177 LEU B CA 1
ATOM 2852 C C . LEU B 1 177 ? 4.703 -7.254 5.234 1 97 177 LEU B C 1
ATOM 2854 O O . LEU B 1 177 ? 4.754 -8.453 4.941 1 97 177 LEU B O 1
ATOM 2858 N N . HIS B 1 178 ? 3.582 -6.504 5.121 1 96.25 178 HIS B N 1
ATOM 2859 C CA . HIS B 1 178 ? 2.463 -6.98 4.312 1 96.25 178 HIS B CA 1
ATOM 2860 C C . HIS B 1 178 ? 2.889 -7.23 2.871 1 96.25 178 HIS B C 1
ATOM 2862 O O . HIS B 1 178 ? 3.826 -6.598 2.377 1 96.25 178 HIS B O 1
ATOM 2868 N N . ALA B 1 179 ? 2.203 -8.094 2.289 1 97.06 179 ALA B N 1
ATOM 2869 C CA . ALA B 1 179 ? 2.527 -8.453 0.911 1 97.06 179 ALA B CA 1
ATOM 2870 C C . ALA B 1 179 ? 2.523 -7.219 0.011 1 97.06 179 ALA B C 1
ATOM 2872 O O . ALA B 1 179 ? 3.434 -7.031 -0.798 1 97.06 179 ALA B O 1
ATOM 2873 N N . ASP B 1 180 ? 1.487 -6.363 0.132 1 98.25 180 ASP B N 1
ATOM 2874 C CA . ASP B 1 180 ? 1.407 -5.168 -0.705 1 98.25 180 ASP B CA 1
ATOM 2875 C C . ASP B 1 180 ? 2.564 -4.215 -0.414 1 98.25 180 ASP B C 1
ATOM 2877 O O . ASP B 1 180 ? 3.092 -3.574 -1.326 1 98.25 180 ASP B O 1
ATOM 2881 N N . HIS B 1 181 ? 2.988 -4.086 0.844 1 98.5 181 HIS B N 1
ATOM 2882 C CA . HIS B 1 181 ? 4.152 -3.277 1.187 1 98.5 181 HIS B CA 1
ATOM 2883 C C . HIS B 1 181 ? 5.426 -3.867 0.593 1 98.5 181 HIS B C 1
ATOM 2885 O O . HIS B 1 181 ? 6.289 -3.133 0.105 1 98.5 181 HIS B O 1
ATOM 2891 N N . ALA B 1 182 ? 5.523 -5.156 0.699 1 98.56 182 ALA B N 1
ATOM 2892 C CA . ALA B 1 182 ? 6.695 -5.828 0.138 1 98.56 182 ALA B CA 1
ATOM 2893 C C . ALA B 1 182 ? 6.812 -5.562 -1.359 1 98.56 182 ALA B C 1
ATOM 2895 O O . ALA B 1 182 ? 7.91 -5.309 -1.865 1 98.56 182 ALA B O 1
ATOM 2896 N N . ILE B 1 183 ? 5.715 -5.602 -2.049 1 98.75 183 ILE B N 1
ATOM 2897 C CA . ILE B 1 183 ? 5.711 -5.32 -3.48 1 98.75 183 ILE B CA 1
ATOM 2898 C C . ILE B 1 183 ? 6.219 -3.902 -3.729 1 98.75 183 ILE B C 1
ATOM 2900 O O . ILE B 1 183 ? 7.059 -3.68 -4.605 1 98.75 183 ILE B O 1
ATOM 2904 N N . THR B 1 184 ? 5.738 -2.945 -2.986 1 98.75 184 THR B N 1
ATOM 2905 C CA . THR B 1 184 ? 6.141 -1.55 -3.117 1 98.75 184 THR B CA 1
ATOM 2906 C C . THR B 1 184 ? 7.645 -1.396 -2.896 1 98.75 184 THR B C 1
ATOM 2908 O O . THR B 1 184 ? 8.328 -0.725 -3.672 1 98.75 184 THR B O 1
ATOM 2911 N N . VAL B 1 185 ? 8.172 -2.035 -1.862 1 98.62 185 VAL B N 1
ATOM 2912 C CA . VAL B 1 185 ? 9.594 -1.947 -1.538 1 98.62 185 VAL B CA 1
ATOM 2913 C C . VAL B 1 185 ? 10.414 -2.629 -2.629 1 98.62 185 VAL B C 1
ATOM 2915 O O . VAL B 1 185 ? 11.461 -2.117 -3.041 1 98.62 185 VAL B O 1
ATOM 2918 N N . ALA B 1 186 ? 9.969 -3.783 -3.102 1 98.38 186 ALA B N 1
ATOM 2919 C CA . ALA B 1 186 ? 10.656 -4.477 -4.191 1 98.38 186 ALA B CA 1
ATOM 2920 C C . ALA B 1 186 ? 10.727 -3.604 -5.441 1 98.38 186 ALA B C 1
ATOM 2922 O O . ALA B 1 186 ? 11.766 -3.523 -6.094 1 98.38 186 ALA B O 1
ATOM 2923 N N . HIS B 1 187 ? 9.617 -2.945 -5.781 1 98.38 187 HIS B N 1
ATOM 2924 C CA . HIS B 1 187 ? 9.602 -2.006 -6.898 1 98.38 187 HIS B CA 1
ATOM 2925 C C . HIS B 1 187 ? 10.641 -0.907 -6.711 1 98.38 187 HIS B C 1
ATOM 2927 O O . HIS B 1 187 ? 11.383 -0.584 -7.637 1 98.38 187 HIS B O 1
ATOM 2933 N N . ASN B 1 188 ? 10.609 -0.336 -5.531 1 98.12 188 ASN B N 1
ATOM 2934 C CA . ASN B 1 188 ? 11.531 0.768 -5.277 1 98.12 188 ASN B CA 1
ATOM 2935 C C . ASN B 1 188 ? 12.984 0.332 -5.43 1 98.12 188 ASN B C 1
ATOM 2937 O O . ASN B 1 188 ? 13.797 1.052 -6.016 1 98.12 188 ASN B O 1
ATOM 2941 N N . TYR B 1 189 ? 13.273 -0.861 -4.906 1 98.31 189 TYR B N 1
ATOM 2942 C CA . TYR B 1 189 ? 14.609 -1.441 -5.039 1 98.31 189 TYR B CA 1
ATOM 2943 C C . TYR B 1 189 ? 15 -1.568 -6.508 1 98.31 189 TYR B C 1
ATOM 2945 O O . TYR B 1 189 ? 16.094 -1.162 -6.898 1 98.31 189 TYR B O 1
ATOM 2953 N N . LEU B 1 190 ? 14.102 -2.049 -7.297 1 97.88 190 LEU B N 1
ATOM 2954 C CA . LEU B 1 190 ? 14.367 -2.236 -8.719 1 97.88 190 LEU B CA 1
ATOM 2955 C C . LEU B 1 190 ? 14.422 -0.897 -9.445 1 97.88 190 LEU B C 1
ATOM 2957 O O . LEU B 1 190 ? 15.297 -0.673 -10.281 1 97.88 190 LEU B O 1
ATOM 2961 N N . ASP B 1 191 ? 13.477 -0.004 -9.141 1 97.06 191 ASP B N 1
ATOM 2962 C CA . ASP B 1 191 ? 13.43 1.308 -9.773 1 97.06 191 ASP B CA 1
ATOM 2963 C C . ASP B 1 191 ? 14.727 2.078 -9.547 1 97.06 191 ASP B C 1
ATOM 2965 O O . ASP B 1 191 ? 15.164 2.848 -10.406 1 97.06 191 ASP B O 1
ATOM 2969 N N . THR B 1 192 ? 15.344 1.914 -8.391 1 97.12 192 THR B N 1
ATOM 2970 C CA . THR B 1 192 ? 16.531 2.672 -8 1 97.12 192 THR B CA 1
ATOM 2971 C C . THR B 1 192 ? 17.797 1.901 -8.344 1 97.12 192 THR B C 1
ATOM 2973 O O . THR B 1 192 ? 18.891 2.305 -7.953 1 97.12 192 THR B O 1
ATOM 2976 N N . ASP B 1 193 ? 17.656 0.785 -9.031 1 96.62 193 ASP B N 1
ATOM 2977 C CA . ASP B 1 193 ? 18.812 -0.06 -9.359 1 96.62 193 ASP B CA 1
ATOM 2978 C C . ASP B 1 193 ? 19.625 -0.378 -8.109 1 96.62 193 ASP B C 1
ATOM 2980 O O . ASP B 1 193 ? 20.828 -0.123 -8.078 1 96.62 193 ASP B O 1
ATOM 2984 N N . GLY B 1 194 ? 18.875 -0.941 -7.098 1 96.12 194 GLY B N 1
ATOM 2985 C CA . GLY B 1 194 ? 19.547 -1.287 -5.852 1 96.12 194 GLY B CA 1
ATOM 2986 C C . GLY B 1 194 ? 19.953 -0.074 -5.039 1 96.12 194 GLY B C 1
ATOM 2987 O O . GLY B 1 194 ? 21.047 -0.046 -4.473 1 96.12 194 GLY B O 1
ATOM 2988 N N . TYR B 1 195 ? 19.203 1.019 -5.121 1 95.81 195 TYR B N 1
ATOM 2989 C CA . TYR B 1 195 ? 19.391 2.264 -4.383 1 95.81 195 TYR B CA 1
ATOM 2990 C C . TYR B 1 195 ? 20.609 3.02 -4.906 1 95.81 195 TYR B C 1
ATOM 2992 O O . TYR B 1 195 ? 21.25 3.764 -4.16 1 95.81 195 TYR B O 1
ATOM 3000 N N . ASN B 1 196 ? 20.938 2.838 -6.23 1 93.81 196 ASN B N 1
ATOM 3001 C CA . ASN B 1 196 ? 22.094 3.475 -6.832 1 93.81 196 ASN B CA 1
ATOM 3002 C C . ASN B 1 196 ? 21.703 4.559 -7.828 1 93.81 196 ASN B C 1
ATOM 3004 O O . ASN B 1 196 ? 22.531 5.332 -8.281 1 93.81 196 ASN B O 1
ATOM 3008 N N . ARG B 1 197 ? 20.375 4.652 -8.109 1 92.56 197 ARG B N 1
ATOM 3009 C CA . ARG B 1 197 ? 19.922 5.613 -9.109 1 92.56 1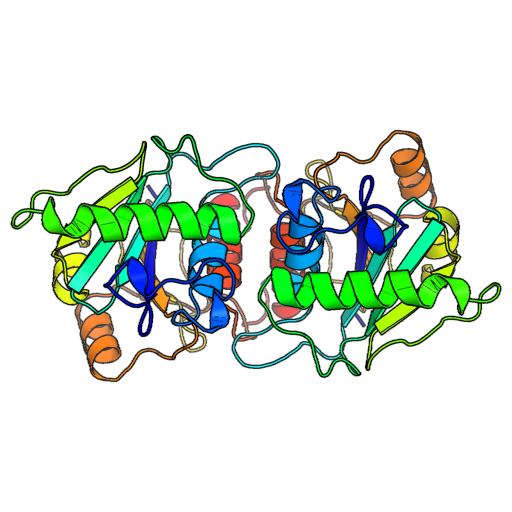97 ARG B CA 1
ATOM 3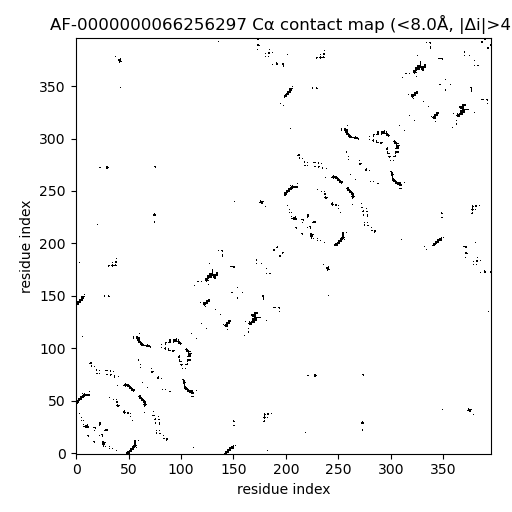010 C C . ARG B 1 197 ? 18.656 6.328 -8.633 1 92.56 197 ARG B C 1
ATOM 3012 O O . ARG B 1 197 ? 17.672 5.684 -8.25 1 92.56 197 ARG B O 1
ATOM 3019 N N . TYR B 1 198 ? 18.703 7.621 -8.656 1 93.44 198 TYR B N 1
ATOM 3020 C CA . TYR B 1 198 ? 17.594 8.453 -8.227 1 93.44 198 TYR B CA 1
ATOM 3021 C C . TYR B 1 198 ? 17.312 9.562 -9.242 1 93.44 198 TYR B C 1
ATOM 3023 O O . TYR B 1 198 ? 18.219 10.008 -9.938 1 93.44 198 TYR B O 1
#

Solvent-accessible surface area (backbone atoms only — not comparable to full-atom values): 20141 Å² total; per-residue (Å²): 89,38,33,38,36,36,39,33,79,56,29,62,72,52,37,89,62,52,42,75,92,38,30,63,80,21,35,39,41,37,54,56,26,41,30,52,31,38,62,30,56,35,56,89,47,65,40,46,60,32,36,39,34,40,29,35,62,59,43,29,31,37,36,41,36,31,69,46,52,76,79,78,50,78,41,48,55,63,34,44,50,54,53,37,47,36,40,64,36,42,82,65,20,51,66,79,43,59,24,66,76,46,68,30,34,32,22,24,57,30,33,60,71,56,47,53,61,72,46,52,84,70,30,54,31,32,34,63,35,70,85,29,48,49,48,86,82,47,77,73,64,78,26,36,31,36,40,42,43,50,98,51,76,74,48,71,70,52,46,53,51,44,66,73,65,38,74,44,48,30,7,90,33,67,66,56,57,34,51,28,51,45,44,34,44,53,48,48,36,56,67,7,59,63,76,74,43,100,88,38,33,39,38,35,40,34,78,54,30,63,72,50,37,87,64,54,43,75,90,37,30,64,79,20,36,39,40,39,53,56,28,40,31,52,33,39,61,30,56,35,56,88,47,66,39,45,60,31,36,38,34,41,31,36,63,58,44,29,31,38,37,39,35,31,70,46,52,76,80,79,50,78,43,48,54,62,35,44,50,54,53,37,47,35,40,62,35,42,82,65,20,52,67,78,42,60,23,67,74,46,66,29,35,33,21,24,58,30,33,61,72,57,46,54,60,70,46,53,84,70,30,55,31,32,35,63,35,69,87,30,47,50,48,86,80,47,77,72,66,78,25,35,32,36,40,42,43,50,97,52,74,74,48,73,68,52,46,52,52,44,66,73,64,38,74,43,49,31,6,91,34,66,66,56,58,34,52,29,51,45,43,36,44,52,48,49,36,55,67,7,60,63,76,72,45,98

pLDDT: mean 96.27, std 3.16, range [78.19, 98.94]

InterPro domains:
  IPR007158 tRNA (pseudouridine(54)-N(1))-methyltransferase, TrmY [MF_00587] (1-194)
  IPR007158 tRNA (pseudouridine(54)-N(1))-methyltransferase, TrmY [PF04013] (1-193)
  IPR007158 tRNA (pseudouridine(54)-N(1))-methyltransferase, TrmY [PTHR40703] (1-193)
  IPR007158 tRNA (pseudouridine(54)-N(1))-methyltransferase, TrmY [cd18087] (2-193)
  IPR029026 tRNA (guanine-N1-)-methyltransferase, N-terminal [G3DSA:3.40.1280.10] (1-195)
  IPR029028 Alpha/beta knot methyltransferases [SSF75217] (1-196)

Organism: Natronomonas pharaonis (strain ATCC 35678 / DSM 2160 / CIP 103997 / JCM 8858 / NBRC 14720 / NCIMB 2260 / Gabara) (NCBI:txid348780)

Radius of gyration: 20.68 Å; Cα contacts (8 Å, |Δi|>4): 888; chains: 2; bounding box: 46×56×45 Å

Nearest PDB structures (foldseek):
  2qmm-assembly1_B  TM=9.357E-01  e=2.483E-21  Archaeoglobus fulgidus DSM 4304
  3ai9-assembly1_X-2  TM=9.378E-01  e=7.875E-21  Methanocaldococcus jannaschii
  3aia-assembly1_B  TM=9.366E-01  e=2.820E-20  Methanocaldococcus jannaschii
  2qwv-assembly1_B  TM=9.058E-01  e=5.241E-18  Vibrio cholerae O1 biovar El Tor str. N16961
  2qwv-assembly1_A  TM=8.817E-01  e=8.116E-16  Vibrio cholerae O1 biovar El Tor str. N16961

Sequence (396 aa):
MRQFIVIGHDVPTDPDAVSLADLPGAGRLDVLCRCLNSAFFLSHDLRDNVRVWLVVGDEYAIRFEGSELRRLNPDERSTAALVRGALAAREKAIGSMAANPSPGVYIRTQSLSGLLESVADDGPLVTLHEDGQPVVDIDPSAEPTFVLSDHHSFDDAETALLAAHADRRVSLGPEPLHADHAITVAHNYLDTDGYNRYMRQFIVIGHDVPTDPDAVSLADLPGAGRLDVLCRCLNSAFFLSHDLRDNVRVWLVVGDEYAIRFEGSELRRLNPDERSTAALVRGALAAREKAIGSMAANPSPGVYIRTQSLSGLLESVADDGPLVTLHEDGQPVVDIDPSAEPTFVLSDHHSFDDAETALLAAHADRRVSLGPEPLHADHAITVAHNYLDTDGYNRY

Foldseek 3Di:
DAEEEEEQAQADLQLVLCDLVCCCNRSVLLLVLLLVLLFFDDPPGGDQLYKYWYQYNLFKIKIAGNVFDDQDDSDSSSSSVLVSQQSVCAVVADAQRWDDRDTRIIMHTHGPLRVLVVCLVVWAEEEEDLPWAEPLPDFDDDHYYYYYYAPDDDDPVRVVSCVVRGPTYYYDDNDDDGSSVVSNSSVVCNVCRNVVRD/DAEEEEEQAQADLQLVLCDLVCCCNRSVLLLVLLLVLLFFDDPPGGDQLYKYWYQYNLFKIKIAGNVFDDQDDSDSSSSSVLVSQLSVCAVVADAARWDDRDTRIIMHTHGPLRVLVVCLVVWAEEEEDLPWAEPLPDFDDDHYYYYYYAPDDDDPVRVVSCVVRGPTYYYDDNDDDGSSVVSNSNVVCNVCRNVVRD

Secondary structure (DSSP, 8-state):
-EEEEEEESS--SSGGG--TT-TTTTTSHHHHHHHHHHHHB-SS-B-SSEEEEEEETTTEEEEEEGGG--S--SSHHHHHHHHHHHHHTGGG-BTTBPEEEETTEEEEE--HHHHHHHTTTTS-EEEEEEEEEEGGGSPPPSS-EEEEESSSPP-HHHHHHHHHH-SEEEE-SSS---HHHHHHHHHHHHHTTTTT--/-EEEEEEESS--SSGGG--TT-TTTTTSHHHHHHHHHHHHEETTEE-SSEEEEEEETTTEEEEEETTT--S--SSHHHHHHHHHHHHHTGGG-BTTBPEEEETTEEEEE--HHHHHHHTTTTS-EEEEEEEEEEGGGSPPPSS-EEEEESSSPP-HHHHHHHHHH-SEEEE-SSS---HHHHHHHHHHHHHTTTTT--